Protein AF-A0A8T3YNV1-F1 (afdb_monomer_lite)

Foldseek 3Di:
DPPLVVLLVVLVVCVVVVHDLVVQLVVCVVVVHDSVRSVVSNVVSVCVVVVPPDDDDDDDDDDDDDDDDDDDDDDDDDDDDDDDDDDDDDDDDDDDDDDDDDDDDDDDDDDDDDDDDDDDDDDDDDDDDDDDDDDDDPDPDDDPDDDDDPDDDDDDDDDDDDDDDDDDDDDDDDDDDDDDDDDDDDVVVVVVCVVVVVVVVVVVVVVVVVVVVVVVVVVVVVVVVVVVVVVVVVVVVVVVVVVVVVVVVVVVVVVVVVVVVVVVVVVVVVVVVVVVVVVVVVVVVVVVVVVVVVVVVVVVVVVVVVVVVVVVVVVVVVVVVVVVVVVVVVVVVVVVVVVVVVVVVVVVVVVVVVVVVVVVVVVVVVVVVVVVVVVVVVVVVVVVVVVVVVVVVDDDPPCVVVVVVVVVVVVVVVVVVVVVVVVVVVVVVVVVVVVVVVVVVVVVVVVVVVVVVVVVVVVVVVVVVVVVVVVVVVVVVVVVVVVVVVVVVVVVVVVVVVVVVPPVVVVVVVVVVVVVVVVVVVVVVVVVVVVVVVVVVVVVVVVVVVVVVVVVVVVVVVVVVVVVVVVVVVVVVVVVVVVVPPPPPPPPPPPDDDDD

pLDDT: mean 73.5, std 20.76, range [30.95, 97.19]

Structure (mmCIF, N/CA/C/O backbone):
data_AF-A0A8T3YNV1-F1
#
_entry.id   AF-A0A8T3YNV1-F1
#
loop_
_atom_site.group_PDB
_atom_site.id
_atom_site.type_symbol
_atom_site.label_atom_id
_atom_site.label_alt_id
_atom_site.label_comp_id
_atom_site.label_asym_id
_atom_site.label_entity_id
_atom_site.label_seq_id
_atom_site.pdbx_PDB_ins_code
_atom_site.Cartn_x
_atom_site.Cartn_y
_atom_site.Cartn_z
_atom_site.occupancy
_atom_site.B_iso_or_equiv
_atom_site.auth_seq_id
_atom_site.auth_comp_id
_atom_site.auth_asym_id
_atom_site.auth_atom_id
_atom_site.pdbx_PDB_model_num
ATOM 1 N N . MET A 1 1 ? 17.780 -5.219 -59.576 1.00 59.09 1 MET A N 1
ATOM 2 C CA . MET A 1 1 ? 18.357 -5.943 -60.732 1.00 59.09 1 MET A CA 1
ATOM 3 C C . MET A 1 1 ? 18.962 -7.243 -60.234 1.00 59.09 1 MET A C 1
ATOM 5 O O . MET A 1 1 ? 19.520 -7.241 -59.141 1.00 59.09 1 MET A O 1
ATOM 9 N N . ASP A 1 2 ? 18.823 -8.338 -60.980 1.00 85.56 2 ASP A N 1
ATOM 10 C CA . ASP A 1 2 ? 19.398 -9.628 -60.586 1.00 85.56 2 ASP A CA 1
ATOM 11 C C . ASP A 1 2 ? 20.928 -9.583 -60.742 1.00 85.56 2 ASP A C 1
ATOM 13 O O . ASP A 1 2 ? 21.452 -9.528 -61.858 1.00 85.56 2 ASP A O 1
ATOM 17 N N . LYS A 1 3 ? 21.646 -9.574 -59.609 1.00 85.88 3 LYS A N 1
ATOM 18 C CA . LYS A 1 3 ? 23.116 -9.499 -59.561 1.00 85.88 3 LYS A CA 1
ATOM 19 C C . LYS A 1 3 ? 23.759 -10.650 -60.354 1.00 85.88 3 LYS A C 1
ATOM 21 O O . LYS A 1 3 ? 24.839 -10.472 -60.913 1.00 85.88 3 LYS A O 1
ATOM 26 N N . ARG A 1 4 ? 23.082 -11.801 -60.475 1.00 92.19 4 ARG A N 1
ATOM 27 C CA . ARG A 1 4 ? 23.557 -12.949 -61.260 1.00 92.19 4 ARG A CA 1
ATOM 28 C C . ARG A 1 4 ? 23.501 -12.685 -62.765 1.00 92.19 4 ARG A C 1
ATOM 30 O O . ARG A 1 4 ? 24.444 -13.043 -63.465 1.00 92.19 4 ARG A O 1
ATOM 37 N N . GLN A 1 5 ? 22.443 -12.038 -63.253 1.00 92.25 5 GLN A N 1
ATOM 38 C CA . GLN A 1 5 ? 22.292 -11.735 -64.679 1.00 92.25 5 GLN A CA 1
ATOM 39 C C . GLN A 1 5 ? 23.337 -10.716 -65.146 1.00 92.25 5 GLN A C 1
ATOM 41 O O . GLN A 1 5 ? 23.961 -10.910 -66.182 1.00 92.25 5 GLN A O 1
ATOM 46 N N . VAL A 1 6 ? 23.612 -9.692 -64.332 1.00 92.44 6 VAL A N 1
ATOM 47 C CA . VAL A 1 6 ? 24.648 -8.687 -64.631 1.00 92.44 6 VAL A CA 1
ATOM 48 C C . VAL A 1 6 ? 26.039 -9.327 -64.740 1.00 92.44 6 VAL A C 1
ATOM 50 O O . VAL A 1 6 ? 26.822 -8.974 -65.622 1.00 92.44 6 VAL A O 1
ATOM 53 N N . LEU A 1 7 ? 26.345 -10.306 -63.880 1.00 94.56 7 LEU A N 1
ATOM 54 C CA . LEU A 1 7 ? 27.598 -11.060 -63.957 1.00 94.56 7 LEU A CA 1
ATOM 55 C C . LEU A 1 7 ? 27.667 -11.942 -65.207 1.00 94.56 7 LEU A C 1
ATOM 57 O O . LEU A 1 7 ? 28.709 -11.960 -65.860 1.00 94.56 7 LEU A O 1
ATOM 61 N N . LYS A 1 8 ? 26.572 -12.621 -65.576 1.00 95.81 8 LYS A N 1
ATOM 62 C CA . LYS A 1 8 ? 26.498 -13.395 -66.826 1.00 95.81 8 LYS A CA 1
ATOM 63 C C . LYS A 1 8 ? 26.728 -12.504 -68.044 1.00 95.81 8 LYS A C 1
ATOM 65 O O . LYS A 1 8 ? 27.597 -12.810 -68.853 1.00 95.81 8 LYS A O 1
ATOM 70 N N . ASP A 1 9 ? 26.050 -11.363 -68.130 1.00 94.25 9 ASP A N 1
ATOM 71 C CA . ASP A 1 9 ? 26.196 -10.424 -69.248 1.00 94.25 9 ASP A CA 1
ATOM 72 C C . ASP A 1 9 ? 27.631 -9.871 -69.350 1.00 94.25 9 ASP A C 1
ATOM 74 O O . ASP A 1 9 ? 28.166 -9.701 -70.448 1.00 94.25 9 ASP A O 1
ATOM 78 N N . SER A 1 10 ? 28.290 -9.636 -68.210 1.00 93.94 10 SER A N 1
ATOM 79 C CA . SER A 1 10 ? 29.704 -9.243 -68.164 1.00 93.94 10 SER A CA 1
ATOM 80 C C . SER A 1 10 ? 30.623 -10.356 -68.680 1.00 93.94 10 SER A C 1
ATOM 82 O O . SER A 1 10 ? 31.471 -10.109 -69.538 1.00 93.94 10 SER A O 1
ATOM 84 N N . ILE A 1 11 ? 30.407 -11.603 -68.245 1.00 96.12 11 ILE A N 1
ATOM 85 C CA . ILE A 1 11 ? 31.156 -12.772 -68.731 1.00 96.12 11 ILE A CA 1
ATOM 86 C C . ILE A 1 11 ? 30.958 -12.960 -70.243 1.00 96.12 11 ILE A C 1
ATOM 88 O O . ILE A 1 11 ? 31.937 -13.205 -70.947 1.00 96.12 11 ILE A O 1
ATOM 92 N N . VAL A 1 12 ? 29.737 -12.776 -70.768 1.00 96.50 12 VAL A N 1
ATOM 93 C CA . VAL A 1 12 ? 29.462 -12.810 -72.219 1.00 96.50 12 VAL A CA 1
ATOM 94 C C . VAL A 1 12 ? 30.317 -11.782 -72.961 1.00 96.50 12 VAL A C 1
ATOM 96 O O . VAL A 1 12 ? 30.940 -12.122 -73.967 1.00 96.50 12 VAL A O 1
ATOM 99 N N . ARG A 1 13 ? 30.393 -10.540 -72.465 1.00 94.81 13 ARG A N 1
ATOM 100 C CA . ARG A 1 13 ? 31.208 -9.481 -73.087 1.00 94.81 13 ARG A CA 1
ATOM 101 C C . ARG A 1 13 ? 32.700 -9.809 -73.053 1.00 94.81 13 ARG A C 1
ATOM 103 O O . ARG A 1 13 ? 33.381 -9.604 -74.053 1.00 94.81 13 ARG A O 1
ATOM 110 N N . LEU A 1 14 ? 33.208 -10.353 -71.945 1.00 94.25 14 LEU A N 1
ATOM 111 C CA . LEU A 1 14 ? 34.616 -10.758 -71.844 1.00 94.25 14 LEU A CA 1
ATOM 112 C C . LEU A 1 14 ? 34.944 -11.918 -72.801 1.00 94.25 14 LEU A C 1
ATOM 114 O O . LEU A 1 14 ? 35.992 -11.899 -73.447 1.00 94.25 14 LEU A O 1
ATOM 118 N N . LEU A 1 15 ? 34.028 -12.881 -72.960 1.00 94.50 15 LEU A N 1
ATOM 119 C CA . LEU A 1 15 ? 34.164 -13.970 -73.934 1.00 94.50 15 LEU A CA 1
ATOM 120 C C . LEU A 1 15 ? 34.132 -13.459 -75.386 1.00 94.50 15 LEU A C 1
ATOM 122 O O . LEU A 1 15 ? 34.915 -13.927 -76.208 1.00 94.50 15 LEU A O 1
ATOM 126 N N . GLN A 1 16 ? 33.290 -12.469 -75.704 1.00 92.06 16 GLN A N 1
ATOM 127 C CA . GLN A 1 16 ? 33.245 -11.831 -77.033 1.00 92.06 16 GLN A CA 1
ATOM 128 C C . GLN A 1 16 ? 34.533 -11.068 -77.381 1.00 92.06 16 GLN A C 1
ATOM 130 O O . GLN A 1 16 ? 34.866 -10.927 -78.557 1.00 92.06 16 GLN A O 1
ATOM 135 N N . LEU A 1 17 ? 35.275 -10.606 -76.372 1.00 91.06 17 LEU A N 1
ATOM 136 C CA . LEU A 1 17 ? 36.575 -9.947 -76.526 1.00 91.06 17 LEU A CA 1
ATOM 137 C C . LEU A 1 17 ? 37.754 -10.935 -76.626 1.00 91.06 17 LEU A C 1
ATOM 139 O O . LEU A 1 17 ? 38.903 -10.499 -76.635 1.00 91.06 17 LEU A O 1
ATOM 143 N N . ASN A 1 18 ? 37.490 -12.246 -76.725 1.00 92.31 18 ASN A N 1
ATOM 144 C CA . ASN A 1 18 ? 38.497 -13.315 -76.760 1.00 92.31 18 ASN A CA 1
ATOM 145 C C . ASN A 1 18 ? 39.440 -13.332 -75.539 1.00 92.31 18 ASN A C 1
ATOM 147 O O . ASN A 1 18 ? 40.595 -13.745 -75.651 1.00 92.31 18 ASN A O 1
ATOM 151 N N . ILE A 1 19 ? 38.958 -12.899 -74.370 1.00 93.12 19 ILE A N 1
ATOM 152 C CA . ILE A 1 19 ? 39.710 -13.003 -73.113 1.00 93.12 19 ILE A CA 1
ATOM 153 C C . ILE A 1 19 ? 39.726 -14.468 -72.667 1.00 93.12 19 ILE A C 1
ATOM 155 O O . ILE A 1 19 ? 38.723 -15.176 -72.783 1.00 93.12 19 ILE A O 1
ATOM 159 N N . SER A 1 20 ? 40.871 -14.938 -72.168 1.00 96.38 20 SER A N 1
ATOM 160 C CA . SER A 1 20 ? 41.015 -16.337 -71.762 1.00 96.38 20 SER A CA 1
ATOM 161 C C . SER A 1 20 ? 40.180 -16.662 -70.518 1.00 96.38 20 SER A C 1
ATOM 163 O O . SER A 1 20 ? 40.033 -15.837 -69.617 1.00 96.38 20 SER A O 1
ATOM 165 N N . ASP A 1 21 ? 39.686 -17.900 -70.408 1.00 97.19 21 ASP A N 1
ATOM 166 C CA . ASP A 1 21 ? 38.919 -18.363 -69.237 1.00 97.19 21 ASP A CA 1
ATOM 167 C C . ASP A 1 21 ? 39.638 -18.095 -67.917 1.00 97.19 21 ASP A C 1
ATOM 169 O O . ASP A 1 21 ? 39.014 -17.750 -66.918 1.00 97.19 21 ASP A O 1
ATOM 173 N N . LYS A 1 22 ? 40.966 -18.239 -67.921 1.00 96.62 22 LYS A N 1
ATOM 174 C CA . LYS A 1 22 ? 41.802 -18.007 -66.748 1.00 96.62 22 LYS A CA 1
ATOM 175 C C . LYS A 1 22 ? 41.776 -16.538 -66.323 1.00 96.62 22 LYS A C 1
ATOM 177 O O . LYS A 1 22 ? 41.591 -16.269 -65.145 1.00 96.62 22 LYS A O 1
ATOM 182 N N . GLU A 1 23 ? 41.892 -15.607 -67.268 1.00 93.81 23 GLU A N 1
ATOM 183 C CA . GLU A 1 23 ? 41.807 -14.168 -66.987 1.00 93.81 23 GLU A CA 1
ATOM 184 C C . GLU A 1 23 ? 40.399 -13.756 -66.549 1.00 93.81 23 GLU A C 1
ATOM 186 O O . GLU A 1 23 ? 40.258 -12.926 -65.654 1.00 93.81 23 GLU A O 1
ATOM 191 N N . ILE A 1 24 ? 39.347 -14.361 -67.115 1.00 96.88 24 ILE A N 1
ATOM 192 C CA . ILE A 1 24 ? 37.969 -14.123 -66.660 1.00 96.88 24 ILE A CA 1
ATOM 193 C C . ILE A 1 24 ? 37.800 -14.595 -65.209 1.00 96.88 24 ILE A C 1
ATOM 195 O O . ILE A 1 24 ? 37.264 -13.854 -64.386 1.00 96.88 24 ILE A O 1
ATOM 199 N N . LEU A 1 25 ? 38.291 -15.791 -64.867 1.00 96.94 25 LEU A N 1
ATOM 200 C CA . LEU A 1 25 ? 38.238 -16.317 -63.499 1.00 96.94 25 LEU A CA 1
ATOM 201 C C . LEU A 1 25 ? 39.071 -15.483 -62.518 1.00 96.94 25 LEU A C 1
ATOM 203 O O . LEU A 1 25 ? 38.596 -15.200 -61.418 1.00 96.94 25 LEU A O 1
ATOM 207 N N . ASP A 1 26 ? 40.271 -15.051 -62.910 1.00 95.50 26 ASP A N 1
ATOM 208 C CA . ASP A 1 26 ? 41.128 -14.200 -62.079 1.00 95.50 26 ASP A CA 1
ATOM 209 C C . ASP A 1 26 ? 40.486 -12.818 -61.846 1.00 95.50 26 ASP A C 1
ATOM 211 O O . ASP A 1 26 ? 40.508 -12.317 -60.719 1.00 95.50 26 ASP A O 1
ATOM 215 N N . ASN A 1 27 ? 39.815 -12.249 -62.855 1.00 94.00 27 ASN A N 1
ATOM 216 C CA . ASN A 1 27 ? 39.060 -10.999 -62.723 1.00 94.00 27 ASN A CA 1
ATOM 217 C C . ASN A 1 27 ? 37.839 -11.150 -61.804 1.00 94.00 27 ASN A C 1
ATOM 219 O O . ASN A 1 27 ? 37.627 -10.318 -60.924 1.00 94.00 27 ASN A O 1
ATOM 223 N N . LEU A 1 28 ? 37.052 -12.222 -61.948 1.00 94.56 28 LEU A N 1
ATOM 224 C CA . LEU A 1 28 ? 35.908 -12.483 -61.063 1.00 94.56 28 LEU A CA 1
ATOM 225 C C . LEU A 1 28 ? 36.365 -12.723 -59.616 1.00 94.56 28 LEU A C 1
ATOM 227 O O . LEU A 1 28 ? 35.747 -12.215 -58.676 1.00 94.56 28 LEU A O 1
ATOM 231 N N . ARG A 1 29 ? 37.491 -13.423 -59.430 1.00 95.88 29 ARG A N 1
ATOM 232 C CA . ARG A 1 29 ? 38.111 -13.622 -58.116 1.00 95.88 29 ARG A CA 1
ATOM 233 C C . ARG A 1 29 ? 38.588 -12.302 -57.510 1.00 95.88 29 ARG A C 1
ATOM 235 O O . ARG A 1 29 ? 38.388 -12.083 -56.317 1.00 95.88 29 ARG A O 1
ATOM 242 N N . ALA A 1 30 ? 39.186 -11.414 -58.306 1.00 91.50 30 ALA A N 1
ATOM 243 C CA . ALA A 1 30 ? 39.609 -10.088 -57.851 1.00 91.50 30 ALA A CA 1
ATOM 244 C C . ALA A 1 30 ? 38.424 -9.221 -57.378 1.00 91.50 30 ALA A C 1
ATOM 246 O O . ALA A 1 30 ? 38.593 -8.373 -56.504 1.00 91.50 30 ALA A O 1
ATOM 247 N N . VAL A 1 31 ? 37.218 -9.482 -57.896 1.00 89.12 31 VAL A N 1
ATOM 248 C CA . VAL A 1 31 ? 35.954 -8.839 -57.487 1.00 89.12 31 VAL A CA 1
ATOM 249 C C . VAL A 1 31 ? 35.318 -9.519 -56.256 1.00 89.12 31 VAL A C 1
ATOM 251 O O . VAL A 1 31 ? 34.288 -9.077 -55.754 1.00 89.12 31 VAL A O 1
ATOM 254 N N . GLY A 1 32 ? 35.949 -10.559 -55.701 1.00 92.50 32 GLY A N 1
ATOM 255 C CA . GLY A 1 32 ? 35.491 -11.247 -54.489 1.00 92.50 32 GLY A CA 1
ATOM 256 C C . GLY A 1 32 ? 34.451 -12.339 -54.741 1.00 92.50 32 GLY A C 1
ATOM 257 O O . GLY A 1 32 ? 33.809 -12.798 -53.797 1.00 92.50 32 GLY A O 1
ATOM 258 N N . ILE A 1 33 ? 34.276 -12.769 -55.994 1.00 94.44 33 ILE A N 1
ATOM 259 C CA . ILE A 1 33 ? 33.431 -13.917 -56.329 1.00 94.44 33 ILE A CA 1
ATOM 260 C C . ILE A 1 33 ? 34.229 -15.189 -56.048 1.00 94.44 33 ILE A C 1
ATOM 262 O O . ILE A 1 33 ? 35.377 -15.327 -56.475 1.00 94.44 33 ILE A O 1
ATOM 266 N N . ASP A 1 34 ? 33.615 -16.120 -55.320 1.00 96.69 34 ASP A N 1
ATOM 267 C CA . ASP A 1 34 ? 34.231 -17.411 -55.035 1.00 96.69 34 ASP A CA 1
ATOM 268 C C . ASP A 1 34 ? 34.598 -18.155 -56.331 1.00 96.69 34 ASP A C 1
ATOM 270 O O . ASP A 1 34 ? 33.847 -18.142 -57.308 1.00 96.69 34 ASP A O 1
ATOM 274 N N . MET A 1 35 ? 35.751 -18.827 -56.337 1.00 95.75 35 MET A N 1
ATOM 275 C CA . MET A 1 35 ? 36.296 -19.475 -57.533 1.00 95.75 35 MET A CA 1
ATOM 276 C C . MET A 1 35 ? 35.362 -20.561 -58.091 1.00 95.75 35 MET A C 1
ATOM 278 O O . MET A 1 35 ? 35.280 -20.728 -59.310 1.00 95.75 35 MET A O 1
ATOM 282 N N . GLN A 1 36 ? 34.642 -21.296 -57.235 1.00 94.00 36 GLN A N 1
ATOM 283 C CA . GLN A 1 36 ? 33.698 -22.320 -57.692 1.00 94.00 36 GLN A CA 1
ATOM 284 C C . GLN A 1 36 ? 32.459 -21.686 -58.322 1.00 94.00 36 GLN A C 1
ATOM 286 O O . GLN A 1 36 ? 32.001 -22.143 -59.370 1.00 94.00 36 GLN A O 1
ATOM 291 N N . LEU A 1 37 ? 31.959 -20.599 -57.730 1.00 94.81 37 LEU A N 1
ATOM 292 C CA . LEU A 1 37 ? 30.828 -19.848 -58.271 1.00 94.81 37 LEU A CA 1
ATOM 293 C C . LEU A 1 37 ? 31.190 -19.164 -59.599 1.00 94.81 37 LEU A C 1
ATOM 295 O O . LEU A 1 37 ? 30.416 -19.234 -60.550 1.00 94.81 37 LEU A O 1
ATOM 299 N N . ALA A 1 38 ? 32.377 -18.557 -59.693 1.00 96.88 38 ALA A N 1
ATOM 300 C CA . ALA A 1 38 ? 32.889 -17.938 -60.915 1.00 96.88 38 ALA A CA 1
ATOM 301 C C . ALA A 1 38 ? 33.025 -18.960 -62.053 1.00 96.88 38 ALA A C 1
ATOM 303 O O . ALA A 1 38 ? 32.615 -18.689 -63.182 1.00 96.88 38 ALA A O 1
ATOM 304 N N . LYS A 1 39 ? 33.532 -20.161 -61.742 1.00 97.06 39 LYS A N 1
ATOM 305 C CA . LYS A 1 39 ? 33.625 -21.266 -62.701 1.00 97.06 39 LYS A CA 1
ATOM 306 C C . LYS A 1 39 ? 32.249 -21.763 -63.143 1.00 97.06 39 LYS A C 1
ATOM 308 O O . LYS A 1 39 ? 32.028 -21.914 -64.338 1.00 97.06 39 LYS A O 1
ATOM 313 N N . GLY A 1 40 ? 31.309 -21.920 -62.209 1.00 95.69 40 GLY A N 1
ATOM 314 C CA . GLY A 1 40 ? 29.927 -22.287 -62.528 1.00 95.69 40 GLY A CA 1
ATOM 315 C C . GLY A 1 40 ? 29.236 -21.262 -63.431 1.00 95.69 40 GLY A C 1
ATOM 316 O O . GLY A 1 40 ? 28.622 -21.636 -64.424 1.00 95.69 40 GLY A O 1
ATOM 317 N N . LEU A 1 41 ? 29.395 -19.965 -63.149 1.00 96.50 41 LEU A N 1
ATOM 318 C CA . LEU A 1 41 ? 28.845 -18.899 -63.991 1.00 96.50 41 LEU A CA 1
ATOM 319 C C . LEU A 1 41 ? 29.487 -18.871 -65.382 1.00 96.50 41 LEU A C 1
ATOM 321 O O . LEU A 1 41 ? 28.775 -18.676 -66.365 1.00 96.50 41 LEU A O 1
ATOM 325 N N . LEU A 1 42 ? 30.800 -19.092 -65.483 1.00 96.88 42 LEU A N 1
ATOM 326 C CA . LEU A 1 42 ? 31.502 -19.167 -66.764 1.00 96.88 42 LEU A CA 1
ATOM 327 C C . LEU A 1 42 ? 31.015 -20.356 -67.605 1.00 96.88 42 LEU A C 1
ATOM 329 O O . LEU A 1 42 ? 30.699 -20.175 -68.781 1.00 96.88 42 LEU A O 1
ATOM 333 N N . ASP A 1 43 ? 30.900 -21.540 -67.002 1.00 96.38 43 ASP A N 1
ATOM 334 C CA . ASP A 1 43 ? 30.447 -22.760 -67.677 1.00 96.38 43 ASP A CA 1
ATOM 335 C C . ASP A 1 43 ? 28.973 -22.659 -68.106 1.00 96.38 43 ASP A C 1
ATOM 337 O O . ASP A 1 43 ? 28.638 -23.002 -69.242 1.00 96.38 43 ASP A O 1
ATOM 341 N N . GLU A 1 44 ? 28.098 -22.119 -67.248 1.00 95.25 44 GLU A N 1
ATOM 342 C CA . GLU A 1 44 ? 26.696 -21.832 -67.588 1.00 95.25 44 GLU A CA 1
ATOM 343 C C . GLU A 1 44 ? 26.594 -20.858 -68.767 1.00 95.25 44 GLU A C 1
ATOM 345 O O . GLU A 1 44 ? 25.875 -21.118 -69.731 1.00 95.25 44 GLU A O 1
ATOM 350 N N . THR A 1 45 ? 27.353 -19.762 -68.723 1.00 95.94 45 THR A N 1
ATOM 351 C CA . THR A 1 45 ? 27.331 -18.730 -69.770 1.00 95.94 45 THR A CA 1
ATOM 352 C C . THR A 1 45 ? 27.863 -19.277 -71.098 1.00 95.94 45 THR A C 1
ATOM 354 O O . THR A 1 45 ? 27.320 -18.984 -72.164 1.00 95.94 45 THR A O 1
ATOM 357 N N . LYS A 1 46 ? 28.887 -20.140 -71.059 1.00 95.25 46 LYS A N 1
ATOM 358 C CA . LYS A 1 46 ? 29.395 -20.853 -72.241 1.00 95.25 46 LYS A CA 1
ATOM 359 C C . LYS A 1 46 ? 28.407 -21.877 -72.788 1.00 95.25 46 LYS A C 1
ATOM 361 O O . LYS A 1 46 ? 28.304 -22.026 -74.007 1.00 95.25 46 LYS A O 1
ATOM 366 N N . ALA A 1 47 ? 27.686 -22.590 -71.926 1.00 93.19 47 ALA A N 1
ATOM 367 C CA . ALA A 1 47 ? 26.645 -23.527 -72.343 1.00 93.19 47 ALA A CA 1
ATOM 368 C C . ALA A 1 47 ? 25.481 -22.795 -73.034 1.00 93.19 47 ALA A C 1
ATOM 370 O O . ALA A 1 47 ? 25.010 -23.240 -74.083 1.00 93.19 47 ALA A O 1
ATOM 371 N N . GLU A 1 48 ? 25.084 -21.635 -72.501 1.00 92.44 48 GLU A N 1
ATOM 372 C CA . GLU A 1 48 ? 24.078 -20.748 -73.095 1.00 92.44 48 GLU A CA 1
ATOM 373 C C . GLU A 1 48 ? 24.546 -20.187 -74.454 1.00 92.44 48 GLU A C 1
ATOM 375 O O . GLU A 1 48 ? 23.813 -20.289 -75.439 1.00 92.44 48 GLU A O 1
ATOM 380 N N . LEU A 1 49 ? 25.789 -19.694 -74.551 1.00 90.69 49 LEU A N 1
ATOM 381 C CA . LEU A 1 49 ? 26.384 -19.182 -75.800 1.00 90.69 49 LEU A CA 1
ATOM 382 C C . LEU A 1 49 ? 26.593 -20.263 -76.871 1.00 90.69 49 LEU A C 1
ATOM 384 O O . LEU A 1 49 ? 26.465 -19.986 -78.061 1.00 90.69 49 LEU A O 1
ATOM 388 N N . SER A 1 50 ? 26.911 -21.495 -76.467 1.00 86.94 50 SER A N 1
ATOM 389 C CA . SER A 1 50 ? 27.106 -22.627 -77.389 1.00 86.94 50 SER A CA 1
ATOM 390 C C . SER A 1 50 ? 25.797 -23.298 -77.820 1.00 86.94 50 SER A C 1
ATOM 392 O O . SER A 1 50 ? 25.830 -24.280 -78.563 1.00 86.94 50 SER A O 1
ATOM 394 N N . GLY A 1 51 ? 24.640 -22.797 -77.367 1.00 78.56 51 GLY A N 1
ATOM 395 C CA . GLY A 1 51 ? 23.322 -23.341 -77.709 1.00 78.56 51 GLY A CA 1
ATOM 396 C C . GLY A 1 51 ? 23.069 -24.751 -77.162 1.00 78.56 51 GLY A C 1
ATOM 397 O O . GLY A 1 51 ? 22.097 -25.406 -77.549 1.00 78.56 51 GLY A O 1
ATOM 398 N N . ARG A 1 52 ? 23.922 -25.246 -76.256 1.00 49.75 52 ARG A N 1
ATOM 399 C CA . ARG A 1 52 ? 23.842 -26.602 -75.713 1.00 49.75 52 ARG A CA 1
ATOM 400 C C . ARG A 1 52 ? 23.005 -26.572 -74.435 1.00 49.75 52 ARG A C 1
ATOM 402 O O . ARG A 1 52 ? 23.536 -26.443 -73.339 1.00 49.75 52 ARG A O 1
ATOM 409 N N . LYS A 1 53 ? 21.678 -26.692 -74.572 1.00 42.88 53 LYS A N 1
ATOM 410 C CA . LYS A 1 53 ? 20.758 -26.889 -73.434 1.00 42.88 53 LYS A CA 1
ATOM 411 C C . LYS A 1 53 ? 21.172 -28.140 -72.647 1.00 42.88 53 LYS A C 1
ATOM 413 O O . LYS A 1 53 ? 20.920 -29.262 -73.082 1.00 42.88 53 LYS A O 1
ATOM 418 N N . VAL A 1 54 ? 21.811 -27.945 -71.497 1.00 44.34 54 VAL A N 1
ATOM 419 C CA . VAL A 1 54 ? 22.131 -29.013 -70.544 1.00 44.34 54 VAL A CA 1
ATOM 420 C C . VAL A 1 54 ? 20.862 -29.341 -69.757 1.00 44.34 54 VAL A C 1
ATOM 422 O O . VAL A 1 54 ? 20.300 -28.487 -69.076 1.00 44.34 54 VAL A O 1
ATOM 425 N N . ALA A 1 55 ? 20.389 -30.581 -69.887 1.00 45.47 55 ALA A N 1
ATOM 426 C CA . ALA A 1 55 ? 19.314 -31.126 -69.071 1.00 45.47 55 ALA A CA 1
ATOM 427 C C . ALA A 1 55 ? 19.759 -31.169 -67.599 1.00 45.47 55 ALA A C 1
ATOM 429 O O . ALA A 1 55 ? 20.789 -31.761 -67.278 1.00 45.47 55 ALA A O 1
ATOM 430 N N . GLN A 1 56 ? 18.989 -30.525 -66.720 1.00 40.72 56 GLN A N 1
ATOM 431 C CA . GLN A 1 56 ? 19.202 -30.535 -65.273 1.00 40.72 56 GLN A CA 1
ATOM 432 C C . GLN A 1 56 ? 19.160 -31.973 -64.736 1.00 40.72 56 GLN A C 1
ATOM 434 O O . GLN A 1 56 ? 18.126 -32.636 -64.796 1.00 40.72 56 GLN A O 1
ATOM 439 N N . GLN A 1 57 ? 20.281 -32.444 -64.188 1.00 39.00 57 GLN A N 1
ATOM 440 C CA . GLN A 1 57 ? 20.320 -33.598 -63.294 1.00 39.00 57 GLN A CA 1
ATOM 441 C C . GLN A 1 57 ? 19.998 -33.131 -61.873 1.00 39.00 57 GLN A C 1
ATOM 443 O O . GLN A 1 57 ? 20.630 -32.214 -61.351 1.00 39.00 57 GLN A O 1
ATOM 448 N N . GLY A 1 58 ? 18.979 -33.757 -61.285 1.00 44.19 58 GLY A N 1
ATOM 449 C CA . GLY A 1 58 ? 18.518 -33.516 -59.925 1.00 44.19 58 GLY A CA 1
ATOM 450 C C . GLY A 1 58 ? 19.425 -34.111 -58.847 1.00 44.19 58 GLY A C 1
ATOM 451 O O . GLY A 1 58 ? 20.222 -35.013 -59.095 1.00 44.19 58 GLY A O 1
ATOM 452 N N . LEU A 1 59 ? 19.246 -33.593 -57.635 1.00 33.72 59 LEU A N 1
ATOM 453 C CA . LEU A 1 59 ? 19.788 -34.059 -56.355 1.00 33.72 59 LEU A CA 1
ATOM 454 C C . LEU A 1 59 ? 18.787 -33.630 -55.253 1.00 33.72 59 LEU A C 1
ATOM 456 O O . LEU A 1 59 ? 17.977 -32.734 -55.497 1.00 33.72 59 LEU A O 1
ATOM 460 N N . PRO A 1 60 ? 18.745 -34.305 -54.092 1.00 48.16 60 PRO A N 1
ATOM 461 C CA . PRO A 1 60 ? 17.647 -35.207 -53.762 1.00 48.16 60 PRO A CA 1
ATOM 462 C C . PRO A 1 60 ? 16.787 -34.747 -52.576 1.00 48.16 60 PRO A C 1
ATOM 464 O O . PRO A 1 60 ? 17.206 -33.963 -51.727 1.00 48.16 60 PRO A O 1
ATOM 467 N N . GLU A 1 61 ? 15.577 -35.305 -52.526 1.00 40.81 61 GLU A N 1
ATOM 468 C CA . GLU A 1 61 ? 14.645 -35.271 -51.399 1.00 40.81 61 GLU A CA 1
ATOM 469 C C . GLU A 1 61 ? 15.223 -35.908 -50.125 1.00 40.81 61 GLU A C 1
ATOM 471 O O . GLU A 1 61 ? 15.863 -36.959 -50.175 1.00 40.81 61 GLU A O 1
ATOM 476 N N . GLY A 1 62 ? 14.855 -35.334 -48.973 1.00 35.19 62 GLY A N 1
ATOM 477 C CA . GLY A 1 62 ? 14.692 -36.092 -47.733 1.00 35.19 62 GLY A CA 1
ATOM 478 C C . GLY A 1 62 ? 15.122 -35.363 -46.461 1.00 35.19 62 GLY A C 1
ATOM 479 O O . GLY A 1 62 ? 16.290 -35.431 -46.106 1.00 35.19 62 GLY A O 1
ATOM 480 N N . TRP A 1 63 ? 14.172 -34.760 -45.728 1.00 32.41 63 TRP A N 1
ATOM 481 C CA . TRP A 1 63 ? 13.805 -35.190 -44.360 1.00 32.41 63 TRP A CA 1
ATOM 482 C C . TRP A 1 63 ? 12.660 -34.365 -43.726 1.00 32.41 63 TRP A C 1
ATOM 484 O O . TRP A 1 63 ? 12.375 -33.261 -44.190 1.00 32.41 63 TRP A O 1
ATOM 494 N N . PRO A 1 64 ? 11.935 -34.939 -42.737 1.00 49.34 64 PRO A N 1
ATOM 495 C CA . PRO A 1 64 ? 10.496 -34.750 -42.564 1.00 49.34 64 PRO A CA 1
ATOM 496 C C . PRO A 1 64 ? 10.107 -33.703 -41.515 1.00 49.34 64 PRO A C 1
ATOM 498 O O . PRO A 1 64 ? 10.889 -33.299 -40.658 1.00 49.34 64 PRO A O 1
ATOM 501 N N . GLY A 1 65 ? 8.840 -33.296 -41.590 1.00 34.69 65 GLY A N 1
ATOM 502 C CA . GLY A 1 65 ? 8.234 -32.299 -40.724 1.00 34.69 65 GLY A CA 1
ATOM 503 C C . GLY A 1 65 ? 7.956 -32.735 -39.285 1.00 34.69 65 GLY A C 1
ATOM 504 O O . GLY A 1 65 ? 7.893 -33.912 -38.944 1.00 34.69 65 GLY A O 1
ATOM 505 N N . ALA A 1 66 ? 7.683 -31.720 -38.471 1.00 36.62 66 ALA A N 1
ATOM 506 C CA . ALA A 1 66 ? 6.873 -31.809 -37.266 1.00 36.62 66 ALA A CA 1
ATOM 507 C C . ALA A 1 66 ? 6.175 -30.456 -37.078 1.00 36.62 66 ALA A C 1
ATOM 509 O O . ALA A 1 66 ? 6.743 -29.502 -36.553 1.00 36.62 66 ALA A O 1
ATOM 510 N N . GLY A 1 67 ? 4.939 -30.368 -37.566 1.00 37.47 67 GLY A N 1
ATOM 511 C CA . GLY A 1 67 ? 4.008 -29.324 -37.171 1.00 37.47 67 GLY A CA 1
ATOM 512 C C . GLY A 1 67 ? 3.292 -29.742 -35.891 1.00 37.47 67 GLY A C 1
ATOM 513 O O . GLY A 1 67 ? 2.755 -30.843 -35.826 1.00 37.47 67 GLY A O 1
ATOM 514 N N . GLN A 1 68 ? 3.236 -28.853 -34.902 1.00 39.84 68 GLN A N 1
ATOM 515 C CA . GLN A 1 68 ? 2.194 -28.866 -33.878 1.00 39.84 68 GLN A CA 1
ATOM 516 C C . GLN A 1 68 ? 1.732 -27.429 -33.631 1.00 39.84 68 GLN A C 1
ATOM 518 O O . GLN A 1 68 ? 2.406 -26.622 -32.998 1.00 39.84 68 GLN A O 1
ATOM 523 N N . GLN A 1 69 ? 0.560 -27.128 -34.188 1.00 39.69 69 GLN A N 1
ATOM 524 C CA . GLN A 1 69 ? -0.272 -25.986 -33.833 1.00 39.69 69 GLN A CA 1
ATOM 525 C C . GLN A 1 69 ? -0.831 -26.202 -32.422 1.00 39.69 69 GLN A C 1
ATOM 527 O O . GLN A 1 69 ? -1.608 -27.131 -32.194 1.00 39.69 69 GLN A O 1
ATOM 532 N N . ALA A 1 70 ? -0.474 -25.327 -31.484 1.00 35.38 70 ALA A N 1
ATOM 533 C CA . ALA A 1 70 ? -1.148 -25.238 -30.197 1.00 35.38 70 ALA A CA 1
ATOM 534 C C . ALA A 1 70 ? -2.402 -24.360 -30.342 1.00 35.38 70 ALA A C 1
ATOM 536 O O . ALA A 1 70 ? -2.332 -23.177 -30.675 1.00 35.38 70 ALA A O 1
ATOM 537 N N . LYS A 1 71 ? -3.555 -24.997 -30.123 1.00 36.44 71 LYS A N 1
ATOM 538 C CA . LYS A 1 71 ? -4.899 -24.417 -30.100 1.00 36.44 71 LYS A CA 1
ATOM 539 C C . LYS A 1 71 ? -5.038 -23.357 -29.003 1.00 36.44 71 LYS A C 1
ATOM 541 O O . LYS A 1 71 ? -4.697 -23.601 -27.850 1.00 36.44 71 LYS A O 1
ATOM 546 N N . GLN A 1 72 ? -5.645 -22.230 -29.368 1.00 37.31 72 GLN A N 1
ATOM 547 C CA . GLN A 1 72 ? -6.282 -21.293 -28.443 1.00 37.31 72 GLN A CA 1
ATOM 548 C C . GLN A 1 72 ? -7.452 -21.976 -27.705 1.00 37.31 72 GLN A C 1
ATOM 550 O O . GLN A 1 72 ? -8.241 -22.667 -28.358 1.00 37.31 72 GLN A O 1
ATOM 555 N N . PRO A 1 73 ? -7.633 -21.764 -26.390 1.00 41.06 73 PRO A N 1
ATOM 556 C CA . PRO A 1 73 ? -8.873 -22.110 -25.711 1.00 41.06 73 PRO A CA 1
ATOM 557 C C . PRO A 1 73 ? -9.894 -20.965 -25.816 1.00 41.06 73 PRO A C 1
ATOM 559 O O . PRO A 1 73 ? -9.620 -19.822 -25.452 1.00 41.06 73 PRO A O 1
ATOM 562 N N . GLN A 1 74 ? -11.084 -21.296 -26.321 1.00 41.19 74 GLN A N 1
ATOM 563 C CA . GLN A 1 74 ? -12.280 -20.453 -26.265 1.00 41.19 74 GLN A CA 1
ATOM 564 C C . GLN A 1 74 ? -12.849 -20.376 -24.830 1.00 41.19 74 GLN A C 1
ATOM 566 O O . GLN A 1 74 ? -12.664 -21.313 -24.049 1.00 41.19 74 GLN A O 1
ATOM 571 N N . PRO A 1 75 ? -13.563 -19.287 -24.483 1.00 40.22 75 PRO A N 1
ATOM 572 C CA . PRO A 1 75 ? -14.137 -19.076 -23.158 1.00 40.22 75 PRO A CA 1
ATOM 573 C C . PRO A 1 75 ? -15.412 -19.906 -22.941 1.00 40.22 75 PRO A C 1
ATOM 575 O O . PRO A 1 75 ? -16.310 -19.942 -23.780 1.00 40.22 75 PRO A O 1
ATOM 578 N N . VAL A 1 76 ? -15.487 -20.553 -21.779 1.00 41.59 76 VAL A N 1
ATOM 579 C CA . VAL A 1 76 ? -16.627 -21.357 -21.322 1.00 41.59 76 VAL A CA 1
ATOM 580 C C . VAL A 1 76 ? -17.752 -20.435 -20.838 1.00 41.59 76 VAL A C 1
ATOM 582 O O . VAL A 1 76 ? -17.540 -19.577 -19.983 1.00 41.59 76 VAL A O 1
ATOM 585 N N . GLN A 1 77 ? -18.949 -20.622 -21.396 1.00 39.62 77 GLN A N 1
ATOM 586 C CA . GLN A 1 77 ? -20.200 -20.009 -20.941 1.00 39.62 77 GLN A CA 1
ATOM 587 C C . GLN A 1 77 ? -20.652 -20.592 -19.587 1.00 39.62 77 GLN A C 1
ATOM 589 O O . GLN A 1 77 ? -20.493 -21.795 -19.367 1.00 39.62 77 GLN A O 1
ATOM 594 N N . PRO A 1 78 ? -21.280 -19.797 -18.701 1.00 40.62 78 PRO A N 1
ATOM 595 C CA . PRO A 1 78 ? -21.876 -20.305 -17.471 1.00 40.62 78 PRO A CA 1
ATOM 596 C C . PRO A 1 78 ? -23.282 -20.870 -17.733 1.00 40.62 78 PRO A C 1
ATOM 598 O O . PRO A 1 78 ? -24.165 -20.172 -18.232 1.00 40.62 78 PRO A O 1
ATOM 601 N N . GLY A 1 79 ? -23.488 -22.140 -17.381 1.00 35.06 79 GLY A N 1
ATOM 602 C CA . GLY A 1 79 ? -24.811 -22.765 -17.287 1.00 35.06 79 GLY A CA 1
ATOM 603 C C . GLY A 1 79 ? -25.479 -22.513 -15.919 1.00 35.06 79 GLY A C 1
ATOM 604 O O . GLY A 1 79 ? -24.767 -22.260 -14.946 1.00 35.06 79 GLY A O 1
ATOM 605 N N . PRO A 1 80 ? -26.824 -22.564 -15.832 1.00 53.72 80 PRO A N 1
ATOM 606 C CA . PRO A 1 80 ? -27.607 -22.159 -14.660 1.00 53.72 80 PRO A CA 1
ATOM 607 C C . PRO A 1 80 ? -27.977 -23.337 -13.733 1.00 53.72 80 PRO A C 1
ATOM 609 O O . PRO A 1 80 ? -27.852 -24.495 -14.130 1.00 53.72 80 PRO A O 1
ATOM 612 N N . SER A 1 81 ? -28.582 -23.005 -12.579 1.00 34.06 81 SER A N 1
ATOM 613 C CA . SER A 1 81 ? -29.139 -23.867 -11.496 1.00 34.06 81 SER A CA 1
ATOM 614 C C . SER A 1 81 ? -28.157 -24.008 -10.320 1.00 34.06 81 SER A C 1
ATOM 616 O O . SER A 1 81 ? -27.006 -24.357 -10.520 1.00 34.06 81 SER A O 1
ATOM 618 N N . ASP A 1 82 ? -28.473 -23.606 -9.087 1.00 37.69 82 ASP A N 1
ATOM 619 C CA . ASP A 1 82 ? -29.619 -24.075 -8.311 1.00 37.69 82 ASP A CA 1
ATOM 620 C C . ASP A 1 82 ? -30.308 -22.998 -7.462 1.00 37.69 82 ASP A C 1
ATOM 622 O O . ASP A 1 82 ? -29.696 -22.221 -6.725 1.00 37.69 82 ASP A O 1
ATOM 626 N N . ALA A 1 83 ? -31.637 -23.031 -7.525 1.00 40.41 83 ALA A N 1
ATOM 627 C CA . ALA A 1 83 ? -32.540 -22.347 -6.621 1.00 40.41 83 ALA A CA 1
ATOM 628 C C . ALA A 1 83 ? -32.639 -23.122 -5.297 1.00 40.41 83 ALA A C 1
ATOM 630 O O . ALA A 1 83 ? -33.248 -24.188 -5.235 1.00 40.41 83 ALA A O 1
ATOM 631 N N . VAL A 1 84 ? -32.106 -22.555 -4.214 1.00 42.97 84 VAL A N 1
ATOM 632 C CA . VAL A 1 84 ? -32.399 -23.013 -2.850 1.00 42.97 84 VAL A CA 1
ATOM 633 C C . VAL A 1 84 ? -33.348 -22.017 -2.196 1.00 42.97 84 VAL A C 1
ATOM 635 O O . VAL A 1 84 ? -32.965 -20.939 -1.747 1.00 42.97 84 VAL A O 1
ATOM 638 N N . GLN A 1 85 ? -34.616 -22.418 -2.145 1.00 43.12 85 GLN A N 1
ATOM 639 C CA . GLN A 1 85 ? -35.653 -21.818 -1.317 1.00 43.12 85 GLN A CA 1
ATOM 640 C C . GLN A 1 85 ? -35.240 -21.894 0.161 1.00 43.12 85 GLN A C 1
ATOM 642 O O . GLN A 1 85 ? -35.065 -22.987 0.704 1.00 43.12 85 GLN A O 1
ATOM 647 N N . ARG A 1 86 ? -35.155 -20.752 0.852 1.00 39.78 86 ARG A N 1
ATOM 648 C CA . ARG A 1 86 ? -35.218 -20.715 2.319 1.00 39.78 86 ARG A CA 1
ATOM 649 C C . ARG A 1 86 ? -36.220 -19.669 2.799 1.00 39.78 86 ARG A C 1
ATOM 651 O O . ARG A 1 86 ? -36.037 -18.469 2.653 1.00 39.78 86 ARG A O 1
ATOM 658 N N . LYS A 1 87 ? -37.290 -20.243 3.347 1.00 40.25 87 LYS A N 1
ATOM 659 C CA . LYS A 1 87 ? -38.375 -19.725 4.182 1.00 40.25 87 LYS A CA 1
ATOM 660 C C . LYS A 1 87 ? -38.104 -18.411 4.924 1.00 40.25 87 LYS A C 1
ATOM 662 O O . LYS A 1 87 ? -37.204 -18.314 5.752 1.00 40.25 87 LYS A O 1
ATOM 667 N N . VAL A 1 88 ? -39.030 -17.486 4.694 1.00 42.47 88 VAL A N 1
ATOM 668 C CA . VAL A 1 88 ? -39.445 -16.392 5.579 1.00 42.47 88 VAL A CA 1
ATOM 669 C C . VAL A 1 88 ? -40.016 -16.975 6.882 1.00 42.47 88 VAL A C 1
ATOM 671 O O . VAL A 1 88 ? -40.859 -17.871 6.791 1.00 42.47 88 VAL A O 1
ATOM 674 N N . PRO A 1 89 ? -39.630 -16.488 8.074 1.00 47.34 89 PRO A N 1
ATOM 675 C CA . PRO A 1 89 ? -40.430 -16.661 9.273 1.00 47.34 89 PRO A CA 1
ATOM 676 C C . PRO A 1 89 ? -41.333 -15.449 9.523 1.00 47.34 89 PRO A C 1
ATOM 678 O O . PRO A 1 89 ? -40.950 -14.289 9.366 1.00 47.34 89 PRO A O 1
ATOM 681 N N . GLU A 1 90 ? -42.560 -15.793 9.888 1.00 37.66 90 GLU A N 1
ATOM 682 C CA . GLU A 1 90 ? -43.717 -14.948 10.123 1.00 37.66 90 GLU A CA 1
ATOM 683 C C . GLU A 1 90 ? -43.561 -13.981 11.301 1.00 37.66 90 GLU A C 1
ATOM 685 O O . GLU A 1 90 ? -42.887 -14.224 12.301 1.00 37.66 90 GLU A O 1
ATOM 690 N N . LYS A 1 91 ? -44.282 -12.875 11.153 1.00 43.09 91 LYS A N 1
ATOM 691 C CA . LYS A 1 91 ? -44.524 -11.801 12.110 1.00 43.09 91 LYS A CA 1
ATOM 692 C C . LYS A 1 91 ? -45.573 -12.253 13.144 1.00 43.09 91 LYS A C 1
ATOM 694 O O . LYS A 1 91 ? -46.635 -12.699 12.714 1.00 43.09 91 LYS A O 1
ATOM 699 N N . PRO A 1 92 ? -45.373 -12.079 14.463 1.00 47.59 92 PRO A N 1
ATOM 700 C CA . PRO A 1 92 ? -46.467 -12.195 15.424 1.00 47.59 92 PRO A CA 1
ATOM 701 C C . PRO A 1 92 ? -47.229 -10.861 15.593 1.00 47.59 92 PRO A C 1
ATOM 703 O O . PRO A 1 92 ? -46.694 -9.794 15.277 1.00 47.59 92 PRO A O 1
ATOM 706 N N . PRO A 1 93 ? -48.492 -10.912 16.054 1.00 50.72 93 PRO A N 1
ATOM 707 C CA . PRO A 1 93 ? -49.488 -9.865 15.847 1.00 50.72 93 PRO A CA 1
ATOM 708 C C . PRO A 1 93 ? -49.435 -8.720 16.867 1.00 50.72 93 PRO A C 1
ATOM 710 O O . PRO A 1 93 ? -49.050 -8.883 18.022 1.00 50.72 93 PRO A O 1
ATOM 713 N N . GLN A 1 94 ? -49.909 -7.558 16.409 1.00 41.56 94 GLN A N 1
ATOM 714 C CA . GLN A 1 94 ? -50.293 -6.412 17.231 1.00 41.56 94 GLN A CA 1
ATOM 715 C C . GLN A 1 94 ? -51.448 -6.787 18.167 1.00 41.56 94 GLN A C 1
ATOM 717 O O . GLN A 1 94 ? -52.474 -7.293 17.715 1.00 41.56 94 GLN A O 1
ATOM 722 N N . VAL A 1 95 ? -51.309 -6.450 19.449 1.00 44.12 95 VAL A N 1
ATOM 723 C CA . VAL A 1 95 ? -52.411 -6.416 20.415 1.00 44.12 95 VAL A CA 1
ATOM 724 C C . VAL A 1 95 ? -52.531 -4.984 20.928 1.00 44.12 95 VAL A C 1
ATOM 726 O O . VAL A 1 95 ? -51.605 -4.449 21.534 1.00 44.12 95 VAL A O 1
ATOM 729 N N . ALA A 1 96 ? -53.670 -4.360 20.637 1.00 43.41 96 ALA A N 1
ATOM 730 C CA . ALA A 1 96 ? -54.119 -3.120 21.261 1.00 43.41 96 ALA A CA 1
ATOM 731 C C . ALA A 1 96 ? -54.678 -3.405 22.667 1.00 43.41 96 ALA A C 1
ATOM 733 O O . ALA A 1 96 ? -55.235 -4.480 22.899 1.00 43.41 96 ALA A O 1
ATOM 734 N N . PRO A 1 97 ? -54.596 -2.436 23.590 1.00 48.53 97 PRO A N 1
ATOM 735 C CA . PRO A 1 97 ? -55.837 -1.911 24.172 1.00 48.53 97 PRO A CA 1
ATOM 736 C C . PRO A 1 97 ? -55.776 -0.376 24.312 1.00 48.53 97 PRO A C 1
ATOM 738 O O . PRO A 1 97 ? -54.744 0.206 24.618 1.00 48.53 97 PRO A O 1
ATOM 741 N N . ALA A 1 98 ? -56.792 0.339 23.839 1.00 36.47 98 ALA A N 1
ATOM 742 C CA . ALA A 1 98 ? -58.020 0.711 24.550 1.00 36.47 98 ALA A CA 1
ATOM 743 C C . ALA A 1 98 ? -57.885 2.039 25.316 1.00 36.47 98 ALA A C 1
ATOM 745 O O . ALA A 1 98 ? -57.022 2.244 26.161 1.00 36.47 98 ALA A O 1
ATOM 746 N N . GLN A 1 99 ? -58.786 2.943 24.947 1.00 41.88 99 GLN A N 1
ATOM 747 C CA . GLN A 1 99 ? -58.978 4.288 25.463 1.00 41.88 99 GLN A CA 1
ATOM 748 C C . GLN A 1 99 ? -59.419 4.272 26.934 1.00 41.88 99 GLN A C 1
ATOM 750 O O . GLN A 1 99 ? -60.307 3.508 27.301 1.00 41.88 99 GLN A O 1
ATOM 755 N N . SER A 1 100 ? -58.935 5.228 27.728 1.00 39.69 100 SER A N 1
ATOM 756 C CA . SER A 1 100 ? -59.707 5.762 28.853 1.00 39.69 100 SER A CA 1
ATOM 757 C C . SER A 1 100 ? -59.594 7.282 28.898 1.00 39.69 100 SER A C 1
ATOM 759 O O . SER A 1 100 ? -58.505 7.853 28.934 1.00 39.69 100 SER A O 1
ATOM 761 N N . GLN A 1 101 ? -60.760 7.914 28.863 1.00 40.38 101 GLN A N 1
ATOM 762 C CA . GLN A 1 101 ? -61.005 9.342 28.995 1.00 40.38 101 GLN A CA 1
ATOM 763 C C . GLN A 1 101 ? -60.616 9.856 30.391 1.00 40.38 101 GLN A C 1
ATOM 765 O O . GLN A 1 101 ? -60.761 9.141 31.377 1.00 40.38 101 GLN A O 1
ATOM 770 N N . GLY A 1 102 ? -60.231 11.131 30.490 1.00 35.16 102 GLY A N 1
ATOM 771 C CA . GLY A 1 102 ? -60.102 11.820 31.777 1.00 35.16 102 GLY A CA 1
ATOM 772 C C . GLY A 1 102 ? -59.707 13.288 31.635 1.00 35.16 102 GLY A C 1
ATOM 773 O O . GLY A 1 102 ? -58.533 13.614 31.524 1.00 35.16 102 GLY A O 1
ATOM 774 N N . LYS A 1 103 ? -60.707 14.176 31.617 1.00 43.69 103 LYS A N 1
ATOM 775 C CA . LYS A 1 103 ? -60.578 15.643 31.670 1.00 43.69 103 LYS A CA 1
ATOM 776 C C . LYS A 1 103 ? -60.108 16.126 33.052 1.00 43.69 103 LYS A C 1
ATOM 778 O O . LYS A 1 103 ? -60.707 15.727 34.041 1.00 43.69 103 LYS A O 1
ATOM 783 N N . ALA A 1 104 ? -59.190 17.095 33.076 1.00 37.16 104 ALA A N 1
ATOM 784 C CA . ALA A 1 104 ? -59.097 18.271 33.972 1.00 37.16 104 ALA A CA 1
ATOM 785 C C . ALA A 1 104 ? -57.791 19.014 33.587 1.00 37.16 104 ALA A C 1
ATOM 787 O O . ALA A 1 104 ? -56.804 18.364 33.289 1.00 37.16 104 ALA A O 1
ATOM 788 N N . GLY A 1 105 ? -57.638 20.333 33.483 1.00 36.19 105 GLY A N 1
ATOM 789 C CA . GLY A 1 105 ? -58.422 21.443 33.999 1.00 36.19 105 GLY A CA 1
ATOM 790 C C . GLY A 1 105 ? -57.537 22.438 34.775 1.00 36.19 105 GLY A C 1
ATOM 791 O O . GLY A 1 105 ? -57.784 22.589 35.958 1.00 36.19 105 GLY A O 1
ATOM 792 N N . ARG A 1 106 ? -56.599 23.146 34.096 1.00 39.88 106 ARG A N 1
ATOM 793 C CA . ARG A 1 106 ? -55.902 24.414 34.506 1.00 39.88 106 ARG A CA 1
ATOM 794 C C . ARG A 1 106 ? -55.027 24.382 35.800 1.00 39.88 106 ARG A C 1
ATOM 796 O O . ARG A 1 106 ? -55.132 23.416 36.539 1.00 39.88 106 ARG A O 1
ATOM 803 N N . PRO A 1 107 ? -54.206 25.420 36.138 1.00 52.75 107 PRO A N 1
ATOM 804 C CA . PRO A 1 107 ? -53.830 26.654 35.422 1.00 52.75 107 PRO A CA 1
ATOM 805 C C . PRO A 1 107 ? -52.304 26.937 35.295 1.00 52.75 107 PRO A C 1
ATOM 807 O O . PRO A 1 107 ? -51.463 26.402 36.004 1.00 52.75 107 PRO A O 1
ATOM 810 N N . PHE A 1 108 ? -51.999 27.858 34.376 1.00 44.66 108 PHE A N 1
ATOM 811 C CA . PHE A 1 108 ? -51.058 28.989 34.467 1.00 44.66 108 PHE A CA 1
ATOM 812 C C . PHE A 1 108 ? -50.205 29.123 35.755 1.00 44.66 108 PHE A C 1
ATOM 814 O O . PHE A 1 108 ? -50.745 29.446 36.809 1.00 44.66 108 PHE A O 1
ATOM 821 N N . PHE A 1 109 ? -48.873 29.034 35.631 1.00 41.56 109 PHE A N 1
ATOM 822 C CA . PHE A 1 109 ? -47.931 29.797 36.462 1.00 41.56 109 PHE A CA 1
ATOM 823 C C . PHE A 1 109 ? -46.705 30.212 35.642 1.00 41.56 109 PHE A C 1
ATOM 825 O O . PHE A 1 109 ? -46.005 29.399 35.045 1.00 41.56 109 PHE A O 1
ATOM 832 N N . GLN A 1 110 ? -46.503 31.523 35.618 1.00 47.22 110 GLN A N 1
ATOM 833 C CA . GLN A 1 110 ? -45.428 32.262 34.984 1.00 47.22 110 GLN A CA 1
ATOM 834 C C . GLN A 1 110 ? -44.440 32.664 36.086 1.00 47.22 110 GLN A C 1
ATOM 836 O O . GLN A 1 110 ? -44.770 33.484 36.932 1.00 47.22 110 GLN A O 1
ATOM 841 N N . PHE A 1 111 ? -43.248 32.082 36.075 1.00 38.28 111 PHE A N 1
ATOM 842 C CA . PHE A 1 111 ? -42.031 32.536 36.760 1.00 38.28 111 PHE A CA 1
ATOM 843 C C . PHE A 1 111 ? -40.895 32.018 35.874 1.00 38.28 111 PHE A C 1
ATOM 845 O O . PHE A 1 111 ? -40.942 30.882 35.426 1.00 38.28 111 PHE A O 1
ATOM 852 N N . GLY A 1 112 ? -39.876 32.759 35.485 1.00 33.03 112 GLY A N 1
ATOM 853 C CA . GLY A 1 112 ? -39.255 33.946 36.041 1.00 33.03 112 GLY A CA 1
ATOM 854 C C . GLY A 1 112 ? -37.804 33.799 35.590 1.00 33.03 112 GLY A C 1
ATOM 855 O O . GLY A 1 112 ? -37.219 32.733 35.765 1.00 33.03 112 GLY A O 1
ATOM 856 N N . GLY A 1 113 ? -37.280 34.799 34.884 1.00 41.47 113 GLY A N 1
ATOM 857 C CA . GLY A 1 113 ? -35.985 34.713 34.218 1.00 41.47 113 GLY A CA 1
ATOM 858 C C . GLY A 1 113 ? -34.841 34.324 35.153 1.00 41.47 113 GLY A C 1
ATOM 859 O O . GLY A 1 113 ? -34.785 34.756 36.304 1.00 41.47 113 GLY A O 1
ATOM 860 N N . GLN A 1 114 ? -33.890 33.563 34.613 1.00 40.12 114 GLN A N 1
ATOM 861 C CA . GLN A 1 114 ? -32.540 33.496 35.153 1.00 40.12 114 GLN A CA 1
ATOM 862 C C . GLN A 1 114 ? -31.529 34.064 34.149 1.00 40.12 114 GLN A C 1
ATOM 864 O O . GLN A 1 114 ? -31.725 33.948 32.936 1.00 40.12 114 GLN A O 1
ATOM 869 N N . PRO A 1 115 ? -30.493 34.752 34.657 1.00 49.25 115 PRO A N 1
ATOM 870 C CA . PRO A 1 115 ? -29.700 35.698 33.892 1.00 49.25 115 PRO A CA 1
ATOM 871 C C . PRO A 1 115 ? -28.580 35.038 33.086 1.00 49.25 115 PRO A C 1
ATOM 873 O O . PRO A 1 115 ? -28.028 34.002 33.450 1.00 49.25 115 PRO A O 1
ATOM 876 N N . ALA A 1 116 ? -28.210 35.732 32.011 1.00 41.22 116 ALA A N 1
ATOM 877 C CA . ALA A 1 116 ? -27.058 35.461 31.169 1.00 41.22 116 ALA A CA 1
ATOM 878 C C . ALA A 1 116 ? -25.767 35.291 31.990 1.00 41.22 116 ALA A C 1
ATOM 880 O O . ALA A 1 116 ? -25.294 36.226 32.642 1.00 41.22 116 ALA A O 1
ATOM 881 N N . GLN A 1 117 ? -25.165 34.104 31.904 1.00 40.41 117 GLN A N 1
ATOM 882 C CA . GLN A 1 117 ? -23.786 33.887 32.323 1.00 40.41 117 GLN A CA 1
ATOM 883 C C . GLN A 1 117 ? -22.843 34.484 31.274 1.00 40.41 117 GLN A C 1
ATOM 885 O O . GLN A 1 117 ? -22.824 34.079 30.112 1.00 40.41 117 GLN A O 1
ATOM 890 N N . LYS A 1 118 ? -22.061 35.476 31.707 1.00 40.56 118 LYS A N 1
ATOM 891 C CA . LYS A 1 118 ? -20.898 36.000 30.986 1.00 40.56 118 LYS A CA 1
ATOM 892 C C . LYS A 1 118 ? -19.849 34.888 30.823 1.00 40.56 118 LYS A C 1
ATOM 894 O O . LYS A 1 118 ? -19.505 34.266 31.828 1.00 40.56 118 LYS A O 1
ATOM 899 N N . PRO A 1 119 ? -19.263 34.689 29.632 1.00 40.50 119 PRO A N 1
ATOM 900 C CA . PRO A 1 119 ? -18.070 33.865 29.498 1.00 40.50 119 PRO A CA 1
ATOM 901 C C . PRO A 1 119 ? -16.853 34.595 30.094 1.00 40.50 119 PRO A C 1
ATOM 903 O O . PRO A 1 119 ? -16.581 35.751 29.764 1.00 40.50 119 PRO A O 1
ATOM 906 N N . GLN A 1 120 ? -16.129 33.923 30.992 1.00 39.97 120 GLN A N 1
ATOM 907 C CA . GLN A 1 120 ? -14.790 34.332 31.426 1.00 39.97 120 GLN A CA 1
ATOM 908 C C . GLN A 1 120 ? -13.743 33.986 30.347 1.00 39.97 120 GLN A C 1
ATOM 910 O O . GLN A 1 120 ? -13.911 33.001 29.626 1.00 39.97 120 GLN A O 1
ATOM 915 N N . PRO A 1 121 ? -12.659 34.775 30.229 1.00 43.69 121 PRO A N 1
ATOM 916 C CA . PRO A 1 121 ? -11.640 34.595 29.203 1.00 43.69 121 PRO A CA 1
ATOM 917 C C . PRO A 1 121 ? -10.706 33.425 29.538 1.00 43.69 121 PRO A C 1
ATOM 919 O O . PRO A 1 121 ? -10.060 33.403 30.587 1.00 43.69 121 PRO A O 1
ATOM 922 N N . VAL A 1 122 ? -10.601 32.469 28.613 1.00 40.38 122 VAL A N 1
ATOM 923 C CA . VAL A 1 122 ? -9.586 31.411 28.654 1.00 40.38 122 VAL A CA 1
ATOM 924 C C . VAL A 1 122 ? -8.230 32.025 28.309 1.00 40.38 122 VAL A C 1
ATOM 926 O O . VAL A 1 122 ? -8.069 32.714 27.302 1.00 40.38 122 VAL A O 1
ATOM 929 N N . GLN A 1 123 ? -7.269 31.789 29.196 1.00 40.56 123 GLN A N 1
ATOM 930 C CA . GLN A 1 123 ? -5.900 32.275 29.124 1.00 40.56 123 GLN A CA 1
ATOM 931 C C . GLN A 1 123 ? -5.173 31.751 27.881 1.00 40.56 123 GLN A C 1
ATOM 933 O O . GLN A 1 123 ? -5.241 30.572 27.537 1.00 40.56 123 GLN A O 1
ATOM 938 N N . ALA A 1 124 ? -4.434 32.657 27.242 1.00 40.06 124 ALA A N 1
ATOM 939 C CA . ALA A 1 124 ? -3.544 32.387 26.128 1.00 40.06 124 ALA A CA 1
ATOM 940 C C . ALA A 1 124 ? -2.411 31.433 26.546 1.00 40.06 124 ALA A C 1
ATOM 942 O O . ALA A 1 124 ? -1.442 31.823 27.201 1.00 40.06 124 ALA A O 1
ATOM 943 N N . GLY A 1 125 ? -2.536 30.171 26.136 1.00 37.31 125 GLY A N 1
ATOM 944 C CA . GLY A 1 125 ? -1.450 29.201 26.125 1.00 37.31 125 GLY A CA 1
ATOM 945 C C . GLY A 1 125 ? -0.462 29.528 25.006 1.00 37.31 125 GLY A C 1
ATOM 946 O O . GLY A 1 125 ? -0.829 29.626 23.838 1.00 37.31 125 GLY A O 1
ATOM 947 N N . LYS A 1 126 ? 0.797 29.720 25.397 1.00 39.28 126 LYS A N 1
ATOM 948 C CA . LYS A 1 126 ? 1.958 30.011 24.551 1.00 39.28 126 LYS A CA 1
ATOM 949 C C . LYS A 1 126 ? 2.091 28.998 23.406 1.00 39.28 126 LYS A C 1
ATOM 951 O O . LYS A 1 126 ? 2.329 27.817 23.647 1.00 39.28 126 LYS A O 1
ATOM 956 N N . ALA A 1 127 ? 2.007 29.487 22.171 1.00 37.50 127 ALA A N 1
ATOM 957 C CA . ALA A 1 127 ? 2.416 28.751 20.985 1.00 37.50 127 ALA A CA 1
ATOM 958 C C . ALA A 1 127 ? 3.945 28.603 20.982 1.00 37.50 127 ALA A C 1
ATOM 960 O O . ALA A 1 127 ? 4.679 29.593 20.994 1.00 37.50 127 ALA A O 1
ATOM 961 N N . GLN A 1 128 ? 4.416 27.357 20.986 1.00 41.91 128 GLN A N 1
ATOM 962 C CA . GLN A 1 128 ? 5.804 27.030 20.695 1.00 41.91 128 GLN A CA 1
ATOM 963 C C . GLN A 1 128 ? 6.102 27.351 19.231 1.00 41.91 128 GLN A C 1
ATOM 965 O O . GLN A 1 128 ? 5.460 26.854 18.306 1.00 41.91 128 GLN A O 1
ATOM 970 N N . VAL A 1 129 ? 7.105 28.206 19.072 1.00 43.94 129 VAL A N 1
ATOM 971 C CA . VAL A 1 129 ? 7.815 28.522 17.840 1.00 43.94 129 VAL A CA 1
ATOM 972 C C . VAL A 1 129 ? 8.320 27.219 17.223 1.00 43.94 129 VAL A C 1
ATOM 974 O O . VAL A 1 129 ? 9.173 26.551 17.802 1.00 43.94 129 VAL A O 1
ATOM 977 N N . ARG A 1 130 ? 7.787 26.852 16.055 1.00 37.59 130 ARG A N 1
ATOM 978 C CA . ARG A 1 130 ? 8.390 25.838 15.190 1.00 37.59 130 ARG A CA 1
ATOM 979 C C . ARG A 1 130 ? 9.087 26.568 14.052 1.00 37.59 130 ARG A C 1
ATOM 981 O O . ARG A 1 130 ? 8.468 27.337 13.319 1.00 37.59 130 ARG A O 1
ATOM 988 N N . GLU A 1 131 ? 10.393 26.366 14.010 1.00 37.09 131 GLU A N 1
ATOM 989 C CA . GLU A 1 131 ? 11.346 26.964 13.089 1.00 37.09 131 GLU A CA 1
ATOM 990 C C . GLU A 1 131 ? 10.933 26.754 11.628 1.00 37.09 131 GLU A C 1
ATOM 992 O O . GLU A 1 131 ? 10.590 25.649 11.199 1.00 37.09 131 GLU A O 1
ATOM 997 N N . LYS A 1 132 ? 10.986 27.848 10.866 1.00 40.44 132 LYS A N 1
ATOM 998 C CA . LYS A 1 132 ? 11.059 27.834 9.408 1.00 40.44 132 LYS A CA 1
ATOM 999 C C . LYS A 1 132 ? 12.450 27.332 9.005 1.00 40.44 132 LYS A C 1
ATOM 1001 O O . LYS A 1 132 ? 13.426 27.903 9.486 1.00 40.44 132 LYS A O 1
ATOM 1006 N N . PRO A 1 133 ? 12.578 26.384 8.071 1.00 45.56 133 PRO A N 1
ATOM 1007 C CA . PRO A 1 133 ? 13.712 26.372 7.169 1.00 45.56 133 PRO A CA 1
ATOM 1008 C C . PRO A 1 133 ? 13.371 27.221 5.941 1.00 45.56 133 PRO A C 1
ATOM 1010 O O . PRO A 1 133 ? 12.339 27.034 5.292 1.00 45.56 133 PRO A O 1
ATOM 1013 N N . ASP A 1 134 ? 14.240 28.190 5.678 1.00 39.59 134 ASP A N 1
ATOM 1014 C CA . ASP A 1 134 ? 14.161 29.135 4.578 1.00 39.59 134 ASP A CA 1
ATOM 1015 C C . ASP A 1 134 ? 13.996 28.447 3.220 1.00 39.59 134 ASP A C 1
ATOM 1017 O O . ASP A 1 134 ? 14.762 27.567 2.817 1.00 39.59 134 ASP A O 1
ATOM 1021 N N . ALA A 1 135 ? 12.983 28.911 2.493 1.00 37.00 135 ALA A N 1
ATOM 1022 C CA . ALA A 1 135 ? 12.792 28.633 1.088 1.00 37.00 135 ALA A CA 1
ATOM 1023 C C . ALA A 1 135 ? 13.947 29.260 0.294 1.00 37.00 135 ALA A C 1
ATOM 1025 O O . ALA A 1 135 ? 14.022 30.478 0.129 1.00 37.00 135 ALA A O 1
ATOM 1026 N N . LYS A 1 136 ? 14.841 28.420 -0.236 1.00 41.75 136 LYS A N 1
ATOM 1027 C CA . LYS A 1 136 ? 15.703 28.805 -1.355 1.00 41.75 136 LYS A CA 1
ATOM 1028 C C . LYS A 1 136 ? 14.819 29.017 -2.581 1.00 41.75 136 LYS A C 1
ATOM 1030 O O . LYS A 1 136 ? 14.384 28.064 -3.222 1.00 41.75 136 LYS A O 1
ATOM 1035 N N . ALA A 1 137 ? 14.567 30.283 -2.888 1.00 40.19 137 ALA A N 1
ATOM 1036 C CA . ALA A 1 137 ? 14.096 30.723 -4.187 1.00 40.19 137 ALA A CA 1
ATOM 1037 C C . ALA A 1 137 ? 15.148 30.347 -5.244 1.00 40.19 137 ALA A C 1
ATOM 1039 O O . ALA A 1 137 ? 16.201 30.978 -5.335 1.00 40.19 137 ALA A O 1
ATOM 1040 N N . HIS A 1 138 ? 14.881 29.302 -6.024 1.00 38.94 138 HIS A N 1
ATOM 1041 C CA . HIS A 1 138 ? 15.511 29.154 -7.328 1.00 38.94 138 HIS A CA 1
ATOM 1042 C C . HIS A 1 138 ? 14.733 30.039 -8.296 1.00 38.94 138 HIS A C 1
ATOM 1044 O O . HIS A 1 138 ? 13.590 29.753 -8.638 1.00 38.94 138 HIS A O 1
ATOM 1050 N N . ALA A 1 139 ? 15.356 31.156 -8.661 1.00 40.66 139 ALA A N 1
ATOM 1051 C CA . ALA A 1 139 ? 14.932 31.985 -9.768 1.00 40.66 139 ALA A CA 1
ATOM 1052 C C . ALA A 1 139 ? 14.909 31.135 -11.047 1.00 40.66 139 ALA A C 1
ATOM 1054 O O . ALA A 1 139 ? 15.924 30.544 -11.422 1.00 40.66 139 ALA A O 1
ATOM 1055 N N . GLU A 1 140 ? 13.747 31.076 -11.693 1.00 40.81 140 GLU A N 1
ATOM 1056 C CA . GLU A 1 140 ? 13.606 30.666 -13.086 1.00 40.81 140 GLU A CA 1
ATOM 1057 C C . GLU A 1 140 ? 14.409 31.641 -13.953 1.00 40.81 140 GLU A C 1
ATOM 1059 O O . GLU A 1 140 ? 13.974 32.754 -14.252 1.00 40.81 140 GLU A O 1
ATOM 1064 N N . ALA A 1 141 ? 15.616 31.229 -14.331 1.00 39.88 141 ALA A N 1
ATOM 1065 C CA . ALA A 1 141 ? 16.308 31.807 -15.465 1.00 39.88 141 ALA A CA 1
ATOM 1066 C C . ALA A 1 141 ? 15.614 31.284 -16.727 1.00 39.88 141 ALA A C 1
ATOM 1068 O O . ALA A 1 141 ? 15.655 30.090 -17.022 1.00 39.88 141 ALA A O 1
ATOM 1069 N N . LYS A 1 142 ? 14.939 32.192 -17.435 1.00 43.34 142 LYS A N 1
ATOM 1070 C CA . LYS A 1 142 ? 14.558 32.009 -18.834 1.00 43.34 142 LYS A CA 1
ATOM 1071 C C . LYS A 1 142 ? 15.835 31.731 -19.624 1.00 43.34 142 LYS A C 1
ATOM 1073 O O . LYS A 1 142 ? 16.669 32.619 -19.761 1.00 43.34 142 LYS A O 1
ATOM 1078 N N . ASP A 1 143 ? 15.980 30.496 -20.080 1.00 36.41 143 ASP A N 1
ATOM 1079 C CA . ASP A 1 143 ? 16.998 30.110 -21.046 1.00 36.41 143 ASP A CA 1
ATOM 1080 C C . ASP A 1 143 ? 16.496 30.556 -22.425 1.00 36.41 143 ASP A C 1
ATOM 1082 O O . ASP A 1 143 ? 15.550 29.993 -22.984 1.00 36.41 143 ASP A O 1
ATOM 1086 N N . GLU A 1 144 ? 17.048 31.668 -22.904 1.00 39.47 144 GLU A N 1
ATOM 1087 C CA . GLU A 1 144 ? 16.899 32.123 -24.280 1.00 39.47 144 GLU A CA 1
ATOM 1088 C C . GLU A 1 144 ? 17.648 31.132 -25.171 1.00 39.47 144 GLU A C 1
ATOM 1090 O O . GLU A 1 144 ? 18.870 31.178 -25.305 1.00 39.47 144 GLU A O 1
ATOM 1095 N N . GLY A 1 145 ? 16.903 30.197 -25.762 1.00 36.44 145 GLY A N 1
ATOM 1096 C CA . GLY A 1 145 ? 17.434 29.343 -26.812 1.00 36.44 145 GLY A CA 1
ATOM 1097 C C . GLY A 1 145 ? 17.971 30.206 -27.962 1.00 36.44 145 GLY A C 1
ATOM 1098 O O . GLY A 1 145 ? 17.291 31.151 -28.374 1.00 36.44 145 GLY A O 1
ATOM 1099 N N . PRO A 1 146 ? 19.166 29.915 -28.505 1.00 45.06 146 PRO A N 1
ATOM 1100 C CA . PRO A 1 146 ? 19.639 30.603 -29.692 1.00 45.06 146 PRO A CA 1
ATOM 1101 C C . PRO A 1 146 ? 18.704 30.278 -30.860 1.00 45.06 146 PRO A C 1
ATOM 1103 O O . PRO A 1 146 ? 18.559 29.120 -31.255 1.00 45.06 146 PRO A O 1
ATOM 1106 N N . MET A 1 147 ? 18.065 31.323 -31.395 1.00 43.41 147 MET A N 1
ATOM 1107 C CA . MET A 1 147 ? 17.481 31.323 -32.732 1.00 43.41 147 MET A CA 1
ATOM 1108 C C . MET A 1 147 ? 18.542 30.826 -33.716 1.00 43.41 147 MET A C 1
ATOM 1110 O O . MET A 1 147 ? 19.569 31.475 -33.910 1.00 43.41 147 MET A O 1
ATOM 1114 N N . ILE A 1 148 ? 18.289 29.669 -34.317 1.00 42.34 148 ILE A N 1
ATOM 1115 C CA . ILE A 1 148 ? 18.950 29.258 -35.551 1.00 42.34 148 ILE A CA 1
ATOM 1116 C C . ILE A 1 148 ? 18.276 30.079 -36.660 1.00 42.34 148 ILE A C 1
ATOM 1118 O O . ILE A 1 148 ? 17.049 30.020 -36.751 1.00 42.34 148 ILE A O 1
ATOM 1122 N N . PRO A 1 149 ? 19.014 30.877 -37.449 1.00 50.62 149 PRO A N 1
ATOM 1123 C CA . PRO A 1 149 ? 18.455 31.515 -38.630 1.00 50.62 149 PRO A CA 1
ATOM 1124 C C . PRO A 1 149 ? 18.043 30.442 -39.639 1.00 50.62 149 PRO A C 1
ATOM 1126 O O . PRO A 1 149 ? 18.827 29.544 -39.952 1.00 50.62 149 PRO A O 1
ATOM 1129 N N . ASP A 1 150 ? 16.807 30.545 -40.118 1.00 46.06 150 ASP A N 1
ATOM 1130 C CA . ASP A 1 150 ? 16.344 29.904 -41.342 1.00 46.06 150 ASP A CA 1
ATOM 1131 C C . ASP A 1 150 ? 17.129 30.503 -42.522 1.00 46.06 150 ASP A C 1
ATOM 1133 O O . ASP A 1 150 ? 16.711 31.499 -43.108 1.00 46.06 150 ASP A O 1
ATOM 1137 N N . ASP A 1 151 ? 18.283 29.921 -42.850 1.00 43.38 151 ASP A N 1
ATOM 1138 C CA . ASP A 1 151 ? 18.984 30.210 -44.102 1.00 43.38 151 ASP A CA 1
ATOM 1139 C C . ASP A 1 151 ? 18.389 29.331 -45.210 1.00 43.38 151 ASP A C 1
ATOM 1141 O O . ASP A 1 151 ? 18.727 28.159 -45.388 1.00 43.38 151 ASP A O 1
ATOM 1145 N N . GLU A 1 152 ? 17.386 29.923 -45.852 1.00 43.31 152 GLU A N 1
ATOM 1146 C CA . GLU A 1 152 ? 17.235 30.080 -47.300 1.00 43.31 152 GLU A CA 1
ATOM 1147 C C . GLU A 1 152 ? 17.858 29.010 -48.220 1.00 43.31 152 GLU A C 1
ATOM 1149 O O . GLU A 1 152 ? 19.071 28.867 -48.370 1.00 43.31 152 GLU A O 1
ATOM 1154 N N . ASP A 1 153 ? 16.957 28.316 -48.917 1.00 47.50 153 ASP A N 1
ATOM 1155 C CA . ASP A 1 153 ? 16.991 28.012 -50.351 1.00 47.50 153 ASP A CA 1
ATOM 1156 C C . ASP A 1 153 ? 18.242 28.484 -51.128 1.00 47.50 153 ASP A C 1
ATOM 1158 O O . ASP A 1 153 ? 18.297 29.587 -51.666 1.00 47.50 153 ASP A O 1
ATOM 1162 N N . ILE A 1 154 ? 19.218 27.588 -51.301 1.00 45.91 154 ILE A N 1
ATOM 1163 C CA . ILE A 1 154 ? 20.256 27.694 -52.342 1.00 45.91 154 ILE A CA 1
ATOM 1164 C C . ILE A 1 154 ? 20.236 26.404 -53.167 1.00 45.91 154 ILE A C 1
ATOM 1166 O O . ILE A 1 154 ? 21.169 25.614 -53.122 1.00 45.91 154 ILE A O 1
ATOM 1170 N N . TYR A 1 155 ? 19.141 26.146 -53.885 1.00 48.00 155 TYR A N 1
ATOM 1171 C CA . TYR A 1 155 ? 19.112 25.203 -55.013 1.00 48.00 155 TYR A CA 1
ATOM 1172 C C . TYR A 1 155 ? 17.953 25.542 -55.958 1.00 48.00 155 TYR A C 1
ATOM 1174 O O . TYR A 1 155 ? 16.938 24.853 -55.988 1.00 48.00 155 TYR A O 1
ATOM 1182 N N . SER A 1 156 ? 18.132 26.586 -56.763 1.00 43.72 156 SER A N 1
ATOM 1183 C CA . SER A 1 156 ? 17.401 26.773 -58.021 1.00 43.72 156 SER A CA 1
ATOM 1184 C C . SER A 1 156 ? 17.995 27.949 -58.788 1.00 43.72 156 SER A C 1
ATOM 1186 O O . SER A 1 156 ? 17.842 29.085 -58.357 1.00 43.72 156 SER A O 1
ATOM 1188 N N . ASP A 1 157 ? 18.736 27.634 -59.850 1.00 40.28 157 ASP A N 1
ATOM 1189 C CA . ASP A 1 157 ? 18.743 28.290 -61.172 1.00 40.28 157 ASP A CA 1
ATOM 1190 C C . ASP A 1 157 ? 20.024 27.824 -61.889 1.00 40.28 157 ASP A C 1
ATOM 1192 O O . ASP A 1 157 ? 21.134 27.996 -61.394 1.00 40.28 157 ASP A O 1
ATOM 1196 N N . ALA A 1 158 ? 19.910 26.893 -62.837 1.00 38.78 158 ALA A N 1
ATOM 1197 C CA . ALA A 1 158 ? 19.463 27.094 -64.217 1.00 38.78 158 ALA A CA 1
ATOM 1198 C C . ALA A 1 158 ? 20.607 27.637 -65.085 1.00 38.78 158 ALA A C 1
ATOM 1200 O O . ALA A 1 158 ? 21.130 28.711 -64.825 1.00 38.78 158 ALA A O 1
ATOM 1201 N N . ASP A 1 159 ? 20.957 26.807 -66.072 1.00 40.53 159 ASP A N 1
ATOM 1202 C CA . ASP A 1 159 ? 21.413 27.142 -67.420 1.00 40.53 159 ASP A CA 1
ATOM 1203 C C . ASP A 1 159 ? 22.529 28.185 -67.584 1.00 40.53 159 ASP A C 1
ATOM 1205 O O . ASP A 1 159 ? 22.340 29.354 -67.294 1.00 40.53 159 ASP A O 1
ATOM 1209 N N . GLU A 1 160 ? 23.659 27.773 -68.173 1.00 40.09 160 GLU A N 1
ATOM 1210 C CA . GLU A 1 160 ? 24.181 28.404 -69.399 1.00 40.09 160 GLU A CA 1
ATOM 1211 C C . GLU A 1 160 ? 25.450 27.689 -69.927 1.00 40.09 160 GLU A C 1
ATOM 1213 O O . GLU A 1 160 ? 26.482 27.591 -69.268 1.00 40.09 160 GLU A O 1
ATOM 1218 N N . GLU A 1 161 ? 25.297 27.196 -71.160 1.00 40.81 161 GLU A N 1
ATOM 1219 C CA . GLU A 1 161 ? 26.262 27.198 -72.271 1.00 40.81 161 GLU A CA 1
ATOM 1220 C C . GLU A 1 161 ? 27.480 26.248 -72.259 1.00 40.81 161 GLU A C 1
ATOM 1222 O O . GLU A 1 161 ? 28.590 26.544 -71.819 1.00 40.81 161 GLU A O 1
ATOM 1227 N N . GLU A 1 162 ? 27.268 25.103 -72.921 1.00 36.91 162 GLU A N 1
ATOM 1228 C CA . GLU A 1 162 ? 28.294 24.305 -73.595 1.00 36.91 162 GLU A CA 1
ATOM 1229 C C . GLU A 1 162 ? 28.829 25.045 -74.842 1.00 36.91 162 GLU A C 1
ATOM 1231 O O . GLU A 1 162 ? 28.093 25.254 -75.807 1.00 36.91 162 GLU A O 1
ATOM 1236 N N . GLU A 1 163 ? 30.128 25.358 -74.892 1.00 42.59 163 GLU A N 1
ATOM 1237 C CA . GLU A 1 163 ? 30.824 25.665 -76.152 1.00 42.59 163 GLU A CA 1
ATOM 1238 C C . GLU A 1 163 ? 31.549 24.418 -76.697 1.00 42.59 163 GLU A C 1
ATOM 1240 O O . GLU A 1 163 ? 32.439 23.880 -76.028 1.00 42.59 163 GLU A O 1
ATOM 1245 N N . PRO A 1 164 ? 31.261 23.966 -77.935 1.00 46.12 164 PRO A N 1
ATOM 1246 C CA . PRO A 1 164 ? 32.095 22.989 -78.620 1.00 46.12 164 PRO A CA 1
ATOM 1247 C C . PRO A 1 164 ? 33.119 23.628 -79.574 1.00 46.12 164 PRO A C 1
ATOM 1249 O O . PRO A 1 164 ? 32.820 24.462 -80.429 1.00 46.12 164 PRO A O 1
ATOM 1252 N N . LEU A 1 165 ? 34.344 23.112 -79.468 1.00 39.22 165 LEU A N 1
ATOM 1253 C CA . LEU A 1 165 ? 35.466 23.247 -80.398 1.00 39.22 165 LEU A CA 1
ATOM 1254 C C . LEU A 1 165 ? 35.077 22.931 -81.857 1.00 39.22 165 LEU A C 1
ATOM 1256 O O . LEU A 1 165 ? 34.592 21.838 -82.152 1.00 39.22 165 LEU A O 1
ATOM 1260 N N . VAL A 1 166 ? 35.421 23.826 -82.794 1.00 39.81 166 VAL A N 1
ATOM 1261 C CA . VAL A 1 166 ? 35.413 23.559 -84.245 1.00 39.81 166 VAL A CA 1
ATOM 1262 C C . VAL A 1 166 ? 36.817 23.751 -84.835 1.00 39.81 166 VAL A C 1
ATOM 1264 O O . VAL A 1 166 ? 37.471 24.777 -84.673 1.00 39.81 166 VAL A O 1
ATOM 1267 N N . THR A 1 167 ? 37.264 22.709 -85.530 1.00 39.94 167 THR A N 1
ATOM 1268 C CA . THR A 1 167 ? 38.534 22.514 -86.253 1.00 39.94 167 THR A CA 1
ATOM 1269 C C . THR A 1 167 ? 38.716 23.400 -87.502 1.00 39.94 167 THR A C 1
ATOM 1271 O O . THR A 1 167 ? 37.715 23.735 -88.136 1.00 39.94 167 THR A O 1
ATOM 1274 N N . PRO A 1 168 ? 39.954 23.649 -87.990 1.00 40.25 168 PRO A N 1
ATOM 1275 C CA . PRO A 1 168 ? 40.196 24.292 -89.284 1.00 40.25 168 PRO A CA 1
ATOM 1276 C C . PRO A 1 168 ? 40.546 23.274 -90.390 1.00 40.25 168 PRO A C 1
ATOM 1278 O O . PRO A 1 168 ? 41.511 22.523 -90.258 1.00 40.25 168 PRO A O 1
ATOM 1281 N N . VAL A 1 169 ? 39.826 23.272 -91.524 1.00 37.97 169 VAL A N 1
ATOM 1282 C CA . VAL A 1 169 ? 40.199 22.495 -92.729 1.00 37.97 169 VAL A CA 1
ATOM 1283 C C . VAL A 1 169 ? 39.830 23.223 -94.045 1.00 37.97 169 VAL A C 1
ATOM 1285 O O . VAL A 1 169 ? 38.664 23.485 -94.310 1.00 37.97 169 VAL A O 1
ATOM 1288 N N . LYS A 1 170 ? 40.861 23.408 -94.897 1.00 36.31 170 LYS A N 1
ATOM 1289 C CA . LYS A 1 170 ? 40.925 23.524 -96.387 1.00 36.31 170 LYS A CA 1
ATOM 1290 C C . LYS A 1 170 ? 40.343 24.741 -97.152 1.00 36.31 170 LYS A C 1
ATOM 1292 O O . LYS A 1 170 ? 39.146 24.853 -97.355 1.00 36.31 170 LYS A O 1
ATOM 1297 N N . GLY A 1 171 ? 41.249 25.430 -97.873 1.00 35.06 171 GLY A N 1
ATOM 1298 C CA . GLY A 1 171 ? 41.399 25.250 -99.337 1.00 35.06 171 GLY A CA 1
ATOM 1299 C C . GLY A 1 171 ? 41.056 26.420 -100.290 1.00 35.06 171 GLY A C 1
ATOM 1300 O O . GLY A 1 171 ? 39.901 26.821 -100.361 1.00 35.06 171 GLY A O 1
ATOM 1301 N N . LYS A 1 172 ? 42.052 26.866 -101.093 1.00 38.56 172 LYS A N 1
ATOM 1302 C CA . LYS A 1 172 ? 42.030 27.323 -102.526 1.00 38.56 172 LYS A CA 1
ATOM 1303 C C . LYS A 1 172 ? 43.373 28.028 -102.853 1.00 38.56 172 LYS A C 1
ATOM 1305 O O . LYS A 1 172 ? 43.738 28.951 -102.144 1.00 38.56 172 LYS A O 1
ATOM 1310 N N . GLN A 1 173 ? 44.296 27.491 -103.663 1.00 37.69 173 GLN A N 1
ATOM 1311 C CA . GLN A 1 173 ? 44.431 27.394 -105.139 1.00 37.69 173 GLN A CA 1
ATOM 1312 C C . GLN A 1 173 ? 44.651 28.708 -105.949 1.00 37.69 173 GLN A C 1
ATOM 1314 O O . GLN A 1 173 ? 43.714 29.459 -106.169 1.00 37.69 173 GLN A O 1
ATOM 1319 N N . ILE A 1 174 ? 45.892 28.832 -106.472 1.00 35.91 174 ILE A N 1
ATOM 1320 C CA . ILE A 1 174 ? 46.346 29.150 -107.859 1.00 35.91 174 ILE A CA 1
ATOM 1321 C C . ILE A 1 174 ? 46.100 30.562 -108.457 1.00 35.91 174 ILE A C 1
ATOM 1323 O O . ILE A 1 174 ? 44.967 30.896 -108.777 1.00 35.91 174 ILE A O 1
ATOM 1327 N N . ASN A 1 175 ? 47.183 31.299 -108.797 1.00 34.53 175 ASN A N 1
ATOM 1328 C CA . ASN A 1 175 ? 47.512 31.703 -110.189 1.00 34.53 175 ASN A CA 1
ATOM 1329 C C . ASN A 1 175 ? 48.906 32.368 -110.370 1.00 34.53 175 ASN A C 1
ATOM 1331 O O . ASN A 1 175 ? 49.413 33.049 -109.489 1.00 34.53 175 ASN A O 1
ATOM 1335 N N . ASN A 1 176 ? 49.486 32.103 -111.546 1.00 34.00 176 ASN A N 1
ATOM 1336 C CA . ASN A 1 176 ? 50.829 32.380 -112.112 1.00 34.00 176 ASN A CA 1
ATOM 1337 C C . ASN A 1 176 ? 50.865 33.763 -112.855 1.00 34.00 176 ASN A C 1
ATOM 1339 O O . ASN A 1 176 ? 49.856 34.463 -112.777 1.00 34.00 176 ASN A O 1
ATOM 1343 N N . PRO A 1 177 ? 51.785 34.079 -113.808 1.00 51.03 177 PRO A N 1
ATOM 1344 C CA . PRO A 1 177 ? 53.254 34.295 -113.827 1.00 51.03 177 PRO A CA 1
ATOM 1345 C C . PRO A 1 177 ? 53.666 35.735 -114.286 1.00 51.03 177 PRO A C 1
ATOM 1347 O O . PRO A 1 177 ? 52.826 36.530 -114.698 1.00 51.03 177 PRO A O 1
ATOM 1350 N N . GLY A 1 178 ? 54.973 36.058 -114.334 1.00 35.09 178 GLY A N 1
ATOM 1351 C CA . GLY A 1 178 ? 55.492 37.272 -114.999 1.00 35.09 178 GLY A CA 1
ATOM 1352 C C . GLY A 1 178 ? 56.988 37.217 -115.362 1.00 35.09 178 GLY A C 1
ATOM 1353 O O . GLY A 1 178 ? 57.836 37.132 -114.486 1.00 35.09 178 GLY A O 1
ATOM 1354 N N . TYR A 1 179 ? 57.269 37.251 -116.667 1.00 34.78 179 TYR A N 1
ATOM 1355 C CA . TYR A 1 179 ? 58.547 37.193 -117.406 1.00 34.78 179 TYR A CA 1
ATOM 1356 C C . TYR A 1 179 ? 59.577 38.315 -117.122 1.00 34.78 179 TYR A C 1
ATOM 1358 O O . TYR A 1 179 ? 59.172 39.459 -116.951 1.00 34.78 179 TYR A O 1
ATOM 1366 N N . SER A 1 180 ? 60.880 38.033 -117.340 1.00 36.91 180 SER A N 1
ATOM 1367 C CA . SER A 1 180 ? 61.748 38.809 -118.269 1.00 36.91 180 SER A CA 1
ATOM 1368 C C . SER A 1 180 ? 63.087 38.103 -118.602 1.00 36.91 180 SER A C 1
ATOM 1370 O O . SER A 1 180 ? 63.814 37.699 -117.699 1.00 36.91 180 SER A O 1
ATOM 1372 N N . ALA A 1 181 ? 63.396 37.992 -119.904 1.00 34.66 181 ALA A N 1
ATOM 1373 C CA . ALA A 1 181 ? 64.665 37.574 -120.543 1.00 34.66 181 ALA A CA 1
ATOM 1374 C C . ALA A 1 181 ? 65.822 38.575 -120.278 1.00 34.66 181 ALA A C 1
ATOM 1376 O O . ALA A 1 181 ? 65.527 39.698 -119.884 1.00 34.66 181 ALA A O 1
ATOM 1377 N N . GLY A 1 182 ? 67.129 38.338 -120.477 1.00 30.95 182 GLY A N 1
ATOM 1378 C CA . GLY A 1 182 ? 68.021 37.349 -121.134 1.00 30.95 182 GLY A CA 1
ATOM 1379 C C . GLY A 1 182 ? 69.473 37.905 -120.979 1.00 30.95 182 GLY A C 1
ATOM 1380 O O . GLY A 1 182 ? 69.663 38.695 -120.051 1.00 30.95 182 GLY A O 1
ATOM 1381 N N . PRO A 1 183 ? 70.409 37.771 -121.947 1.00 46.12 183 PRO A N 1
ATOM 1382 C CA . PRO A 1 183 ? 71.145 36.615 -122.509 1.00 46.12 183 PRO A CA 1
ATOM 1383 C C . PRO A 1 183 ? 72.520 36.411 -121.780 1.00 46.12 183 PRO A C 1
ATOM 1385 O O . PRO A 1 183 ? 72.871 37.209 -120.922 1.00 46.12 183 PRO A O 1
ATOM 1388 N N . ASP A 1 184 ? 73.304 35.337 -121.903 1.00 41.25 184 ASP A N 1
ATOM 1389 C CA . ASP A 1 184 ? 74.110 34.888 -123.049 1.00 41.25 184 ASP A CA 1
ATOM 1390 C C . ASP A 1 184 ? 74.653 33.477 -122.743 1.00 41.25 184 ASP A C 1
ATOM 1392 O O . ASP A 1 184 ? 75.007 33.157 -121.609 1.00 41.25 184 ASP A O 1
ATOM 1396 N N . GLU A 1 185 ? 74.709 32.630 -123.765 1.00 37.00 185 GLU A N 1
ATOM 1397 C CA . GLU A 1 185 ? 75.038 31.208 -123.677 1.00 37.00 185 GLU A CA 1
ATOM 1398 C C . GLU A 1 185 ? 76.554 30.952 -123.623 1.00 37.00 185 GLU A C 1
ATOM 1400 O O . GLU A 1 185 ? 77.291 31.250 -124.563 1.00 37.00 185 GLU A O 1
ATOM 1405 N N . SER A 1 186 ? 77.014 30.288 -122.559 1.00 46.22 186 SER A N 1
ATOM 1406 C CA . SER A 1 186 ? 78.287 29.559 -122.530 1.00 46.22 186 SER A CA 1
ATOM 1407 C C . SER A 1 186 ? 77.990 28.061 -122.488 1.00 46.22 186 SER A C 1
ATOM 1409 O O . SER A 1 186 ? 77.287 27.575 -121.608 1.00 46.22 186 SER A O 1
ATOM 1411 N N . VAL A 1 187 ? 78.536 27.292 -123.431 1.00 50.72 187 VAL A N 1
ATOM 1412 C CA . VAL A 1 187 ? 78.300 25.840 -123.591 1.00 50.72 187 VAL A CA 1
ATOM 1413 C C . VAL A 1 187 ? 78.729 25.017 -122.353 1.00 50.72 187 VAL A C 1
ATOM 1415 O O . VAL A 1 187 ? 78.291 23.880 -122.185 1.00 50.72 187 VAL A O 1
ATOM 1418 N N . SER A 1 188 ? 79.498 25.606 -121.428 1.00 53.38 188 SER A N 1
ATOM 1419 C CA . SER A 1 188 ? 79.814 25.016 -120.116 1.00 53.38 188 SER A CA 1
ATOM 1420 C C . SER A 1 188 ? 78.628 25.055 -119.135 1.00 53.38 188 SER A C 1
ATOM 1422 O O . SER A 1 188 ? 78.469 24.143 -118.325 1.00 53.38 188 SER A O 1
ATOM 1424 N N . GLU A 1 189 ? 77.740 26.047 -119.252 1.00 55.03 189 GLU A N 1
ATOM 1425 C CA . GLU A 1 189 ? 76.543 26.171 -118.411 1.00 55.03 189 GLU A CA 1
ATOM 1426 C C . GLU A 1 189 ? 75.439 25.187 -118.802 1.00 55.03 189 GLU A C 1
ATOM 1428 O O . GLU A 1 189 ? 74.587 24.879 -117.978 1.00 55.03 189 GLU A O 1
ATOM 1433 N N . LEU A 1 190 ? 75.424 24.665 -120.034 1.00 54.94 190 LEU A N 1
ATOM 1434 C CA . LEU A 1 190 ? 74.426 23.675 -120.470 1.00 54.94 190 LEU A CA 1
ATOM 1435 C C . LEU A 1 190 ? 74.674 22.290 -119.857 1.00 54.94 190 LEU A C 1
ATOM 1437 O O . LEU A 1 190 ? 73.719 21.578 -119.549 1.00 54.94 190 LEU A O 1
ATOM 1441 N N . TRP A 1 191 ? 75.937 21.927 -119.623 1.00 59.41 191 TRP A N 1
ATOM 1442 C CA . TRP A 1 191 ? 76.293 20.707 -118.893 1.00 59.41 191 TRP A CA 1
ATOM 1443 C C . TRP A 1 191 ? 76.045 20.853 -117.391 1.00 59.41 191 TRP A C 1
ATOM 1445 O O . TRP A 1 191 ? 75.444 19.962 -116.789 1.00 59.41 191 TRP A O 1
ATOM 1455 N N . GLU A 1 192 ? 76.409 21.995 -116.800 1.00 59.75 192 GLU A N 1
ATOM 1456 C CA . GLU A 1 192 ? 76.052 22.291 -115.410 1.00 59.75 192 GLU A CA 1
ATOM 1457 C C . GLU A 1 192 ? 74.534 22.384 -115.227 1.00 59.75 192 GLU A C 1
ATOM 1459 O O . GLU A 1 192 ? 74.024 21.775 -114.299 1.00 59.75 192 GLU A O 1
ATOM 1464 N N . LYS A 1 193 ? 73.770 23.009 -116.134 1.00 62.69 193 LYS A N 1
ATOM 1465 C CA . LYS A 1 193 ? 72.294 23.010 -116.090 1.00 62.69 193 LYS A CA 1
ATOM 1466 C C . LYS A 1 193 ? 71.692 21.631 -116.303 1.00 62.69 193 LYS A C 1
ATOM 1468 O O . LYS A 1 193 ? 70.692 21.329 -115.665 1.00 62.69 193 LYS A O 1
ATOM 1473 N N . GLY A 1 194 ? 72.252 20.801 -117.181 1.00 67.62 194 GLY A N 1
ATOM 1474 C CA . GLY A 1 194 ? 71.765 19.439 -117.403 1.00 67.62 194 GLY A CA 1
ATOM 1475 C C . GLY A 1 194 ? 71.929 18.567 -116.156 1.00 67.62 194 GLY A C 1
ATOM 1476 O O . GLY A 1 194 ? 70.976 17.904 -115.736 1.00 67.62 194 GLY A O 1
ATOM 1477 N N . ILE A 1 195 ? 73.108 18.629 -115.524 1.00 69.62 195 ILE A N 1
ATOM 1478 C CA . ILE A 1 195 ? 73.416 17.909 -114.280 1.00 69.62 195 ILE A CA 1
ATOM 1479 C C . ILE A 1 195 ? 72.653 18.516 -113.096 1.00 69.62 195 ILE A C 1
ATOM 1481 O O . ILE A 1 195 ? 72.027 17.776 -112.344 1.00 69.62 195 ILE A O 1
ATOM 1485 N N . LEU A 1 196 ? 72.621 19.843 -112.949 1.00 69.88 196 LEU A N 1
ATOM 1486 C CA . LEU A 1 196 ? 71.857 20.523 -111.899 1.00 69.88 196 LEU A CA 1
ATOM 1487 C C . LEU A 1 196 ? 70.358 20.276 -112.053 1.00 69.88 196 LEU A C 1
ATOM 1489 O O . LEU A 1 196 ? 69.706 20.013 -111.060 1.00 69.88 196 LEU A O 1
ATOM 1493 N N . SER A 1 197 ? 69.811 20.231 -113.269 1.00 73.50 197 SER A N 1
ATOM 1494 C CA . SER A 1 197 ? 68.399 19.903 -113.500 1.00 73.50 197 SER A CA 1
ATOM 1495 C C . SER A 1 197 ? 68.066 18.463 -113.112 1.00 73.50 197 SER A C 1
ATOM 1497 O O . SER A 1 197 ? 67.012 18.225 -112.523 1.00 73.50 197 SER A O 1
ATOM 1499 N N . THR A 1 198 ? 68.944 17.498 -113.401 1.00 73.56 198 THR A N 1
ATOM 1500 C CA . THR A 1 198 ? 68.725 16.103 -112.980 1.00 73.56 198 THR A CA 1
ATOM 1501 C C . THR A 1 198 ? 68.934 15.919 -111.481 1.00 73.56 198 THR A C 1
ATOM 1503 O O . THR A 1 198 ? 68.170 15.184 -110.854 1.00 73.56 198 THR A O 1
ATOM 1506 N N . VAL A 1 199 ? 69.910 16.604 -110.884 1.00 75.12 199 VAL A N 1
ATOM 1507 C CA . VAL A 1 199 ? 70.127 16.624 -109.431 1.00 75.12 199 VAL A CA 1
ATOM 1508 C C . VAL A 1 199 ? 68.971 17.325 -108.718 1.00 75.12 199 VAL A C 1
ATOM 1510 O O . VAL A 1 199 ? 68.492 16.795 -107.723 1.00 75.12 199 VAL A O 1
ATOM 1513 N N . ASP A 1 200 ? 68.446 18.429 -109.244 1.00 77.75 200 ASP A N 1
ATOM 1514 C CA . ASP A 1 200 ? 67.274 19.138 -108.718 1.00 77.75 200 ASP A CA 1
ATOM 1515 C C . ASP A 1 200 ? 65.998 18.310 -108.874 1.00 77.75 200 ASP A C 1
ATOM 1517 O O . ASP A 1 200 ? 65.185 18.263 -107.951 1.00 77.75 200 ASP A O 1
ATOM 1521 N N . ALA A 1 201 ? 65.832 17.591 -109.989 1.00 79.56 201 ALA A N 1
ATOM 1522 C CA . ALA A 1 201 ? 64.732 16.647 -110.170 1.00 79.56 201 ALA A CA 1
ATOM 1523 C C . ALA A 1 201 ? 64.824 15.488 -109.166 1.00 79.56 201 ALA A C 1
ATOM 1525 O O . ALA A 1 201 ? 63.828 15.154 -108.525 1.00 79.56 201 ALA A O 1
ATOM 1526 N N . LYS A 1 202 ? 66.020 14.922 -108.951 1.00 79.75 202 LYS A N 1
ATOM 1527 C CA . LYS A 1 202 ? 66.249 13.858 -107.960 1.00 79.75 202 LYS A CA 1
ATOM 1528 C C . LYS A 1 202 ? 66.133 14.353 -106.520 1.00 79.75 202 LYS A C 1
ATOM 1530 O O . LYS A 1 202 ? 65.589 13.638 -105.686 1.00 79.75 202 LYS A O 1
ATOM 1535 N N . LEU A 1 203 ? 66.568 15.573 -106.217 1.00 79.38 203 LEU A N 1
ATOM 1536 C CA . LEU A 1 203 ? 66.333 16.236 -104.932 1.00 79.38 203 LEU A CA 1
ATOM 1537 C C . LEU A 1 203 ? 64.847 16.537 -104.735 1.00 79.38 203 LEU A C 1
ATOM 1539 O O . LEU A 1 203 ? 64.352 16.420 -103.618 1.00 79.38 203 LEU A O 1
ATOM 1543 N N . GLY A 1 204 ? 64.128 16.889 -105.800 1.00 85.44 204 GLY A N 1
ATOM 1544 C CA . GLY A 1 204 ? 62.678 17.052 -105.812 1.00 85.44 204 GLY A CA 1
ATOM 1545 C C . GLY A 1 204 ? 61.955 15.741 -105.507 1.00 85.44 204 GLY A C 1
ATOM 1546 O O . GLY A 1 204 ? 61.110 15.708 -104.615 1.00 85.44 204 GLY A O 1
ATOM 1547 N N . GLU A 1 205 ? 62.339 14.647 -106.170 1.00 83.69 205 GLU A N 1
ATOM 1548 C CA . GLU A 1 205 ? 61.853 13.293 -105.878 1.00 83.69 205 GLU A CA 1
ATOM 1549 C C . GLU A 1 205 ? 62.191 12.875 -104.444 1.00 83.69 205 GLU A C 1
ATOM 1551 O O . GLU A 1 205 ? 61.319 12.393 -103.731 1.00 83.69 205 GLU A O 1
ATOM 1556 N N . MET A 1 206 ? 63.417 13.119 -103.972 1.00 76.31 206 MET A N 1
ATOM 1557 C CA . MET A 1 206 ? 63.837 12.760 -102.615 1.00 76.31 206 MET A CA 1
ATOM 1558 C C . MET A 1 206 ? 63.096 13.587 -101.551 1.00 76.31 206 MET A C 1
ATOM 1560 O O . MET A 1 206 ? 62.687 13.040 -100.529 1.00 76.31 206 MET A O 1
ATOM 1564 N N . LYS A 1 207 ? 62.839 14.880 -101.800 1.00 87.62 207 LYS A N 1
ATOM 1565 C CA . LYS A 1 207 ? 61.977 15.723 -100.952 1.00 87.62 207 LYS A CA 1
ATOM 1566 C C . LYS A 1 207 ? 60.532 15.232 -100.956 1.00 87.62 207 LYS A C 1
ATOM 1568 O O . LYS A 1 207 ? 59.899 15.242 -99.905 1.00 87.62 207 LYS A O 1
ATOM 1573 N N . ARG A 1 208 ? 60.021 14.790 -102.107 1.00 87.06 208 ARG A N 1
ATOM 1574 C CA . ARG A 1 208 ? 58.664 14.253 -102.235 1.00 87.06 208 ARG A CA 1
ATOM 1575 C C . ARG A 1 208 ? 58.514 12.919 -101.509 1.00 87.06 208 ARG A C 1
ATOM 1577 O O . ARG A 1 208 ? 57.590 12.782 -100.723 1.00 87.06 208 ARG A O 1
ATOM 1584 N N . ILE A 1 209 ? 59.453 11.993 -101.694 1.00 86.44 209 ILE A N 1
ATOM 1585 C CA . ILE A 1 209 ? 59.499 10.716 -100.970 1.00 86.44 209 ILE A CA 1
ATOM 1586 C C . ILE A 1 209 ? 59.619 10.968 -99.468 1.00 86.44 209 ILE A C 1
ATOM 1588 O O . ILE A 1 209 ? 58.931 10.317 -98.692 1.00 86.44 209 ILE A O 1
ATOM 1592 N N . LYS A 1 210 ? 60.445 11.935 -99.044 1.00 88.75 210 LYS A N 1
ATOM 1593 C CA . LYS A 1 210 ? 60.535 12.323 -97.634 1.00 88.75 210 LYS A CA 1
ATOM 1594 C C . LYS A 1 210 ? 59.196 12.850 -97.111 1.00 88.75 210 LYS A C 1
ATOM 1596 O O . LYS A 1 210 ? 58.750 12.390 -96.073 1.00 88.75 210 LYS A O 1
ATOM 1601 N N . ALA A 1 211 ? 58.535 13.744 -97.844 1.00 90.19 211 ALA A N 1
ATOM 1602 C CA . ALA A 1 211 ? 57.230 14.275 -97.451 1.00 90.19 211 ALA A CA 1
ATOM 1603 C C . ALA A 1 211 ? 56.135 13.191 -97.412 1.00 90.19 211 ALA A C 1
ATOM 1605 O O . ALA A 1 211 ? 55.315 13.182 -96.500 1.00 90.19 211 ALA A O 1
ATOM 1606 N N . GLU A 1 212 ? 56.129 12.262 -98.371 1.00 89.44 212 GLU A N 1
ATOM 1607 C CA . GLU A 1 212 ? 55.206 11.122 -98.398 1.00 89.44 212 GLU A CA 1
ATOM 1608 C C . GLU A 1 212 ? 55.493 10.142 -97.245 1.00 89.44 212 GLU A C 1
ATOM 1610 O O . GLU A 1 212 ? 54.560 9.662 -96.602 1.00 89.44 212 GLU A O 1
ATOM 1615 N N . LEU A 1 213 ? 56.767 9.887 -96.922 1.00 87.25 213 LEU A N 1
ATOM 1616 C CA . LEU A 1 213 ? 57.166 9.053 -95.786 1.00 87.25 213 LEU A CA 1
ATOM 1617 C C . LEU A 1 213 ? 56.799 9.702 -94.447 1.00 87.25 213 LEU A C 1
ATOM 1619 O O . LEU A 1 213 ? 56.246 9.020 -93.586 1.00 87.25 213 LEU A O 1
ATOM 1623 N N . ASP A 1 214 ? 57.069 10.998 -94.288 1.00 90.75 214 ASP A N 1
ATOM 1624 C CA . ASP A 1 214 ? 56.714 11.770 -93.095 1.00 90.75 214 ASP A CA 1
ATOM 1625 C C . ASP A 1 214 ? 55.187 11.769 -92.903 1.00 90.75 214 ASP A C 1
ATOM 1627 O O . ASP A 1 214 ? 54.718 11.496 -91.802 1.00 90.75 214 ASP A O 1
ATOM 1631 N N . ALA A 1 215 ? 54.401 11.924 -93.977 1.00 90.88 215 ALA A N 1
ATOM 1632 C CA . ALA A 1 215 ? 52.939 11.844 -93.918 1.00 90.88 215 ALA A CA 1
ATOM 1633 C C . ALA A 1 215 ? 52.423 10.448 -93.519 1.00 90.88 215 ALA A C 1
ATOM 1635 O O . ALA A 1 215 ? 51.505 10.338 -92.706 1.00 90.88 215 ALA A O 1
ATOM 1636 N N . VAL A 1 216 ? 53.011 9.365 -94.047 1.00 89.94 216 VAL A N 1
ATOM 1637 C CA . VAL A 1 216 ? 52.637 7.988 -93.665 1.00 89.94 216 VAL A CA 1
ATOM 1638 C C . VAL A 1 216 ? 53.047 7.679 -92.223 1.00 89.94 216 VAL A C 1
ATOM 1640 O O . VAL A 1 216 ? 52.310 6.995 -91.507 1.00 89.94 216 VAL A O 1
ATOM 1643 N N . LEU A 1 217 ? 54.212 8.162 -91.782 1.00 87.31 217 LEU A N 1
ATOM 1644 C CA . LEU A 1 217 ? 54.659 8.024 -90.398 1.00 87.31 217 LEU A CA 1
ATOM 1645 C C . LEU A 1 217 ? 53.743 8.796 -89.453 1.00 87.31 217 LEU A C 1
ATOM 1647 O O . LEU A 1 217 ? 53.302 8.224 -88.461 1.00 87.31 217 LEU A O 1
ATOM 1651 N N . GLU A 1 218 ? 53.396 10.038 -89.776 1.00 91.56 218 GLU A N 1
ATOM 1652 C CA . GLU A 1 218 ? 52.487 10.862 -88.981 1.00 91.56 218 GLU A CA 1
ATOM 1653 C C . GLU A 1 218 ? 51.081 10.251 -88.928 1.00 91.56 218 GLU A C 1
ATOM 1655 O O . GLU A 1 218 ? 50.500 10.140 -87.847 1.00 91.56 218 GLU A O 1
ATOM 1660 N N . GLN A 1 219 ? 50.580 9.714 -90.047 1.00 91.75 219 GLN A N 1
ATOM 1661 C CA . GLN A 1 219 ? 49.327 8.962 -90.069 1.00 91.75 219 GLN A CA 1
ATOM 1662 C C . GLN A 1 219 ? 49.397 7.736 -89.144 1.00 91.75 219 GLN A C 1
ATOM 1664 O O . GLN A 1 219 ? 48.548 7.586 -88.268 1.00 91.75 219 GLN A O 1
ATOM 1669 N N . LYS A 1 220 ? 50.428 6.888 -89.257 1.00 89.88 220 LYS A N 1
ATOM 1670 C CA . LYS A 1 220 ? 50.567 5.696 -88.398 1.00 89.88 220 LYS A CA 1
ATOM 1671 C C . LYS A 1 220 ? 50.776 6.040 -86.925 1.00 89.88 220 LYS A C 1
ATOM 1673 O O . LYS A 1 220 ? 50.272 5.320 -86.062 1.00 89.88 220 LYS A O 1
ATOM 1678 N N . ILE A 1 221 ? 51.515 7.108 -86.628 1.00 89.81 221 ILE A N 1
ATOM 1679 C CA . ILE A 1 221 ? 51.695 7.611 -85.264 1.00 89.81 221 ILE A CA 1
ATOM 1680 C C . ILE A 1 221 ? 50.345 8.084 -84.728 1.00 89.81 221 ILE A C 1
ATOM 1682 O O . ILE A 1 221 ? 49.964 7.657 -83.643 1.00 89.81 221 ILE A O 1
ATOM 1686 N N . SER A 1 222 ? 49.582 8.869 -85.491 1.00 91.19 222 SER A N 1
ATOM 1687 C CA . SER A 1 222 ? 48.260 9.342 -85.064 1.00 91.19 222 SER A CA 1
ATOM 1688 C C . SER A 1 222 ? 47.261 8.195 -84.852 1.00 91.19 222 SER A C 1
ATOM 1690 O O . SER A 1 222 ? 46.572 8.176 -83.835 1.00 91.19 222 SER A O 1
ATOM 1692 N N . GLU A 1 223 ? 47.243 7.179 -85.724 1.00 91.50 223 GLU A N 1
ATOM 1693 C CA . GLU A 1 223 ? 46.408 5.980 -85.568 1.00 91.50 223 GLU A CA 1
ATOM 1694 C C . GLU A 1 223 ? 46.792 5.183 -84.313 1.00 91.50 223 GLU A C 1
ATOM 1696 O O . GLU A 1 223 ? 45.924 4.753 -83.549 1.00 91.50 223 GLU A O 1
ATOM 1701 N N . LYS A 1 224 ? 48.095 5.005 -84.050 1.00 88.56 224 LYS A N 1
ATOM 1702 C CA . LYS A 1 224 ? 48.572 4.327 -82.836 1.00 88.56 224 LYS A CA 1
ATOM 1703 C C . LYS A 1 224 ? 48.268 5.127 -81.572 1.00 88.56 224 LYS A C 1
ATOM 1705 O O . LYS A 1 224 ? 47.815 4.532 -80.599 1.00 88.56 224 LYS A O 1
ATOM 1710 N N . VAL A 1 225 ? 48.458 6.444 -81.590 1.00 90.12 225 VAL A N 1
ATOM 1711 C CA . VAL A 1 225 ? 48.119 7.334 -80.470 1.00 90.12 225 VAL A CA 1
ATOM 1712 C C . VAL A 1 225 ? 46.613 7.326 -80.204 1.00 90.12 225 VAL A C 1
ATOM 1714 O O . VAL A 1 225 ? 46.215 7.269 -79.043 1.00 90.12 225 VAL A O 1
ATOM 1717 N N . ALA A 1 226 ? 45.768 7.296 -81.239 1.00 91.50 226 ALA A N 1
ATOM 1718 C CA . ALA A 1 226 ? 44.317 7.184 -81.087 1.00 91.50 226 ALA A CA 1
ATOM 1719 C C . ALA A 1 226 ? 43.898 5.834 -80.479 1.00 91.50 226 ALA A C 1
ATOM 1721 O O . ALA A 1 226 ? 43.048 5.793 -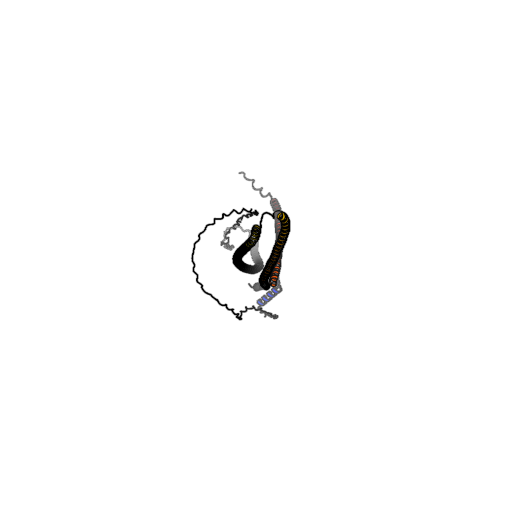79.589 1.00 91.50 226 ALA A O 1
ATOM 1722 N N . LEU A 1 227 ? 44.520 4.727 -80.904 1.00 90.81 227 LEU A N 1
ATOM 1723 C CA . LEU A 1 227 ? 44.267 3.403 -80.324 1.00 90.81 227 LEU A CA 1
ATOM 1724 C C . LEU A 1 227 ? 44.708 3.315 -78.858 1.00 90.81 227 LEU A C 1
ATOM 1726 O O . LEU A 1 227 ? 43.964 2.776 -78.040 1.00 90.81 227 LEU A O 1
ATOM 1730 N N . GLU A 1 228 ? 45.887 3.837 -78.513 1.00 86.31 228 GLU A N 1
ATOM 1731 C CA . GLU A 1 228 ? 46.352 3.865 -77.120 1.00 86.31 228 GLU A CA 1
ATOM 1732 C C . GLU A 1 228 ? 45.511 4.822 -76.261 1.00 86.31 228 GLU A C 1
ATOM 1734 O O . GLU A 1 228 ? 45.139 4.458 -75.149 1.00 86.31 228 GLU A O 1
ATOM 1739 N N . SER A 1 229 ? 45.097 5.978 -76.792 1.00 88.50 229 SER A N 1
ATOM 1740 C CA . SER A 1 229 ? 44.180 6.897 -76.094 1.00 88.50 229 SER A CA 1
ATOM 1741 C C . SER A 1 229 ? 42.839 6.225 -75.794 1.00 88.50 229 SER A C 1
ATOM 1743 O O . SER A 1 229 ? 42.367 6.294 -74.664 1.00 88.50 229 SER A O 1
ATOM 1745 N N . LYS A 1 230 ? 42.276 5.477 -76.754 1.00 91.88 230 LYS A N 1
ATOM 1746 C CA . LYS A 1 230 ? 41.031 4.719 -76.559 1.00 91.88 230 LYS A CA 1
ATOM 1747 C C . LYS A 1 230 ? 41.176 3.598 -75.525 1.00 91.88 230 LYS A C 1
ATOM 1749 O O . LYS A 1 230 ? 40.245 3.329 -74.773 1.00 91.88 230 LYS A O 1
ATOM 1754 N N . LYS A 1 231 ? 42.336 2.933 -75.452 1.00 89.62 231 LYS A N 1
ATOM 1755 C CA . LYS A 1 231 ? 42.607 1.947 -74.390 1.00 89.62 231 LYS A CA 1
ATOM 1756 C C . LYS A 1 231 ? 42.683 2.608 -73.017 1.00 89.62 231 LYS A C 1
ATOM 1758 O O . LYS A 1 231 ? 42.121 2.070 -72.068 1.00 89.62 231 LYS A O 1
ATOM 1763 N N . VAL A 1 232 ? 43.365 3.751 -72.913 1.00 87.75 232 VAL A N 1
ATOM 1764 C CA . VAL A 1 232 ? 43.452 4.521 -71.663 1.00 87.75 232 VAL A CA 1
ATOM 1765 C C . VAL A 1 232 ? 42.066 4.996 -71.232 1.00 87.75 232 VAL A C 1
ATOM 1767 O O . VAL A 1 232 ? 41.724 4.843 -70.066 1.00 87.75 232 VAL A O 1
ATOM 1770 N N . GLU A 1 233 ? 41.246 5.481 -72.161 1.00 89.19 233 GLU A N 1
ATOM 1771 C CA . GLU A 1 233 ? 39.857 5.876 -71.909 1.00 89.19 233 GLU A CA 1
ATOM 1772 C C . GLU A 1 233 ? 39.021 4.705 -71.371 1.00 89.19 233 GLU A C 1
ATOM 1774 O O . GLU A 1 233 ? 38.452 4.810 -70.289 1.00 89.19 233 GLU A O 1
ATOM 1779 N N . ILE A 1 234 ? 39.052 3.540 -72.031 1.00 89.19 234 ILE A N 1
ATOM 1780 C CA . ILE A 1 234 ? 38.339 2.335 -71.567 1.00 89.19 234 ILE A CA 1
ATOM 1781 C C . ILE A 1 234 ? 38.829 1.883 -70.181 1.00 89.19 234 ILE A C 1
ATOM 1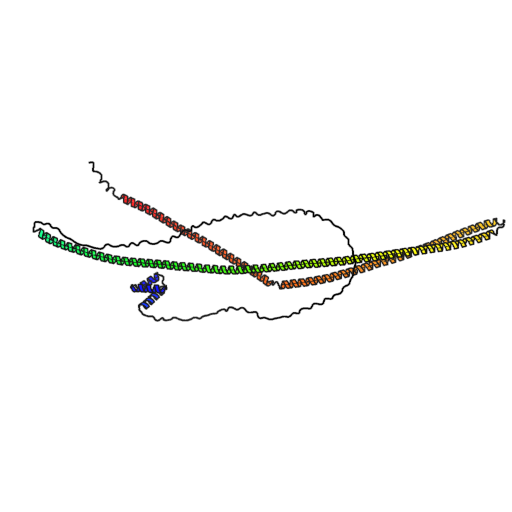783 O O . ILE A 1 234 ? 38.026 1.462 -69.346 1.00 89.19 234 ILE A O 1
ATOM 1787 N N . LEU A 1 235 ? 40.137 1.961 -69.910 1.00 85.12 235 LEU A N 1
ATOM 1788 C CA . LEU A 1 235 ? 40.687 1.638 -68.592 1.00 85.12 235 LEU A CA 1
ATOM 1789 C C . LEU A 1 235 ? 40.216 2.631 -67.524 1.00 85.12 235 LEU A C 1
ATOM 1791 O O . LEU A 1 235 ? 39.845 2.201 -66.431 1.00 85.12 235 LEU A O 1
ATOM 1795 N N . LEU A 1 236 ? 40.203 3.930 -67.827 1.00 87.81 236 LEU A N 1
ATOM 1796 C CA . LEU A 1 236 ? 39.716 4.964 -66.914 1.00 87.81 236 LEU A CA 1
ATOM 1797 C C . LEU A 1 236 ? 38.216 4.814 -66.651 1.00 87.81 236 LEU A C 1
ATOM 1799 O O . LEU A 1 236 ? 37.805 4.902 -65.496 1.00 87.81 236 LEU A O 1
ATOM 1803 N N . ASP A 1 237 ? 37.416 4.508 -67.668 1.00 86.69 237 ASP A N 1
ATOM 1804 C CA . ASP A 1 237 ? 35.981 4.260 -67.520 1.00 86.69 237 ASP A CA 1
ATOM 1805 C C . ASP A 1 237 ? 35.704 2.981 -66.731 1.00 86.69 237 ASP A C 1
ATOM 1807 O O . ASP A 1 237 ? 34.852 2.972 -65.841 1.00 86.69 237 ASP A O 1
ATOM 1811 N N . SER A 1 238 ? 36.471 1.913 -66.968 1.00 87.62 238 SER A N 1
ATOM 1812 C CA . SER A 1 238 ? 36.384 0.690 -66.167 1.00 87.62 238 SER A CA 1
ATOM 1813 C C . SER A 1 238 ? 36.777 0.940 -64.711 1.00 87.62 238 SER A C 1
ATOM 1815 O O . SER A 1 238 ? 36.135 0.398 -63.811 1.00 87.62 238 SER A O 1
ATOM 1817 N N . GLN A 1 239 ? 37.817 1.738 -64.454 1.00 85.88 239 GLN A N 1
ATOM 1818 C CA . GLN A 1 239 ? 38.215 2.097 -63.092 1.00 85.88 239 GLN A CA 1
ATOM 1819 C C . GLN A 1 239 ? 37.156 2.966 -62.418 1.00 85.88 239 GLN A C 1
ATOM 1821 O O . GLN A 1 239 ? 36.779 2.674 -61.285 1.00 85.88 239 GLN A O 1
ATOM 1826 N N . ARG A 1 240 ? 36.630 3.983 -63.113 1.00 88.19 240 ARG A N 1
ATOM 1827 C CA . ARG A 1 240 ? 35.521 4.814 -62.628 1.00 88.19 240 ARG A CA 1
ATOM 1828 C C . ARG A 1 240 ? 34.318 3.948 -62.277 1.00 88.19 240 ARG A C 1
ATOM 1830 O O . ARG A 1 240 ? 33.868 4.004 -61.141 1.00 88.19 240 ARG A O 1
ATOM 1837 N N . ALA A 1 241 ? 33.875 3.076 -63.182 1.00 86.88 241 ALA A N 1
ATOM 1838 C CA . ALA A 1 241 ? 32.752 2.173 -62.941 1.00 86.88 241 ALA A CA 1
ATOM 1839 C C . ALA A 1 241 ? 32.987 1.241 -61.739 1.00 86.88 241 ALA A C 1
ATOM 1841 O O . ALA A 1 241 ? 32.086 1.043 -60.927 1.00 86.88 241 ALA A O 1
ATOM 1842 N N . LEU A 1 242 ? 34.197 0.694 -61.577 1.00 84.62 242 LEU A N 1
ATOM 1843 C CA . LEU A 1 242 ? 34.543 -0.131 -60.415 1.00 84.62 242 LEU A CA 1
ATOM 1844 C C . LEU A 1 242 ? 34.539 0.668 -59.108 1.00 84.62 242 LEU A C 1
ATOM 1846 O O . LEU A 1 242 ? 34.051 0.160 -58.097 1.00 84.62 242 LEU A O 1
ATOM 1850 N N . PHE A 1 243 ? 35.052 1.901 -59.107 1.00 86.44 243 PHE A N 1
ATOM 1851 C CA . PHE A 1 243 ? 35.013 2.764 -57.927 1.00 86.44 243 PHE A CA 1
ATOM 1852 C C . PHE A 1 243 ? 33.584 3.155 -57.563 1.00 86.44 243 PHE A C 1
ATOM 1854 O O . PHE A 1 243 ? 33.230 3.027 -56.392 1.00 86.44 243 PHE A O 1
ATOM 1861 N N . THR A 1 244 ? 32.756 3.542 -58.535 1.00 88.25 244 THR A N 1
ATOM 1862 C CA . THR A 1 244 ? 31.341 3.856 -58.299 1.00 88.25 244 THR A CA 1
ATOM 1863 C C . THR A 1 244 ? 30.610 2.640 -57.738 1.00 88.25 244 THR A C 1
ATOM 1865 O O . THR A 1 244 ? 30.035 2.725 -56.660 1.00 88.25 244 THR A O 1
ATOM 1868 N N . ASN A 1 245 ? 30.769 1.461 -58.350 1.00 87.75 245 ASN A N 1
ATOM 1869 C CA . ASN A 1 245 ? 30.162 0.224 -57.849 1.00 87.75 245 ASN A CA 1
ATOM 1870 C C . ASN A 1 245 ? 30.650 -0.156 -56.441 1.00 87.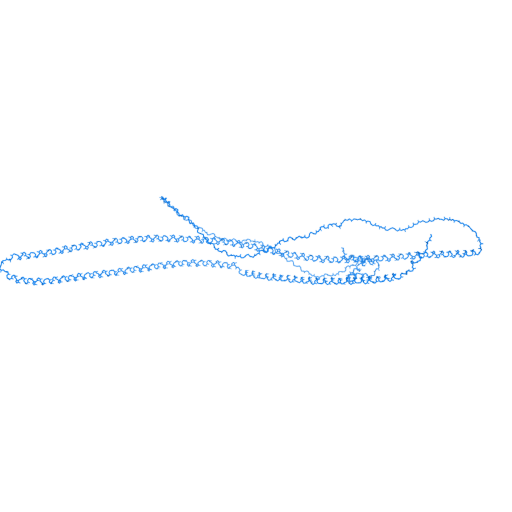75 245 ASN A C 1
ATOM 1872 O O . ASN A 1 245 ? 29.882 -0.678 -55.635 1.00 87.75 245 ASN A O 1
ATOM 1876 N N . LYS A 1 246 ? 31.928 0.089 -56.118 1.00 88.50 246 LYS A N 1
ATOM 1877 C CA . LYS A 1 246 ? 32.475 -0.163 -54.778 1.00 88.50 246 LYS A CA 1
ATOM 1878 C C . LYS A 1 246 ? 31.914 0.813 -53.746 1.00 88.50 246 LYS A C 1
ATOM 1880 O O . LYS A 1 246 ? 31.640 0.396 -52.620 1.00 88.50 246 LYS A O 1
ATOM 1885 N N . ILE A 1 247 ? 31.764 2.085 -54.112 1.00 88.56 247 ILE A N 1
ATOM 1886 C CA . ILE A 1 247 ? 31.133 3.106 -53.270 1.00 88.56 247 ILE A CA 1
ATOM 1887 C C . ILE A 1 247 ? 29.672 2.725 -53.032 1.00 88.56 247 ILE A C 1
ATOM 1889 O O . ILE A 1 247 ? 29.270 2.634 -51.876 1.00 88.56 247 ILE A O 1
ATOM 1893 N N . ASP A 1 248 ? 28.929 2.381 -54.081 1.00 90.69 248 ASP A N 1
ATOM 1894 C CA . ASP A 1 248 ? 27.526 1.975 -53.989 1.00 90.69 248 ASP A CA 1
ATOM 1895 C C . ASP A 1 248 ? 27.352 0.718 -53.133 1.00 90.69 248 ASP A C 1
ATOM 1897 O O . ASP A 1 248 ? 26.496 0.687 -52.254 1.00 90.69 248 ASP A O 1
ATOM 1901 N N . ALA A 1 249 ? 28.213 -0.292 -53.292 1.00 90.00 249 ALA A N 1
ATOM 1902 C CA . ALA A 1 249 ? 28.183 -1.491 -52.456 1.00 90.00 249 ALA A CA 1
ATOM 1903 C C . ALA A 1 249 ? 28.494 -1.187 -50.977 1.00 90.00 249 ALA A C 1
ATOM 1905 O O . ALA A 1 249 ? 27.869 -1.758 -50.081 1.00 90.00 249 ALA A O 1
ATOM 1906 N N . HIS A 1 250 ? 29.439 -0.281 -50.697 1.00 86.69 250 HIS A N 1
ATOM 1907 C CA . HIS A 1 250 ? 29.734 0.153 -49.329 1.00 86.69 250 HIS A CA 1
ATOM 1908 C C . HIS A 1 250 ? 28.598 0.979 -48.721 1.00 86.69 250 HIS A C 1
ATOM 1910 O O . HIS A 1 250 ? 28.301 0.810 -47.536 1.00 86.69 250 HIS A O 1
ATOM 1916 N N . LEU A 1 251 ? 27.968 1.849 -49.512 1.00 89.31 251 LEU A N 1
ATOM 1917 C CA . LEU A 1 251 ? 26.805 2.632 -49.104 1.00 89.31 251 LEU A CA 1
ATOM 1918 C C . LEU A 1 251 ? 25.599 1.724 -48.853 1.00 89.31 251 LEU A C 1
ATOM 1920 O O . LEU A 1 251 ? 24.952 1.871 -47.822 1.00 89.31 251 LEU A O 1
ATOM 1924 N N . GLU A 1 252 ? 25.348 0.735 -49.713 1.00 91.88 252 GLU A N 1
ATOM 1925 C CA . GLU A 1 252 ? 24.295 -0.272 -49.535 1.00 91.88 252 GLU A CA 1
ATOM 1926 C C . GLU A 1 252 ? 24.549 -1.105 -48.265 1.00 91.88 252 GLU A C 1
ATOM 1928 O O . GLU A 1 252 ? 23.643 -1.308 -47.456 1.00 91.88 252 GLU A O 1
ATOM 1933 N N . ALA A 1 253 ? 25.792 -1.535 -48.020 1.00 91.56 253 ALA A N 1
ATOM 1934 C CA . ALA A 1 253 ? 26.154 -2.270 -46.806 1.00 91.56 253 ALA A CA 1
ATOM 1935 C C . ALA A 1 253 ? 25.964 -1.431 -45.528 1.00 91.56 253 ALA A C 1
ATOM 1937 O O . ALA A 1 253 ? 25.350 -1.906 -44.571 1.00 91.56 253 ALA A O 1
ATOM 1938 N N . ARG A 1 254 ? 26.438 -0.176 -45.522 1.00 91.31 254 ARG A N 1
ATOM 1939 C CA . ARG A 1 254 ? 26.261 0.772 -44.406 1.00 91.31 254 ARG A CA 1
ATOM 1940 C C . ARG A 1 254 ? 24.792 1.115 -44.181 1.00 91.31 254 ARG A C 1
ATOM 1942 O O . ARG A 1 254 ? 24.353 1.161 -43.039 1.00 91.31 254 ARG A O 1
ATOM 1949 N N . SER A 1 255 ? 24.036 1.326 -45.254 1.00 91.62 255 SER A N 1
ATOM 1950 C CA . SER A 1 255 ? 22.600 1.599 -45.197 1.00 91.62 255 SER A CA 1
ATOM 1951 C C . SER A 1 255 ? 21.848 0.431 -44.557 1.00 91.62 255 SER A C 1
ATOM 1953 O O . SER A 1 255 ? 21.090 0.631 -43.612 1.00 91.62 255 SER A O 1
ATOM 1955 N N . ASN A 1 256 ? 22.153 -0.804 -44.965 1.00 93.38 256 ASN A N 1
ATOM 1956 C CA . ASN A 1 256 ? 21.570 -2.007 -44.370 1.00 93.38 256 ASN A CA 1
ATOM 1957 C C . ASN A 1 256 ? 21.961 -2.199 -42.895 1.00 93.38 256 ASN A C 1
ATOM 1959 O O . ASN A 1 256 ? 21.151 -2.672 -42.099 1.00 93.38 256 ASN A O 1
ATOM 1963 N N . GLU A 1 257 ? 23.189 -1.852 -42.504 1.00 91.25 257 GLU A N 1
ATOM 1964 C CA . GLU A 1 257 ? 23.617 -1.883 -41.100 1.00 91.25 257 GLU A CA 1
ATOM 1965 C C . GLU A 1 257 ? 22.850 -0.855 -40.259 1.00 91.25 257 GLU A C 1
ATOM 1967 O O . GLU A 1 257 ? 22.298 -1.204 -39.214 1.00 91.25 257 GLU A O 1
ATOM 1972 N N . VAL A 1 258 ? 22.737 0.385 -40.746 1.00 89.94 258 VAL A N 1
ATOM 1973 C CA . VAL A 1 258 ? 21.947 1.439 -40.093 1.00 89.94 258 VAL A CA 1
ATOM 1974 C C . VAL A 1 258 ? 20.482 1.022 -39.987 1.00 89.94 258 VAL A C 1
ATOM 1976 O O . VAL A 1 258 ? 19.901 1.144 -38.913 1.00 89.94 258 VAL A O 1
ATOM 1979 N N . MET A 1 259 ? 19.902 0.458 -41.048 1.00 93.31 259 MET A N 1
ATOM 1980 C CA . MET A 1 259 ? 18.524 -0.034 -41.044 1.00 93.31 259 MET A CA 1
ATOM 1981 C C . MET A 1 259 ? 18.320 -1.127 -39.989 1.00 93.31 259 MET A C 1
ATOM 1983 O O . MET A 1 259 ? 17.377 -1.041 -39.209 1.00 93.31 259 MET A O 1
ATOM 1987 N N . LYS A 1 260 ? 19.247 -2.088 -39.862 1.00 93.75 260 LYS A N 1
ATOM 1988 C CA . LYS A 1 260 ? 19.194 -3.113 -38.803 1.00 93.75 260 LYS A CA 1
ATOM 1989 C C . LYS A 1 260 ? 19.276 -2.520 -37.397 1.00 93.75 260 LYS A C 1
ATOM 1991 O O . LYS A 1 260 ? 18.564 -2.981 -36.507 1.00 93.75 260 LYS A O 1
ATOM 1996 N N . VAL A 1 261 ? 20.125 -1.513 -37.180 1.00 92.62 261 VAL A N 1
ATOM 1997 C CA . VAL A 1 261 ? 20.233 -0.827 -35.879 1.00 92.62 261 VAL A CA 1
ATOM 1998 C C . VAL A 1 261 ? 18.952 -0.053 -35.564 1.00 92.62 261 VAL A C 1
ATOM 2000 O O . VAL A 1 261 ? 18.470 -0.106 -34.432 1.00 92.62 261 VAL A O 1
ATOM 2003 N N . VAL A 1 262 ? 18.372 0.628 -36.555 1.00 91.06 262 VAL A N 1
ATOM 2004 C CA . VAL A 1 262 ? 17.102 1.352 -36.410 1.00 91.06 262 VAL A CA 1
ATOM 2005 C C . VAL A 1 262 ? 15.957 0.384 -36.118 1.00 91.06 262 VAL A C 1
ATOM 2007 O O . VAL A 1 262 ? 15.200 0.621 -35.182 1.00 91.06 262 VAL A O 1
ATOM 2010 N N . GLU A 1 263 ? 15.857 -0.734 -36.837 1.00 93.44 263 GLU A N 1
ATOM 2011 C CA . GLU A 1 263 ? 14.846 -1.768 -36.590 1.00 93.44 263 GLU A CA 1
ATOM 2012 C C . GLU A 1 263 ? 14.999 -2.416 -35.210 1.00 93.44 263 GLU A C 1
ATOM 2014 O O . GLU A 1 263 ? 14.006 -2.604 -34.505 1.00 93.44 263 GLU A O 1
ATOM 2019 N N . ALA A 1 264 ? 16.230 -2.731 -34.794 1.00 93.25 264 ALA A N 1
ATOM 2020 C CA . ALA A 1 264 ? 16.498 -3.265 -33.461 1.00 93.25 264 ALA A CA 1
ATOM 2021 C C . ALA A 1 264 ? 16.056 -2.275 -32.374 1.00 93.25 264 ALA A C 1
ATOM 2023 O O . ALA A 1 264 ? 15.342 -2.652 -31.446 1.00 93.25 264 ALA A O 1
ATOM 2024 N N . ARG A 1 265 ? 16.393 -0.991 -32.535 1.00 89.12 265 ARG A N 1
ATOM 2025 C CA . ARG A 1 265 ? 16.026 0.058 -31.578 1.00 89.12 265 ARG A CA 1
ATOM 2026 C C . ARG A 1 265 ? 14.530 0.373 -31.585 1.00 89.12 265 ARG A C 1
ATOM 2028 O O . ARG A 1 265 ? 13.969 0.668 -30.533 1.00 89.12 265 ARG A O 1
ATOM 2035 N N . ALA A 1 266 ? 13.867 0.270 -32.735 1.00 90.69 266 ALA A N 1
ATOM 2036 C CA . ALA A 1 266 ? 12.415 0.385 -32.841 1.00 90.69 266 ALA A CA 1
ATOM 2037 C C . ALA A 1 266 ? 11.709 -0.759 -32.094 1.00 90.69 266 ALA A C 1
ATOM 2039 O O . ALA A 1 266 ? 10.756 -0.506 -31.358 1.00 90.69 266 ALA A O 1
ATOM 2040 N N . ARG A 1 267 ? 12.215 -1.997 -32.206 1.00 93.31 267 ARG A N 1
ATOM 2041 C CA . ARG A 1 267 ? 11.708 -3.145 -31.434 1.00 93.31 267 ARG A CA 1
ATOM 2042 C C . ARG A 1 267 ? 11.928 -2.972 -29.935 1.00 93.31 267 ARG A C 1
ATOM 2044 O O . ARG A 1 267 ? 10.991 -3.163 -29.171 1.00 93.31 267 ARG A O 1
ATOM 2051 N N . GLU A 1 268 ? 13.115 -2.540 -29.510 1.00 91.44 268 GLU A N 1
ATOM 2052 C CA . GLU A 1 268 ? 13.381 -2.236 -28.096 1.00 91.44 268 GLU A CA 1
ATOM 2053 C C . GLU A 1 268 ? 12.434 -1.157 -27.554 1.00 91.44 268 GLU A C 1
ATOM 2055 O O . GLU A 1 268 ? 11.901 -1.288 -26.453 1.00 91.44 268 GLU A O 1
ATOM 2060 N N . MET A 1 269 ? 12.176 -0.102 -28.333 1.00 89.31 269 MET A N 1
ATOM 2061 C CA . MET A 1 269 ? 11.245 0.958 -27.946 1.00 89.31 269 MET A CA 1
ATOM 2062 C C . MET A 1 269 ? 9.803 0.442 -27.844 1.00 89.31 269 MET A C 1
ATOM 2064 O O . MET A 1 269 ? 9.082 0.829 -26.924 1.00 89.31 269 MET A O 1
ATOM 2068 N N . GLN A 1 270 ? 9.391 -0.463 -28.734 1.00 92.31 270 GLN A N 1
ATOM 2069 C CA . GLN A 1 270 ? 8.085 -1.121 -28.677 1.00 92.31 270 GLN A CA 1
ATOM 2070 C C . GLN A 1 270 ? 7.957 -2.035 -27.443 1.00 92.31 270 GLN A C 1
ATOM 2072 O O . GLN A 1 270 ? 6.935 -2.007 -26.754 1.00 92.31 270 GLN A O 1
ATOM 2077 N N . ASP A 1 271 ? 9.007 -2.779 -27.098 1.00 93.75 271 ASP A N 1
ATOM 2078 C CA . ASP A 1 271 ? 9.061 -3.601 -25.883 1.00 93.75 271 ASP A CA 1
ATOM 2079 C C . ASP A 1 271 ? 9.019 -2.745 -24.609 1.00 93.75 271 ASP A C 1
ATOM 2081 O O . ASP A 1 271 ? 8.343 -3.088 -23.638 1.00 93.75 271 ASP A O 1
ATOM 2085 N N . ILE A 1 272 ? 9.702 -1.598 -24.597 1.00 91.88 272 ILE A N 1
ATOM 2086 C CA . ILE A 1 272 ? 9.615 -0.639 -23.488 1.00 91.88 272 ILE A CA 1
ATOM 2087 C C . ILE A 1 272 ? 8.199 -0.066 -23.399 1.00 91.88 272 ILE A C 1
ATOM 2089 O O . ILE A 1 272 ? 7.641 -0.004 -22.306 1.00 91.88 272 ILE A O 1
ATOM 2093 N N . HIS A 1 273 ? 7.587 0.306 -24.526 1.00 90.75 273 HIS A N 1
ATOM 2094 C CA . HIS A 1 273 ? 6.227 0.841 -24.546 1.00 90.75 273 HIS A CA 1
ATOM 2095 C C . HIS A 1 273 ? 5.211 -0.159 -23.980 1.00 90.75 273 HIS A C 1
ATOM 2097 O O . HIS A 1 273 ? 4.401 0.209 -23.130 1.00 90.75 273 HIS A O 1
ATOM 2103 N N . THR A 1 274 ? 5.292 -1.433 -24.375 1.00 94.94 274 THR A N 1
ATOM 2104 C CA . THR A 1 274 ? 4.405 -2.483 -23.845 1.00 94.94 274 THR A CA 1
ATOM 2105 C C . THR A 1 274 ? 4.623 -2.728 -22.349 1.00 94.94 274 THR A C 1
ATOM 2107 O O . THR A 1 274 ? 3.645 -2.856 -21.610 1.00 94.94 274 THR A O 1
ATOM 2110 N N . LYS A 1 275 ? 5.876 -2.714 -21.867 1.00 93.56 275 LYS A N 1
ATOM 2111 C CA . LYS A 1 275 ? 6.191 -2.799 -20.427 1.00 93.56 275 LYS A CA 1
ATOM 2112 C C . LYS A 1 275 ? 5.627 -1.615 -19.643 1.00 93.56 275 LYS A C 1
ATOM 2114 O O . LYS A 1 275 ? 4.951 -1.826 -18.640 1.00 93.56 275 LYS A O 1
ATOM 2119 N N . VAL A 1 276 ? 5.835 -0.389 -20.124 1.00 91.50 276 VAL A N 1
ATOM 2120 C CA . VAL A 1 276 ? 5.305 0.833 -19.495 1.00 91.50 276 VAL A CA 1
ATOM 2121 C C . VAL A 1 276 ? 3.776 0.819 -19.483 1.00 91.50 276 VAL A C 1
ATOM 2123 O O . VAL A 1 276 ? 3.167 1.179 -18.479 1.00 91.50 276 VAL A O 1
ATOM 2126 N N . GLN A 1 277 ? 3.133 0.359 -20.557 1.00 92.81 277 GLN A N 1
ATOM 2127 C CA . GLN A 1 277 ? 1.677 0.247 -20.621 1.00 92.81 277 GLN A CA 1
ATOM 2128 C C . GLN A 1 277 ? 1.134 -0.798 -19.631 1.00 92.81 277 GLN A C 1
ATOM 2130 O O . GLN A 1 277 ? 0.110 -0.556 -18.988 1.00 92.81 277 GLN A O 1
ATOM 2135 N N . ALA A 1 278 ? 1.828 -1.927 -19.459 1.00 93.25 278 ALA A N 1
ATOM 2136 C CA . ALA A 1 278 ? 1.478 -2.941 -18.467 1.00 93.25 278 ALA A CA 1
ATOM 2137 C C . ALA A 1 278 ? 1.649 -2.427 -17.025 1.00 93.25 278 ALA A C 1
ATOM 2139 O O . ALA A 1 278 ? 0.763 -2.626 -16.190 1.00 93.25 278 ALA A O 1
ATOM 2140 N N . GLU A 1 279 ? 2.741 -1.717 -16.730 1.00 92.56 279 GLU A N 1
ATOM 2141 C CA . GLU A 1 279 ? 2.951 -1.078 -15.424 1.00 92.56 279 GLU A CA 1
ATOM 2142 C C . GLU A 1 279 ? 1.915 0.017 -15.152 1.00 92.56 279 GLU A C 1
ATOM 2144 O O . GLU A 1 279 ? 1.366 0.083 -14.052 1.00 92.56 279 GLU A O 1
ATOM 2149 N N . LEU A 1 280 ? 1.566 0.823 -16.157 1.00 91.81 280 LEU A N 1
ATOM 2150 C CA . LEU A 1 280 ? 0.517 1.833 -16.039 1.00 91.81 280 LEU A CA 1
ATOM 2151 C C . LEU A 1 280 ? -0.841 1.193 -15.720 1.00 91.81 280 LEU A C 1
ATOM 2153 O O . LEU A 1 280 ? -1.557 1.683 -14.846 1.00 91.81 280 LEU A O 1
ATOM 2157 N N . ALA A 1 281 ? -1.182 0.081 -16.377 1.00 93.06 281 ALA A N 1
ATOM 2158 C CA . ALA A 1 281 ? -2.398 -0.674 -16.080 1.00 93.06 281 ALA A CA 1
ATOM 2159 C C . ALA A 1 281 ? -2.389 -1.230 -14.644 1.00 93.06 281 ALA A C 1
ATOM 2161 O O . ALA A 1 281 ? -3.407 -1.153 -13.951 1.00 93.06 281 ALA A O 1
ATOM 2162 N N . LYS A 1 282 ? -1.237 -1.721 -14.165 1.00 94.06 282 LYS A N 1
ATOM 2163 C CA . LYS A 1 282 ? -1.065 -2.184 -12.780 1.00 94.06 282 LYS A CA 1
ATOM 2164 C C . LYS A 1 282 ? -1.270 -1.048 -11.773 1.00 94.06 282 LYS A C 1
ATOM 2166 O O . LYS A 1 282 ? -2.078 -1.194 -10.860 1.00 94.06 282 LYS A O 1
ATOM 2171 N N . VAL A 1 283 ? -0.625 0.102 -11.979 1.00 91.44 283 VAL A N 1
ATOM 2172 C CA . VAL A 1 283 ? -0.768 1.291 -11.116 1.00 91.44 283 VAL A CA 1
ATOM 2173 C C . VAL A 1 283 ? -2.211 1.807 -11.114 1.00 91.44 283 VAL A C 1
ATOM 2175 O O . VAL A 1 283 ? -2.743 2.186 -10.071 1.00 91.44 283 VAL A O 1
ATOM 2178 N N . GLN A 1 284 ? -2.891 1.794 -12.263 1.00 92.00 284 GLN A N 1
ATOM 2179 C CA . GLN A 1 284 ? -4.313 2.140 -12.334 1.00 92.00 284 GLN A CA 1
ATOM 2180 C C . GLN A 1 284 ? -5.193 1.141 -11.570 1.00 92.00 284 GLN A C 1
ATOM 2182 O O . GLN A 1 284 ? -6.151 1.560 -10.917 1.00 92.00 284 GLN A O 1
ATOM 2187 N N . GLY A 1 285 ? -4.867 -0.153 -11.618 1.00 93.62 285 GLY A N 1
ATOM 2188 C CA . GLY A 1 285 ? -5.513 -1.192 -10.814 1.00 93.62 285 GLY A CA 1
ATOM 2189 C C . GLY A 1 285 ? -5.335 -0.962 -9.312 1.00 93.62 285 GLY A C 1
ATOM 2190 O O . GLY A 1 285 ? -6.323 -0.927 -8.581 1.00 93.62 285 GLY A O 1
ATOM 2191 N N . GLU A 1 286 ? -4.106 -0.701 -8.862 1.00 91.31 286 GLU A N 1
ATOM 2192 C CA . GLU A 1 286 ? -3.797 -0.375 -7.462 1.00 91.31 286 GLU A CA 1
ATOM 2193 C C . GLU A 1 286 ? -4.513 0.901 -6.998 1.00 91.31 286 GLU A C 1
ATOM 2195 O O . GLU A 1 286 ? -5.045 0.951 -5.890 1.00 91.31 286 GLU A O 1
ATOM 2200 N N . LYS A 1 287 ? -4.612 1.924 -7.856 1.00 92.00 287 LYS A N 1
ATOM 2201 C CA . LYS A 1 287 ? -5.368 3.146 -7.547 1.00 92.00 287 LYS A CA 1
ATOM 2202 C C . LYS A 1 287 ? -6.861 2.864 -7.357 1.00 92.00 287 LYS A C 1
ATOM 2204 O O . LYS A 1 287 ? -7.460 3.404 -6.424 1.00 92.00 287 LYS A O 1
ATOM 2209 N N . LYS A 1 288 ? -7.466 2.032 -8.214 1.00 93.31 288 LYS A N 1
ATOM 2210 C CA . LYS A 1 288 ? -8.873 1.614 -8.066 1.00 93.31 288 LYS A CA 1
ATOM 2211 C C . LYS A 1 288 ? -9.074 0.838 -6.768 1.00 93.31 288 LYS A C 1
ATOM 2213 O O . LYS A 1 288 ? -9.937 1.215 -5.982 1.00 93.31 288 LYS A O 1
ATOM 2218 N N . PHE A 1 289 ? -8.208 -0.137 -6.499 1.00 92.81 289 PHE A N 1
ATOM 2219 C CA . PHE A 1 289 ? -8.229 -0.915 -5.263 1.00 92.81 289 PHE A CA 1
ATOM 2220 C C . PHE A 1 289 ? -8.102 -0.030 -4.012 1.00 92.81 289 PHE A C 1
ATOM 2222 O O . PHE A 1 289 ? -8.907 -0.138 -3.093 1.00 92.81 289 PHE A O 1
ATOM 2229 N N . ASN A 1 290 ? -7.158 0.916 -3.993 1.00 91.31 290 ASN A N 1
ATOM 2230 C CA . ASN A 1 290 ? -7.006 1.859 -2.881 1.00 91.31 290 ASN A CA 1
ATOM 2231 C C . ASN A 1 290 ? -8.236 2.761 -2.707 1.00 91.31 290 ASN A C 1
ATOM 2233 O O . ASN A 1 290 ? -8.600 3.090 -1.580 1.00 91.31 290 ASN A O 1
ATOM 2237 N N . THR A 1 291 ? -8.893 3.150 -3.802 1.00 93.81 291 THR A N 1
ATOM 2238 C CA . THR A 1 291 ? -10.128 3.949 -3.743 1.00 93.81 291 THR A CA 1
ATOM 2239 C C . THR A 1 291 ? -11.281 3.132 -3.153 1.00 93.81 291 THR A C 1
ATOM 2241 O O . THR A 1 291 ? -12.004 3.628 -2.293 1.00 93.81 291 THR A O 1
ATOM 2244 N N . GLU A 1 292 ? -11.428 1.867 -3.554 1.00 93.19 292 GLU A N 1
ATOM 2245 C CA . GLU A 1 292 ? -12.410 0.938 -2.977 1.00 93.19 292 GLU A CA 1
ATOM 2246 C C . GLU A 1 292 ? -12.142 0.676 -1.489 1.00 93.19 292 GLU A C 1
ATOM 2248 O O . GLU A 1 292 ? -13.071 0.687 -0.680 1.00 93.19 292 GLU A O 1
ATOM 2253 N N . LEU A 1 293 ? -10.872 0.522 -1.103 1.00 91.44 293 LEU A N 1
ATOM 2254 C CA . LEU A 1 293 ? -10.466 0.327 0.288 1.00 91.44 293 LEU A CA 1
ATOM 2255 C C . LEU A 1 293 ? -10.766 1.566 1.145 1.00 91.44 293 LEU A C 1
ATOM 2257 O O . LEU A 1 293 ? -11.305 1.428 2.242 1.00 91.44 293 LEU A O 1
ATOM 2261 N N . LEU A 1 294 ? -10.493 2.775 0.640 1.00 92.06 294 LEU A N 1
ATOM 2262 C CA . LEU A 1 294 ? -10.857 4.028 1.314 1.00 92.06 294 LEU A CA 1
ATOM 2263 C C . LEU A 1 294 ? -12.375 4.190 1.452 1.00 92.06 294 LEU A C 1
ATOM 2265 O O . LEU A 1 294 ? -12.846 4.589 2.516 1.00 92.06 294 LEU A O 1
ATOM 2269 N N . ASN A 1 295 ? -13.144 3.842 0.419 1.00 93.69 295 ASN A N 1
ATOM 2270 C CA . ASN A 1 295 ? -14.605 3.870 0.487 1.00 93.69 295 ASN A CA 1
ATOM 2271 C C . ASN A 1 295 ? -15.132 2.874 1.530 1.00 93.69 295 ASN A C 1
ATOM 2273 O O . ASN A 1 295 ? -15.952 3.250 2.364 1.00 93.69 295 ASN A O 1
ATOM 2277 N N . SER A 1 296 ? -14.598 1.648 1.566 1.00 93.81 296 SER A N 1
ATOM 2278 C CA . SER A 1 296 ? -14.963 0.655 2.584 1.00 93.81 296 SER A CA 1
ATOM 2279 C C . SER A 1 296 ? -14.583 1.099 4.002 1.00 93.81 296 SER A C 1
ATOM 2281 O O . SER A 1 296 ? -15.350 0.881 4.942 1.00 93.81 296 SER A O 1
ATOM 2283 N N . LEU A 1 297 ? -13.424 1.741 4.179 1.00 89.75 297 LEU A N 1
ATOM 2284 C CA . LEU A 1 297 ? -13.030 2.308 5.470 1.00 89.75 297 LEU A CA 1
ATOM 2285 C C . LEU A 1 297 ? -13.976 3.428 5.905 1.00 89.75 297 LEU A C 1
ATOM 2287 O O . LEU A 1 297 ? -14.384 3.442 7.064 1.00 89.75 297 LEU A O 1
ATOM 2291 N N . ASN A 1 298 ? -14.371 4.317 4.992 1.00 91.75 298 ASN A N 1
ATOM 2292 C CA . ASN A 1 298 ? -15.333 5.380 5.283 1.00 91.75 298 ASN A CA 1
ATOM 2293 C C . ASN A 1 298 ? -16.717 4.823 5.644 1.00 91.75 298 ASN A C 1
ATOM 2295 O O . ASN A 1 298 ? -17.324 5.293 6.604 1.00 91.75 298 ASN A O 1
ATOM 2299 N N . GLU A 1 299 ? -17.198 3.791 4.946 1.00 93.50 299 GLU A N 1
ATOM 2300 C CA . GLU A 1 299 ? -18.448 3.102 5.297 1.00 93.50 299 GLU A CA 1
ATOM 2301 C C . GLU A 1 299 ? -18.377 2.458 6.687 1.00 93.50 299 GLU A C 1
ATOM 2303 O O . GLU A 1 299 ? -19.307 2.589 7.485 1.00 93.50 299 GLU A O 1
ATOM 2308 N N . ARG A 1 300 ? -17.256 1.804 7.022 1.00 91.56 300 ARG A N 1
ATOM 2309 C CA . ARG A 1 300 ? -17.044 1.231 8.361 1.00 91.56 300 ARG A CA 1
ATOM 2310 C C . ARG A 1 300 ? -16.953 2.302 9.442 1.00 91.56 300 ARG A C 1
ATOM 2312 O O . ARG A 1 300 ? -17.458 2.079 10.539 1.00 91.56 300 ARG A O 1
ATOM 2319 N N . LEU A 1 301 ? -16.332 3.441 9.148 1.00 90.00 301 LEU A N 1
ATOM 2320 C CA . LEU A 1 301 ? -16.227 4.566 10.075 1.00 90.00 301 LEU A CA 1
ATOM 2321 C C . LEU A 1 301 ? -17.608 5.181 10.342 1.00 90.00 301 LEU A C 1
ATOM 2323 O O . LEU A 1 301 ? -17.978 5.356 11.500 1.00 90.00 301 LEU A O 1
ATOM 2327 N N . ALA A 1 302 ? -18.415 5.373 9.295 1.00 91.62 302 ALA A N 1
ATOM 2328 C CA . ALA A 1 302 ? -19.807 5.803 9.426 1.00 91.62 302 ALA A CA 1
ATOM 2329 C C . ALA A 1 302 ? -20.656 4.786 10.215 1.00 91.62 302 ALA A C 1
ATOM 2331 O O . ALA A 1 302 ? -21.457 5.167 11.069 1.00 91.62 302 ALA A O 1
ATOM 2332 N N . GLY A 1 303 ? -20.449 3.484 9.983 1.00 91.81 303 GLY A N 1
ATOM 2333 C CA . GLY A 1 303 ? -21.082 2.419 10.763 1.00 91.81 303 GLY A CA 1
ATOM 2334 C C . GLY A 1 303 ? -20.676 2.439 12.241 1.00 91.81 303 GLY A C 1
ATOM 2335 O O . GLY A 1 303 ? -21.520 2.257 13.116 1.00 91.81 303 GLY A O 1
ATOM 2336 N N . LEU A 1 304 ? -19.405 2.715 12.540 1.00 91.44 304 LEU A N 1
ATOM 2337 C CA . LEU A 1 304 ? -18.904 2.826 13.910 1.00 91.44 304 LEU A CA 1
ATOM 2338 C C . LEU A 1 304 ? -19.489 4.045 14.636 1.00 91.44 304 LEU A C 1
ATOM 2340 O O . LEU A 1 304 ? -19.859 3.930 15.804 1.00 91.44 304 LEU A O 1
ATOM 2344 N N . ASP A 1 305 ? -19.645 5.176 13.950 1.00 91.12 305 ASP A N 1
ATOM 2345 C CA . ASP A 1 305 ? -20.322 6.356 14.498 1.00 91.12 305 ASP A CA 1
ATOM 2346 C C . ASP A 1 305 ? -21.814 6.099 14.762 1.00 91.12 305 ASP A C 1
ATOM 2348 O O . ASP A 1 305 ? -22.345 6.544 15.787 1.00 91.12 305 ASP A O 1
ATOM 2352 N N . ALA A 1 306 ? -22.485 5.323 13.904 1.00 92.25 306 ALA A N 1
ATOM 2353 C CA . ALA A 1 306 ? -23.862 4.891 14.138 1.00 92.25 306 ALA A CA 1
ATOM 2354 C C . ALA A 1 306 ? -23.967 3.988 15.380 1.00 92.25 306 ALA A C 1
ATOM 2356 O O . ALA A 1 306 ? -24.803 4.242 16.247 1.00 92.25 306 ALA A O 1
ATOM 2357 N N . VAL A 1 307 ? -23.072 3.001 15.526 1.00 89.38 307 VAL A N 1
ATOM 2358 C CA . VAL A 1 307 ? -23.017 2.124 16.713 1.00 89.38 307 VAL A CA 1
ATOM 2359 C C . VAL A 1 307 ? -22.695 2.922 17.976 1.00 89.38 307 VAL A C 1
ATOM 2361 O O . VAL A 1 307 ? -23.330 2.721 19.008 1.00 89.38 307 VAL A O 1
ATOM 2364 N N . LYS A 1 308 ? -21.751 3.866 17.912 1.00 90.56 308 LYS A N 1
ATOM 2365 C CA . LYS A 1 308 ? -21.432 4.766 19.029 1.00 90.56 308 LYS A CA 1
ATOM 2366 C C . LYS A 1 308 ? -22.648 5.600 19.428 1.00 90.56 308 LYS A C 1
ATOM 2368 O O . LYS A 1 308 ? -22.943 5.710 20.615 1.00 90.56 308 LYS A O 1
ATOM 2373 N N . SER A 1 309 ? -23.361 6.163 18.456 1.00 91.06 309 SER A N 1
ATOM 2374 C CA . SER A 1 309 ? -24.568 6.960 18.702 1.00 91.06 309 SER A CA 1
ATOM 2375 C C . SER A 1 309 ? -25.684 6.114 19.312 1.00 91.06 309 SER A C 1
ATOM 2377 O O . SER A 1 309 ? -26.322 6.544 20.272 1.00 91.06 309 SER A O 1
ATOM 2379 N N . GLN A 1 310 ? -25.866 4.885 18.821 1.00 92.31 310 GLN A N 1
ATOM 2380 C CA . GLN A 1 310 ? -26.794 3.916 19.396 1.00 92.31 310 GLN A CA 1
ATOM 2381 C C . GLN A 1 310 ? -26.412 3.572 20.840 1.00 92.31 310 GLN A C 1
ATOM 2383 O O . GLN A 1 310 ? -27.262 3.653 21.720 1.00 92.31 310 GLN A O 1
ATOM 2388 N N . MET A 1 311 ? -25.138 3.280 21.113 1.00 87.06 311 MET A N 1
ATOM 2389 C CA . MET A 1 311 ? -24.665 2.951 22.459 1.00 87.06 311 MET A CA 1
ATOM 2390 C C . MET A 1 311 ? -24.848 4.126 23.430 1.00 87.06 311 MET A C 1
ATOM 2392 O O . MET A 1 311 ? -25.260 3.917 24.568 1.00 87.06 311 MET A O 1
ATOM 2396 N N . ILE A 1 312 ? -24.595 5.365 22.988 1.00 89.06 312 ILE A N 1
ATOM 2397 C CA . ILE A 1 312 ? -24.865 6.575 23.782 1.00 89.06 312 ILE A CA 1
ATOM 2398 C C . ILE A 1 312 ? -26.368 6.709 24.057 1.00 89.06 312 ILE A C 1
ATOM 2400 O O . ILE A 1 312 ? -26.753 6.983 25.190 1.00 89.06 312 ILE A O 1
ATOM 2404 N N . SER A 1 313 ? -27.222 6.481 23.056 1.00 92.19 313 SER A N 1
ATOM 2405 C CA . SER A 1 313 ? -28.679 6.541 23.215 1.00 92.19 313 SER A CA 1
ATOM 2406 C C . SER A 1 313 ? -29.207 5.466 24.170 1.00 92.19 313 SER A C 1
ATOM 2408 O O . SER A 1 313 ? -30.027 5.771 25.033 1.00 92.19 313 SER A O 1
ATOM 2410 N N . GLU A 1 314 ? -28.740 4.224 24.046 1.00 88.25 314 GLU A N 1
ATOM 2411 C CA . GLU A 1 314 ? -29.114 3.108 24.924 1.00 88.25 314 GLU A CA 1
ATOM 2412 C C . GLU A 1 314 ? -28.612 3.333 26.354 1.00 88.25 314 GLU A C 1
ATOM 2414 O O . GLU A 1 314 ? -29.361 3.133 27.308 1.00 88.25 314 GLU A O 1
ATOM 2419 N N . THR A 1 315 ? -27.378 3.822 26.511 1.00 87.69 315 THR A N 1
ATOM 2420 C CA . THR A 1 315 ? -26.808 4.152 27.825 1.00 87.69 315 THR A CA 1
ATOM 2421 C C . THR A 1 315 ? -27.583 5.293 28.478 1.00 87.69 315 THR A C 1
ATOM 2423 O O . THR A 1 315 ? -27.988 5.164 29.629 1.00 87.69 315 THR A O 1
ATOM 2426 N N . ASN A 1 316 ? -27.870 6.376 27.749 1.00 89.25 316 ASN A N 1
ATOM 2427 C CA . ASN A 1 316 ? -28.676 7.486 28.264 1.00 89.25 316 ASN A CA 1
ATOM 2428 C C . ASN A 1 316 ? -30.106 7.043 28.603 1.00 89.25 316 ASN A C 1
ATOM 2430 O O . ASN A 1 316 ? -30.641 7.453 29.629 1.00 89.25 316 ASN A O 1
ATOM 2434 N N . GLY A 1 317 ? -30.711 6.176 27.785 1.00 91.94 317 GLY A N 1
ATOM 2435 C CA . GLY A 1 317 ? -32.025 5.594 28.064 1.00 91.94 317 GLY A CA 1
ATOM 2436 C C . GLY A 1 317 ? -32.027 4.718 29.319 1.00 91.94 317 GLY A C 1
ATOM 2437 O O . GLY A 1 317 ? -32.940 4.818 30.136 1.00 91.94 317 GLY A O 1
ATOM 2438 N N . SER A 1 318 ? -30.985 3.907 29.513 1.00 87.69 318 SER A N 1
ATOM 2439 C CA . SER A 1 318 ? -30.803 3.091 30.718 1.00 87.69 318 SER A CA 1
ATOM 2440 C C . SER A 1 318 ? -30.584 3.954 31.963 1.00 87.69 318 SER A C 1
ATOM 2442 O O . SER A 1 318 ? -31.231 3.722 32.984 1.00 87.69 318 SER A O 1
ATOM 2444 N N . ILE A 1 319 ? -29.758 5.005 31.865 1.00 84.56 319 ILE A N 1
ATOM 2445 C CA . ILE A 1 319 ? -29.533 5.973 32.948 1.00 84.56 319 ILE A CA 1
ATOM 2446 C C . ILE A 1 319 ? -30.842 6.678 33.313 1.00 84.56 319 ILE A C 1
ATOM 2448 O O . ILE A 1 319 ? -31.214 6.668 34.481 1.00 84.56 319 ILE A O 1
ATOM 2452 N N . MET A 1 320 ? -31.594 7.201 32.339 1.00 85.00 320 MET A N 1
ATOM 2453 C CA . MET A 1 320 ? -32.905 7.814 32.594 1.00 85.00 320 MET A CA 1
ATOM 2454 C C . MET A 1 320 ? -33.901 6.820 33.207 1.00 85.00 320 MET A C 1
ATOM 2456 O O . MET A 1 320 ? -34.660 7.170 34.111 1.00 85.00 320 MET A O 1
ATOM 2460 N N . GLY A 1 321 ? -33.893 5.565 32.752 1.00 89.25 321 GLY A N 1
ATOM 2461 C CA . GLY A 1 321 ? -34.709 4.499 33.329 1.00 89.25 321 GLY A CA 1
ATOM 2462 C C . GLY A 1 321 ? -34.333 4.190 34.782 1.00 89.25 321 GLY A C 1
ATOM 2463 O O . GLY A 1 321 ? -35.218 4.028 35.624 1.00 89.25 321 GLY A O 1
ATOM 2464 N N . MET A 1 322 ? -33.035 4.148 35.095 1.00 86.62 322 MET A N 1
ATOM 2465 C CA . MET A 1 322 ? -32.528 3.990 36.460 1.00 86.62 322 MET A CA 1
ATOM 2466 C C . MET A 1 322 ? -32.872 5.192 37.338 1.00 86.62 322 MET A C 1
ATOM 2468 O O . MET A 1 322 ? -33.343 4.987 38.452 1.00 86.62 322 MET A O 1
ATOM 2472 N N . GLU A 1 323 ? -32.702 6.422 36.852 1.00 85.31 323 GLU A N 1
ATOM 2473 C CA . GLU A 1 323 ? -33.071 7.644 37.576 1.00 85.31 323 GLU A CA 1
ATOM 2474 C C . GLU A 1 323 ? -34.571 7.685 37.877 1.00 85.31 323 GLU A C 1
ATOM 2476 O O . GLU A 1 323 ? -34.964 8.013 38.996 1.00 85.31 323 GLU A O 1
ATOM 2481 N N . SER A 1 324 ? -35.418 7.282 36.923 1.00 89.38 324 SER A N 1
ATOM 2482 C CA . SER A 1 324 ? -36.865 7.183 37.136 1.00 89.38 324 SER A CA 1
ATOM 2483 C C . SER A 1 324 ? -37.209 6.148 38.208 1.00 89.38 324 SER A C 1
ATOM 2485 O O . SER A 1 324 ? -37.956 6.455 39.137 1.00 89.38 324 SER A O 1
ATOM 2487 N N . LYS A 1 325 ? -36.638 4.936 38.124 1.00 88.94 325 LYS A N 1
ATOM 2488 C CA . LYS A 1 325 ? -36.848 3.874 39.127 1.00 88.94 325 LYS A CA 1
ATOM 2489 C C . LYS A 1 325 ? -36.326 4.279 40.506 1.00 88.94 325 LYS A C 1
ATOM 2491 O O . LYS A 1 325 ? -36.979 4.021 41.512 1.00 88.94 325 LYS A O 1
ATOM 2496 N N . PHE A 1 326 ? -35.172 4.939 40.560 1.00 85.75 326 PHE A N 1
ATOM 2497 C CA . PHE A 1 326 ? -34.603 5.461 41.798 1.00 85.75 326 PHE A CA 1
ATOM 2498 C C . PHE A 1 326 ? -35.480 6.571 42.387 1.00 85.75 326 PHE A C 1
ATOM 2500 O O . PHE A 1 326 ? -35.746 6.576 43.585 1.00 85.75 326 PHE A O 1
ATOM 2507 N N . GLY A 1 327 ? -36.008 7.468 41.552 1.00 87.69 327 GLY A N 1
ATOM 2508 C CA . GLY A 1 327 ? -36.966 8.490 41.969 1.00 87.69 327 GLY A CA 1
ATOM 2509 C C . GLY A 1 327 ? -38.265 7.899 42.527 1.00 87.69 327 GLY A C 1
ATOM 2510 O O . GLY A 1 327 ? -38.761 8.368 43.551 1.00 87.69 327 GLY A O 1
ATOM 2511 N N . GLU A 1 328 ? -38.805 6.848 41.905 1.00 88.31 328 GLU A N 1
ATOM 2512 C CA . GLU A 1 328 ? -39.962 6.108 42.432 1.00 88.31 328 GLU A CA 1
ATOM 2513 C C . GLU A 1 328 ? -39.655 5.429 43.766 1.00 88.31 328 GLU A C 1
ATOM 2515 O O . GLU A 1 328 ? -40.449 5.530 44.704 1.00 88.31 328 GLU A O 1
ATOM 2520 N N . PHE A 1 329 ? -38.489 4.792 43.878 1.00 90.44 329 PHE A N 1
ATOM 2521 C CA . PHE A 1 329 ? -38.024 4.197 45.125 1.00 90.44 329 PHE A CA 1
ATOM 2522 C C . PHE A 1 329 ? -37.926 5.240 46.244 1.00 90.44 329 PHE A C 1
ATOM 2524 O O . PHE A 1 329 ? -38.478 5.023 47.320 1.00 90.44 329 PHE A O 1
ATOM 2531 N N . MET A 1 330 ? -37.310 6.397 45.980 1.00 89.38 330 MET A N 1
ATOM 2532 C CA . MET A 1 330 ? -37.182 7.478 46.964 1.00 89.38 330 MET A CA 1
ATOM 2533 C C . MET A 1 330 ? -38.547 8.025 47.396 1.00 89.38 330 MET A C 1
ATOM 2535 O O . MET A 1 330 ? -38.782 8.178 48.591 1.00 89.38 330 MET A O 1
ATOM 2539 N N . ARG A 1 331 ? -39.491 8.230 46.465 1.00 90.00 331 ARG A N 1
ATOM 2540 C CA . ARG A 1 331 ? -40.865 8.649 46.811 1.00 90.00 331 ARG A CA 1
ATOM 2541 C C . ARG A 1 331 ? -41.607 7.604 47.643 1.00 90.00 331 ARG A C 1
ATOM 2543 O O . ARG A 1 331 ? -42.367 7.959 48.541 1.00 90.00 331 ARG A O 1
ATOM 2550 N N . ASN A 1 332 ? -41.420 6.319 47.345 1.00 87.44 332 ASN A N 1
ATOM 2551 C CA . ASN A 1 332 ? -42.025 5.242 48.128 1.00 87.44 332 ASN A CA 1
ATOM 2552 C C . ASN A 1 332 ? -41.399 5.139 49.522 1.00 87.44 332 ASN A C 1
ATOM 2554 O O . ASN A 1 332 ? -42.128 4.945 50.492 1.00 87.44 332 ASN A O 1
ATOM 2558 N N . ALA A 1 333 ? -40.084 5.328 49.638 1.00 85.75 333 ALA A N 1
ATOM 2559 C CA . ALA A 1 333 ? -39.391 5.386 50.919 1.00 85.75 333 ALA A CA 1
ATOM 2560 C C . ALA A 1 333 ? -39.858 6.585 51.760 1.00 85.75 333 ALA A C 1
ATOM 2562 O O . ALA A 1 333 ? -40.143 6.423 52.944 1.00 85.75 333 ALA A O 1
ATOM 2563 N N . GLU A 1 334 ? -40.014 7.766 51.153 1.00 86.75 334 GLU A N 1
ATOM 2564 C CA . GLU A 1 334 ? -40.587 8.949 51.811 1.00 86.75 334 GLU A CA 1
ATOM 2565 C C . GLU A 1 334 ? -42.023 8.699 52.282 1.00 86.75 334 GLU A C 1
ATOM 2567 O O . GLU A 1 334 ? -42.360 9.035 53.417 1.00 86.75 334 GLU A O 1
ATOM 2572 N N . ARG A 1 335 ? -42.858 8.057 51.453 1.00 89.38 335 ARG A N 1
ATOM 2573 C CA . ARG A 1 335 ? -44.230 7.694 51.834 1.00 89.38 335 ARG A CA 1
ATOM 2574 C C . ARG A 1 335 ? -44.249 6.705 53.003 1.00 89.38 335 ARG A C 1
ATOM 2576 O O . ARG A 1 335 ? -44.953 6.955 53.974 1.00 89.38 335 ARG A O 1
ATOM 2583 N N . SER A 1 336 ? -43.454 5.635 52.940 1.00 89.12 336 SER A N 1
ATOM 2584 C CA . SER A 1 336 ? -43.347 4.648 54.027 1.00 89.12 336 SER A CA 1
ATOM 2585 C C . SER A 1 336 ? -42.878 5.300 55.323 1.00 89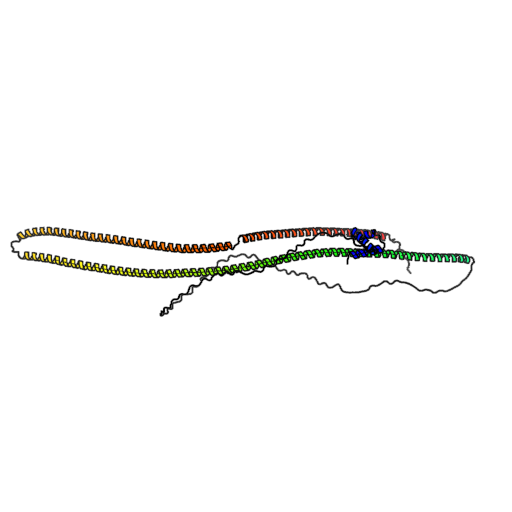.12 336 SER A C 1
ATOM 2587 O O . SER A 1 336 ? -43.420 5.024 56.388 1.00 89.12 336 SER A O 1
ATOM 2589 N N . ARG A 1 337 ? -41.901 6.205 55.235 1.00 84.44 337 ARG A N 1
ATOM 2590 C CA . ARG A 1 337 ? -41.416 6.946 56.394 1.00 84.44 337 ARG A CA 1
ATOM 2591 C C . ARG A 1 337 ? -42.506 7.842 56.983 1.00 84.44 337 ARG A C 1
ATOM 2593 O O . ARG A 1 337 ? -42.655 7.859 58.198 1.00 84.44 337 ARG A O 1
ATOM 2600 N N . GLY A 1 338 ? -43.284 8.535 56.151 1.00 89.12 338 GLY A N 1
ATOM 2601 C CA . GLY A 1 338 ? -44.438 9.314 56.609 1.00 89.12 338 GLY A CA 1
ATOM 2602 C C . GLY A 1 338 ? -45.493 8.447 57.304 1.00 89.12 338 GLY A C 1
ATOM 2603 O O . GLY A 1 338 ? -45.982 8.806 58.370 1.00 89.12 338 GLY A O 1
ATOM 2604 N N . GLU A 1 339 ? -45.792 7.264 56.761 1.00 89.25 339 GLU A N 1
ATOM 2605 C CA . GLU A 1 339 ? -46.710 6.307 57.394 1.00 89.25 339 GLU A CA 1
ATOM 2606 C C . GLU A 1 339 ? -46.190 5.796 58.746 1.00 89.25 339 GLU A C 1
ATOM 2608 O O . GLU A 1 339 ? -46.972 5.602 59.678 1.00 89.25 339 GLU A O 1
ATOM 2613 N N . ASP A 1 340 ? -44.883 5.574 58.872 1.00 84.31 340 ASP A N 1
ATOM 2614 C CA . ASP A 1 340 ? -44.268 5.137 60.125 1.00 84.31 340 ASP A CA 1
ATOM 2615 C C . ASP A 1 340 ? -44.180 6.273 61.154 1.00 84.31 340 ASP A C 1
ATOM 2617 O O . ASP A 1 340 ? -44.429 6.034 62.337 1.00 84.31 340 ASP A O 1
ATOM 2621 N N . GLU A 1 341 ? -43.925 7.513 60.723 1.00 87.50 341 GLU A N 1
ATOM 2622 C CA . GLU A 1 341 ? -44.039 8.715 61.562 1.00 87.50 341 GLU A CA 1
ATOM 2623 C C . GLU A 1 341 ? -45.483 8.889 62.074 1.00 87.50 341 GLU A C 1
ATOM 2625 O O . GLU A 1 341 ? -45.696 9.129 63.266 1.00 87.50 341 GLU A O 1
ATOM 2630 N N . ASP A 1 342 ? -46.492 8.665 61.228 1.00 90.50 342 ASP A N 1
ATOM 2631 C CA . ASP A 1 342 ? -47.904 8.687 61.627 1.00 90.50 342 ASP A CA 1
ATOM 2632 C C . ASP A 1 342 ? -48.251 7.574 62.626 1.00 90.50 342 ASP A C 1
ATOM 2634 O O . ASP A 1 342 ? -48.962 7.815 63.610 1.00 90.50 342 ASP A O 1
ATOM 2638 N N . LYS A 1 343 ? -47.762 6.345 62.407 1.00 88.12 343 LYS A N 1
ATOM 2639 C CA . LYS A 1 343 ? -47.938 5.232 63.358 1.00 88.12 343 LYS A CA 1
ATOM 2640 C C . LYS A 1 343 ? -47.275 5.546 64.695 1.00 88.12 343 LYS A C 1
ATOM 2642 O O . LYS A 1 343 ? -47.890 5.303 65.733 1.00 88.12 343 LYS A O 1
ATOM 2647 N N . LEU A 1 344 ? -46.064 6.103 64.676 1.00 84.81 344 LEU A N 1
ATOM 2648 C CA . LEU A 1 344 ? -45.338 6.510 65.876 1.00 84.81 344 LEU A CA 1
ATOM 2649 C C . LEU A 1 344 ? -46.115 7.584 66.641 1.00 84.81 344 LEU A C 1
ATOM 2651 O O . LEU A 1 344 ? -46.319 7.441 67.843 1.00 84.81 344 LEU A O 1
ATOM 2655 N N . ASN A 1 345 ? -46.623 8.606 65.951 1.00 88.00 345 ASN A N 1
ATOM 2656 C CA . ASN A 1 345 ? -47.436 9.654 66.566 1.00 88.00 345 ASN A CA 1
ATOM 2657 C C . ASN A 1 345 ? -48.723 9.095 67.189 1.00 88.00 345 ASN A C 1
ATOM 2659 O O . ASN A 1 345 ? -49.069 9.459 68.313 1.00 88.00 345 ASN A O 1
ATOM 2663 N N . ARG A 1 346 ? -49.410 8.158 66.521 1.00 87.44 346 ARG A N 1
ATOM 2664 C CA . ARG A 1 346 ? -50.584 7.476 67.102 1.00 87.44 346 ARG A CA 1
ATOM 2665 C C . ARG A 1 346 ? -50.216 6.630 68.318 1.00 87.44 346 ARG A C 1
ATOM 2667 O O . ARG A 1 346 ? -50.965 6.626 69.291 1.00 87.44 346 ARG A O 1
ATOM 2674 N N . ALA A 1 347 ? -49.089 5.922 68.275 1.00 84.19 347 ALA A N 1
ATOM 2675 C CA . ALA A 1 347 ? -48.609 5.120 69.396 1.00 84.19 347 ALA A CA 1
ATOM 2676 C C . ALA A 1 347 ? -48.238 6.001 70.599 1.00 84.19 347 ALA A C 1
ATOM 2678 O O . ALA A 1 347 ? -48.607 5.672 71.724 1.00 84.19 347 ALA A O 1
ATOM 2679 N N . LEU A 1 348 ? -47.588 7.145 70.364 1.00 83.19 348 LEU A N 1
ATOM 2680 C CA . LEU A 1 348 ? -47.279 8.134 71.399 1.00 83.19 348 LEU A CA 1
ATOM 2681 C C . LEU A 1 348 ? -48.552 8.732 72.012 1.00 83.19 348 LEU A C 1
ATOM 2683 O O . LEU A 1 348 ? -48.661 8.775 73.232 1.00 83.19 348 LEU A O 1
ATOM 2687 N N . GLN A 1 349 ? -49.550 9.097 71.201 1.00 84.62 349 GLN A N 1
ATOM 2688 C CA . GLN A 1 349 ? -50.851 9.569 71.702 1.00 84.62 349 GLN A CA 1
ATOM 2689 C C . GLN A 1 349 ? -51.605 8.497 72.498 1.00 84.62 349 GLN A C 1
ATOM 2691 O O . GLN A 1 349 ? -52.265 8.796 73.492 1.00 84.62 349 GLN A O 1
ATOM 2696 N N . LEU A 1 350 ? -51.545 7.236 72.060 1.00 86.50 350 LEU A N 1
ATOM 2697 C CA . LEU A 1 350 ? -52.141 6.126 72.800 1.00 86.50 350 LEU A CA 1
ATOM 2698 C C . LEU A 1 350 ? -51.429 5.937 74.143 1.00 86.50 350 LEU A C 1
ATOM 2700 O O . LEU A 1 350 ? -52.093 5.764 75.161 1.00 86.50 350 LEU A O 1
ATOM 2704 N N . HIS A 1 351 ? -50.097 6.004 74.149 1.00 76.75 351 HIS A N 1
ATOM 2705 C CA . HIS A 1 351 ? -49.299 5.927 75.365 1.00 76.75 351 HIS A CA 1
ATOM 2706 C C . HIS A 1 351 ? -49.646 7.066 76.327 1.00 76.75 351 HIS A C 1
ATOM 2708 O O . HIS A 1 351 ? -49.887 6.799 77.498 1.00 76.75 351 HIS A O 1
ATOM 2714 N N . GLU A 1 352 ? -49.753 8.303 75.836 1.00 85.75 352 GLU A N 1
ATOM 2715 C CA . GLU A 1 352 ? -50.185 9.467 76.618 1.00 85.75 352 GLU A CA 1
ATOM 2716 C C . GLU A 1 352 ? -51.552 9.215 77.274 1.00 85.75 352 GLU A C 1
ATOM 2718 O O . GLU A 1 352 ? -51.664 9.286 78.498 1.00 85.75 352 GLU A O 1
ATOM 2723 N N . LYS A 1 353 ? -52.550 8.760 76.503 1.00 85.88 353 LYS A N 1
ATOM 2724 C CA . LYS A 1 353 ? -53.882 8.403 77.029 1.00 85.88 353 LYS A CA 1
ATOM 2725 C C . LYS A 1 353 ? -53.850 7.284 78.070 1.00 85.88 353 LYS A C 1
ATOM 2727 O O . LYS A 1 353 ? -54.580 7.352 79.056 1.00 85.88 353 LYS A O 1
ATOM 2732 N N . ILE A 1 354 ? -53.034 6.248 77.869 1.00 82.69 354 ILE A N 1
ATOM 2733 C CA . ILE A 1 354 ? -52.880 5.156 78.844 1.00 82.69 354 ILE A CA 1
ATOM 2734 C C . ILE A 1 354 ? -52.226 5.690 80.125 1.00 82.69 354 ILE A C 1
ATOM 2736 O O . ILE A 1 354 ? -52.680 5.377 81.228 1.00 82.69 354 ILE A O 1
ATOM 2740 N N . THR A 1 355 ? -51.190 6.524 80.007 1.00 82.25 355 THR A N 1
ATOM 2741 C CA . THR A 1 355 ? -50.530 7.127 81.173 1.00 82.25 355 THR A CA 1
ATOM 2742 C C . THR A 1 355 ? -51.445 8.088 81.927 1.00 82.25 355 THR A C 1
ATOM 2744 O O . THR A 1 355 ? -51.464 8.062 83.154 1.00 82.25 355 THR A O 1
ATOM 2747 N N . GLU A 1 356 ? -52.264 8.875 81.231 1.00 82.94 356 GLU A N 1
ATOM 2748 C CA . GLU A 1 356 ? -53.279 9.725 81.859 1.00 82.94 356 GLU A CA 1
ATOM 2749 C C . GLU A 1 356 ? -54.359 8.893 82.558 1.00 82.94 356 GLU A C 1
ATOM 2751 O O . GLU A 1 356 ? -54.679 9.164 83.714 1.00 82.94 356 GLU A O 1
ATOM 2756 N N . GLY A 1 357 ? -54.871 7.841 81.907 1.00 83.81 357 GLY A N 1
ATOM 2757 C CA . GLY A 1 357 ? -55.869 6.941 82.492 1.00 83.81 357 GLY A CA 1
ATOM 2758 C C . GLY A 1 357 ? -55.364 6.237 83.753 1.00 83.81 357 GLY A C 1
ATOM 2759 O O . GLY A 1 357 ? -56.042 6.228 84.776 1.00 83.81 357 GLY A O 1
ATOM 2760 N N . THR A 1 358 ? -54.135 5.717 83.720 1.00 82.50 358 THR A N 1
ATOM 2761 C CA . THR A 1 358 ? -53.512 5.077 84.893 1.00 82.50 358 THR A CA 1
ATOM 2762 C C . THR A 1 358 ? -53.222 6.067 86.024 1.00 82.50 358 THR A C 1
ATOM 2764 O O . THR A 1 358 ? -53.386 5.717 87.195 1.00 82.50 358 THR A O 1
ATOM 2767 N N . LEU A 1 359 ? -52.832 7.309 85.714 1.00 80.50 359 LEU A N 1
ATOM 2768 C CA . LEU A 1 359 ? -52.676 8.371 86.714 1.00 80.50 359 LEU A CA 1
ATOM 2769 C C . LEU A 1 359 ? -54.009 8.754 87.362 1.00 80.50 359 LEU A C 1
ATOM 2771 O O . LEU A 1 359 ? -54.052 8.971 88.576 1.00 80.50 359 LEU A O 1
ATOM 2775 N N . GLU A 1 360 ? -55.084 8.832 86.582 1.00 85.31 360 GLU A N 1
ATOM 2776 C CA . GLU A 1 360 ? -56.414 9.153 87.097 1.00 85.31 360 GLU A CA 1
ATOM 2777 C C . GLU A 1 360 ? -56.969 8.017 87.970 1.00 85.31 360 GLU A C 1
ATOM 2779 O O . GLU A 1 360 ? -57.431 8.273 89.084 1.00 85.31 360 GLU A O 1
ATOM 2784 N N . ASP A 1 361 ? -56.804 6.759 87.553 1.00 80.12 361 ASP A N 1
ATOM 2785 C CA . ASP A 1 361 ? -57.150 5.583 88.364 1.00 80.12 361 ASP A CA 1
ATOM 2786 C C . ASP A 1 361 ? -56.373 5.560 89.691 1.00 80.12 361 ASP A C 1
ATOM 2788 O O . ASP A 1 361 ? -56.940 5.308 90.762 1.00 80.12 361 ASP A O 1
ATOM 2792 N N . LEU A 1 362 ? -55.071 5.876 89.660 1.00 81.25 362 LEU A N 1
ATOM 2793 C CA . LEU A 1 362 ? -54.254 6.004 90.869 1.00 81.25 362 LEU A CA 1
ATOM 2794 C C . LEU A 1 362 ? -54.757 7.130 91.778 1.00 81.25 362 LEU A C 1
ATOM 2796 O O . LEU A 1 362 ? -54.844 6.937 92.993 1.00 81.25 362 LEU A O 1
ATOM 2800 N N . ARG A 1 363 ? -55.125 8.290 91.223 1.00 82.56 363 ARG A N 1
ATOM 2801 C CA . ARG A 1 363 ? -55.698 9.407 91.994 1.00 82.56 363 ARG A CA 1
ATOM 2802 C C . ARG A 1 363 ? -57.026 9.037 92.638 1.00 82.56 363 ARG A C 1
ATOM 2804 O O . ARG A 1 363 ? -57.224 9.343 93.819 1.00 82.56 363 ARG A O 1
ATOM 2811 N N . GLN A 1 364 ? -57.910 8.360 91.909 1.00 84.94 364 GLN A N 1
ATOM 2812 C CA . GLN A 1 364 ? -59.174 7.874 92.456 1.00 84.94 364 GLN A CA 1
ATOM 2813 C C . GLN A 1 364 ? -58.935 6.884 93.592 1.00 84.94 364 GLN A C 1
ATOM 2815 O O . GLN A 1 364 ? -59.521 7.034 94.664 1.00 84.94 364 GLN A O 1
ATOM 2820 N N . LYS A 1 365 ? -58.013 5.933 93.413 1.00 85.94 365 LYS A N 1
ATOM 2821 C CA . LYS A 1 365 ? -57.693 4.932 94.437 1.00 85.94 365 LYS A CA 1
ATOM 2822 C C . LYS A 1 365 ? -57.029 5.532 95.677 1.00 85.94 365 LYS A C 1
ATOM 2824 O O . LYS A 1 365 ? -57.333 5.133 96.799 1.00 85.94 365 LYS A O 1
ATOM 2829 N N . ILE A 1 366 ? -56.153 6.523 95.511 1.00 79.88 366 ILE A N 1
ATOM 2830 C CA . ILE A 1 366 ? -55.590 7.285 96.637 1.00 79.88 366 ILE A CA 1
ATOM 2831 C C . ILE A 1 366 ? -56.705 8.031 97.379 1.00 79.88 366 ILE A C 1
ATOM 2833 O O . ILE A 1 366 ? -56.741 8.016 98.609 1.00 79.88 366 ILE A O 1
ATOM 2837 N N . SER A 1 367 ? -57.633 8.648 96.648 1.00 81.75 367 SER A N 1
ATOM 2838 C CA . SER A 1 367 ? -58.755 9.384 97.239 1.00 81.75 367 SER A CA 1
ATOM 2839 C C . SER A 1 367 ? -59.718 8.458 97.985 1.00 81.75 367 SER A C 1
ATOM 2841 O O . SER A 1 367 ? -60.137 8.789 99.094 1.00 81.75 367 SER A O 1
ATOM 2843 N N . SER A 1 368 ? -60.013 7.272 97.440 1.00 80.38 368 SER A N 1
ATOM 2844 C CA . SER A 1 368 ? -60.854 6.275 98.107 1.00 80.38 368 SER A CA 1
ATOM 2845 C C . SER A 1 368 ? -60.191 5.736 99.375 1.00 80.38 368 SER A C 1
ATOM 2847 O O . SER A 1 368 ? -60.833 5.700 100.422 1.00 80.38 368 SER A O 1
ATOM 2849 N N . MET A 1 369 ? -58.893 5.407 99.325 1.00 77.69 369 MET A N 1
ATOM 2850 C CA . MET A 1 369 ? -58.138 4.982 100.512 1.00 77.69 369 MET A CA 1
ATOM 2851 C C . MET A 1 369 ? -58.077 6.078 101.579 1.00 77.69 369 MET A C 1
ATOM 2853 O O . MET A 1 369 ? -58.156 5.788 102.772 1.00 77.69 369 MET A O 1
ATOM 2857 N N . ARG A 1 370 ? -57.934 7.344 101.168 1.00 78.75 370 ARG A N 1
ATOM 2858 C CA . ARG A 1 370 ? -57.939 8.481 102.091 1.00 78.75 370 ARG A CA 1
ATOM 2859 C C . ARG A 1 370 ? -59.289 8.617 102.795 1.00 78.75 370 ARG A C 1
ATOM 2861 O O . ARG A 1 370 ? -59.302 8.752 104.015 1.00 78.75 370 ARG A O 1
ATOM 2868 N N . LEU A 1 371 ? -60.394 8.546 102.054 1.00 82.69 371 LEU A N 1
ATOM 2869 C CA . LEU A 1 371 ? -61.746 8.633 102.611 1.00 82.69 371 LEU A CA 1
ATOM 2870 C C . LEU A 1 371 ? -62.030 7.481 103.585 1.00 82.69 371 LEU A C 1
ATOM 2872 O O . LEU A 1 371 ? -62.522 7.712 104.687 1.00 82.69 371 LEU A O 1
ATOM 2876 N N . GLU A 1 372 ? -61.673 6.254 103.206 1.00 79.38 372 GLU A N 1
ATOM 2877 C CA . GLU A 1 372 ? -61.827 5.067 104.054 1.00 79.38 372 GLU A CA 1
ATOM 2878 C C . GLU A 1 372 ? -61.028 5.209 105.361 1.00 79.38 372 GLU A C 1
ATOM 2880 O O . GLU A 1 372 ? -61.534 4.921 106.448 1.00 79.38 372 GLU A O 1
ATOM 2885 N N . LYS A 1 373 ? -59.802 5.748 105.289 1.00 79.12 373 LYS A N 1
ATOM 2886 C CA . LYS A 1 373 ? -58.977 6.019 106.476 1.00 79.12 373 LYS A CA 1
ATOM 2887 C C . LYS A 1 373 ? -59.499 7.162 107.337 1.00 79.12 373 LYS A C 1
ATOM 2889 O O . LYS A 1 373 ? -59.423 7.059 108.561 1.00 79.12 373 LYS A O 1
ATOM 2894 N N . GLU A 1 374 ? -60.029 8.227 106.741 1.00 75.25 374 GLU A N 1
ATOM 2895 C CA . GLU A 1 374 ? -60.687 9.312 107.480 1.00 75.25 374 GLU A CA 1
ATOM 2896 C C . GLU A 1 374 ? -61.931 8.795 108.223 1.00 75.25 374 GLU A C 1
ATOM 2898 O O . GLU A 1 374 ? -62.118 9.129 109.394 1.00 75.25 374 GLU A O 1
ATOM 2903 N N . GLN A 1 375 ? -62.725 7.910 107.609 1.00 78.81 375 GLN A N 1
ATOM 2904 C CA . GLN A 1 375 ? -63.865 7.254 108.263 1.00 78.81 375 GLN A CA 1
ATOM 2905 C C . GLN A 1 375 ? -63.430 6.321 109.402 1.00 78.81 375 GLN A C 1
ATOM 2907 O O . GLN A 1 375 ? -64.001 6.380 110.493 1.00 78.81 375 GLN A O 1
ATOM 2912 N N . GLU A 1 376 ? -62.394 5.501 109.192 1.00 76.25 376 GLU A N 1
ATOM 2913 C CA . GLU A 1 376 ? -61.849 4.619 110.233 1.00 76.25 376 GLU A CA 1
ATOM 2914 C C . GLU A 1 376 ? -61.320 5.426 111.435 1.00 76.25 376 GLU A C 1
ATOM 2916 O O . GLU A 1 376 ? -61.587 5.090 112.593 1.00 76.25 376 GLU A O 1
ATOM 2921 N N . LEU A 1 377 ? -60.596 6.521 111.177 1.00 73.19 377 LEU A N 1
ATOM 2922 C CA . LEU A 1 377 ? -60.109 7.428 112.219 1.00 73.19 377 LEU A CA 1
ATOM 2923 C C . LEU A 1 377 ? -61.262 8.144 112.929 1.00 73.19 377 LEU A C 1
ATOM 2925 O O . LEU A 1 377 ? -61.253 8.215 114.158 1.00 73.19 377 LEU A O 1
ATOM 2929 N N . GLY A 1 378 ? -62.273 8.608 112.193 1.00 77.31 378 GLY A N 1
ATOM 2930 C CA . GLY A 1 378 ? -63.480 9.217 112.755 1.00 77.31 378 GLY A CA 1
ATOM 2931 C C . GLY A 1 378 ? -64.223 8.272 113.703 1.00 77.31 378 GLY A C 1
ATOM 2932 O O . GLY A 1 378 ? -64.539 8.656 114.830 1.00 77.31 378 GLY A O 1
ATOM 2933 N N . ALA A 1 379 ? -64.403 7.009 113.305 1.00 77.19 379 ALA A N 1
ATOM 2934 C CA . ALA A 1 379 ? -65.022 5.980 114.140 1.00 77.19 379 ALA A CA 1
ATOM 2935 C C . ALA A 1 379 ? -64.208 5.700 115.416 1.00 77.19 379 ALA A C 1
ATOM 2937 O O . ALA A 1 379 ? -64.768 5.582 116.510 1.00 77.19 379 ALA A O 1
ATOM 2938 N N . ARG A 1 380 ? -62.871 5.657 115.313 1.00 73.38 380 ARG A N 1
ATOM 2939 C CA . ARG A 1 380 ? -61.989 5.509 116.485 1.00 73.38 380 ARG A CA 1
ATOM 2940 C C . ARG A 1 380 ? -62.066 6.710 117.428 1.00 73.38 380 ARG A C 1
ATOM 2942 O O . ARG A 1 380 ? -62.076 6.516 118.643 1.00 73.38 380 ARG A O 1
ATOM 2949 N N . VAL A 1 381 ? -62.127 7.933 116.900 1.00 74.19 381 VAL A N 1
ATOM 2950 C CA . VAL A 1 381 ? -62.248 9.161 117.706 1.00 74.19 381 VAL A CA 1
ATOM 2951 C C . VAL A 1 381 ? -63.603 9.219 118.410 1.00 74.19 381 VAL A C 1
ATOM 2953 O O . VAL A 1 381 ? -63.638 9.472 119.612 1.00 74.19 381 VAL A O 1
ATOM 2956 N N . GLN A 1 382 ? -64.702 8.903 117.721 1.00 74.19 382 GLN A N 1
ATOM 2957 C CA . GLN A 1 382 ? -66.033 8.819 118.336 1.00 74.19 382 GLN A CA 1
ATOM 2958 C C . GLN A 1 382 ? -66.107 7.743 119.423 1.00 74.19 382 GLN A C 1
ATOM 2960 O O . GLN A 1 382 ? -66.640 7.996 120.500 1.00 74.19 382 GLN A O 1
ATOM 2965 N N . SER A 1 383 ? -65.518 6.568 119.184 1.00 75.50 383 SER A N 1
ATOM 2966 C CA . SER A 1 383 ? -65.434 5.510 120.196 1.00 75.50 383 SER A CA 1
ATOM 2967 C C . SER A 1 383 ? -64.680 5.974 121.450 1.00 75.50 383 SER A C 1
ATOM 2969 O O . SER A 1 383 ? -65.105 5.688 122.569 1.00 75.50 383 SER A O 1
ATOM 2971 N N . LYS A 1 384 ? -63.599 6.749 121.286 1.00 73.50 384 LYS A N 1
ATOM 2972 C CA . LYS A 1 384 ? -62.854 7.331 122.412 1.00 73.50 384 LYS A CA 1
ATOM 2973 C C . LYS A 1 384 ? -63.589 8.475 123.115 1.00 73.50 384 LYS A C 1
ATOM 2975 O O . LYS A 1 384 ? -63.469 8.588 124.331 1.00 73.50 384 LYS A O 1
ATOM 2980 N N . LEU A 1 385 ? -64.351 9.291 122.389 1.00 69.56 385 LEU A N 1
ATOM 2981 C CA . LEU A 1 385 ? -65.215 10.324 122.971 1.00 69.56 385 LEU A CA 1
ATOM 2982 C C . LEU A 1 385 ? -66.325 9.703 123.829 1.00 69.56 385 LEU A C 1
ATOM 2984 O O . LEU A 1 385 ? -66.511 10.122 124.964 1.00 69.56 385 LEU A O 1
ATOM 2988 N N . ALA A 1 386 ? -66.959 8.626 123.356 1.00 67.56 386 ALA A N 1
ATOM 2989 C CA . ALA A 1 386 ? -67.963 7.894 124.132 1.00 67.56 386 ALA A CA 1
ATOM 2990 C C . ALA A 1 386 ? -67.388 7.293 125.432 1.00 67.56 386 ALA A C 1
ATOM 2992 O O . ALA A 1 386 ? -68.050 7.291 126.469 1.00 67.56 386 ALA A O 1
ATOM 2993 N N . GLN A 1 387 ? -66.134 6.826 125.404 1.00 67.62 387 GLN A N 1
ATOM 2994 C CA . GLN A 1 387 ? -65.430 6.370 126.611 1.00 67.62 387 GLN A CA 1
ATOM 2995 C C . GLN A 1 387 ? -65.136 7.522 127.588 1.00 67.62 387 GLN A C 1
ATOM 2997 O O . GLN A 1 387 ? -65.195 7.326 128.801 1.00 67.62 387 GLN A O 1
ATOM 3002 N N . LEU A 1 388 ? -64.847 8.724 127.079 1.00 58.97 388 LEU A N 1
ATOM 3003 C CA . LEU A 1 388 ? -64.630 9.934 127.879 1.00 58.97 388 LEU A CA 1
ATOM 3004 C C . LEU A 1 388 ? -65.924 10.438 128.538 1.00 58.97 388 LEU A C 1
ATOM 3006 O O . LEU A 1 388 ? -65.910 10.770 129.724 1.00 58.97 388 LEU A O 1
ATOM 3010 N N . ASP A 1 389 ? -67.051 10.420 127.828 1.00 60.34 389 ASP A N 1
ATOM 3011 C CA . ASP A 1 389 ? -68.357 10.801 128.387 1.00 60.34 389 ASP A CA 1
ATOM 3012 C C . ASP A 1 389 ? -68.793 9.845 129.510 1.00 60.34 389 ASP A C 1
ATOM 3014 O O . ASP A 1 389 ? -69.292 10.275 130.554 1.00 60.34 389 ASP A O 1
ATOM 3018 N N . GLN A 1 390 ? -68.501 8.550 129.362 1.00 58.94 390 GLN A N 1
ATOM 3019 C CA . GLN A 1 390 ? -68.763 7.544 130.393 1.00 58.94 390 GLN A CA 1
ATOM 3020 C C . GLN A 1 390 ? -67.894 7.742 131.651 1.00 58.94 390 GLN A C 1
ATOM 3022 O O . GLN A 1 390 ? -68.358 7.518 132.770 1.00 58.94 390 GLN A O 1
ATOM 3027 N N . LEU A 1 391 ? -66.656 8.219 131.482 1.00 54.69 391 LEU A N 1
ATOM 3028 C CA . LEU A 1 391 ? -65.750 8.603 132.573 1.00 54.69 391 LEU A CA 1
ATOM 3029 C C . LEU A 1 391 ? -66.184 9.898 133.279 1.00 54.69 391 LEU A C 1
ATOM 3031 O O . LEU A 1 391 ? -65.938 10.062 134.476 1.00 54.69 391 LEU A O 1
ATOM 3035 N N . THR A 1 392 ? -66.863 10.796 132.566 1.00 52.00 392 THR A N 1
ATOM 3036 C CA . THR A 1 392 ? -67.324 12.088 133.099 1.00 52.00 392 THR A CA 1
ATOM 3037 C C . THR A 1 392 ? -68.557 11.929 134.004 1.00 52.00 392 THR A C 1
ATOM 3039 O O . THR A 1 392 ? -68.738 12.699 134.944 1.00 52.00 392 THR A O 1
ATOM 3042 N N . ALA A 1 393 ? -69.355 10.872 133.806 1.00 54.66 393 ALA A N 1
ATOM 3043 C CA . ALA A 1 393 ? -70.555 10.573 134.597 1.00 54.66 393 ALA A CA 1
ATOM 3044 C C . ALA A 1 393 ? -70.296 9.936 135.986 1.00 54.66 393 ALA A C 1
ATOM 3046 O O . ALA A 1 393 ? -71.235 9.770 136.761 1.00 54.66 393 ALA A O 1
ATOM 3047 N N . GLN A 1 394 ? -69.051 9.577 136.331 1.00 47.47 394 GLN A N 1
ATOM 3048 C CA . GLN A 1 394 ? -68.715 8.868 137.581 1.00 47.47 394 GLN A CA 1
ATOM 3049 C C . GLN A 1 394 ? -67.741 9.636 138.495 1.00 47.47 394 GLN A C 1
ATOM 3051 O O . GLN A 1 394 ? -66.786 9.053 139.013 1.00 47.47 394 GLN A O 1
ATOM 3056 N N . VAL A 1 395 ? -67.921 10.943 138.723 1.00 41.31 395 VAL A N 1
ATOM 3057 C CA . VAL A 1 395 ? -66.991 11.716 139.577 1.00 41.31 395 VAL A CA 1
ATOM 3058 C C . VAL A 1 395 ? -67.684 12.476 140.715 1.00 41.31 395 VAL A C 1
ATOM 3060 O O . VAL A 1 395 ? -68.102 13.616 140.556 1.00 41.31 395 VAL A O 1
ATOM 3063 N N . ASP A 1 396 ? -67.721 11.819 141.880 1.00 37.91 396 ASP A N 1
ATOM 3064 C CA . ASP A 1 396 ? -68.018 12.343 143.225 1.00 37.91 396 ASP A CA 1
ATOM 3065 C C . ASP A 1 396 ? -66.684 12.739 143.940 1.00 37.91 396 ASP A C 1
ATOM 3067 O O . ASP A 1 396 ? -65.677 12.036 143.762 1.00 37.91 396 ASP A O 1
ATOM 3071 N N . PRO A 1 397 ? -66.588 13.844 144.720 1.00 48.97 397 PRO A N 1
ATOM 3072 C CA . PRO A 1 397 ? -65.324 14.539 145.040 1.00 48.97 397 PRO A CA 1
ATOM 3073 C C . PRO A 1 397 ? -64.342 13.883 146.032 1.00 48.97 397 PRO A C 1
ATOM 3075 O O . PRO A 1 397 ? -63.382 14.539 146.437 1.00 48.97 397 PRO A O 1
ATOM 3078 N N . LYS A 1 398 ? -64.520 12.623 146.452 1.00 43.66 398 LYS A N 1
ATOM 3079 C CA . LYS A 1 398 ? -63.662 11.981 147.481 1.00 43.66 398 LYS A CA 1
ATOM 3080 C C . LYS A 1 398 ? -62.716 10.877 146.987 1.00 43.66 398 LYS A C 1
ATOM 3082 O O . LYS A 1 398 ? -61.991 10.309 147.794 1.00 43.66 398 LYS A O 1
ATOM 3087 N N . GLY A 1 399 ? -62.644 10.627 145.678 1.00 49.06 399 GLY A N 1
ATOM 3088 C CA . GLY A 1 399 ? -61.744 9.625 145.072 1.00 49.06 399 GLY A CA 1
ATOM 3089 C C . GLY A 1 399 ? -60.463 10.175 144.424 1.00 49.06 399 GLY A C 1
ATOM 3090 O O . GLY A 1 399 ? -59.837 9.480 143.627 1.00 49.06 399 GLY A O 1
ATOM 3091 N N . ILE A 1 400 ? -60.087 11.434 144.678 1.00 49.97 400 ILE A N 1
ATOM 3092 C CA . ILE A 1 400 ? -58.993 12.115 143.950 1.00 49.97 400 ILE A CA 1
ATOM 3093 C C . ILE A 1 400 ? -57.606 11.529 144.291 1.00 49.97 400 ILE A C 1
ATOM 3095 O O . ILE A 1 400 ? -56.727 11.503 143.432 1.00 49.97 400 ILE A O 1
ATOM 3099 N N . THR A 1 401 ? -57.413 10.981 145.492 1.00 53.31 401 THR A N 1
ATOM 3100 C CA . THR A 1 401 ? -56.135 10.386 145.926 1.00 53.31 401 THR A CA 1
ATOM 3101 C C . THR A 1 401 ? -55.858 9.011 145.314 1.00 53.31 401 THR A C 1
ATOM 3103 O O . THR A 1 401 ? -54.738 8.779 144.862 1.00 53.31 401 THR A O 1
ATOM 3106 N N . ASP A 1 402 ? -56.867 8.147 145.174 1.00 56.34 402 ASP A N 1
ATOM 3107 C CA . ASP A 1 402 ? -56.707 6.853 144.484 1.00 56.34 402 ASP A CA 1
ATOM 3108 C C . ASP A 1 402 ? -56.603 7.034 142.962 1.00 56.34 402 ASP A C 1
ATOM 3110 O O . ASP A 1 402 ? -55.874 6.316 142.269 1.00 56.34 402 ASP A O 1
ATOM 3114 N N . ARG A 1 403 ? -57.252 8.077 142.427 1.00 54.72 403 ARG A N 1
ATOM 3115 C CA . ARG A 1 403 ? -57.160 8.426 141.005 1.00 54.72 403 ARG A CA 1
ATOM 3116 C C . ARG A 1 403 ? -55.767 8.864 140.582 1.00 54.72 403 ARG A C 1
ATOM 3118 O O . ARG A 1 403 ? -55.375 8.563 139.458 1.00 54.72 403 ARG A O 1
ATOM 3125 N N . LEU A 1 404 ? -55.001 9.499 141.466 1.00 56.00 404 LEU A N 1
ATOM 3126 C CA . LEU A 1 404 ? -53.631 9.929 141.176 1.00 56.00 404 LEU A CA 1
ATOM 3127 C C . LEU A 1 404 ? -52.662 8.737 141.045 1.00 56.00 404 LEU A C 1
ATOM 3129 O O . LEU A 1 404 ? -51.732 8.787 140.240 1.00 56.00 404 LEU A O 1
ATOM 3133 N N . ALA A 1 405 ? -52.925 7.636 141.759 1.00 61.56 405 ALA A N 1
ATOM 3134 C CA . ALA A 1 405 ? -52.222 6.366 141.569 1.00 61.56 405 ALA A CA 1
ATOM 3135 C C . ALA A 1 405 ? -52.658 5.668 140.266 1.00 61.56 405 ALA A C 1
ATOM 3137 O O . ALA A 1 405 ? -51.806 5.263 139.475 1.00 61.56 405 ALA A O 1
ATOM 3138 N N . SER A 1 406 ? -53.967 5.630 139.980 1.00 60.31 406 SER A N 1
ATOM 3139 C CA . SER A 1 406 ? -54.484 5.049 138.730 1.00 60.31 406 SER A CA 1
ATOM 3140 C C . SER A 1 406 ? -54.040 5.816 137.475 1.00 60.31 406 SER A C 1
ATOM 3142 O O . SER A 1 406 ? -53.822 5.205 136.434 1.00 60.31 406 SER A O 1
ATOM 3144 N N . LEU A 1 407 ? -53.831 7.137 137.573 1.00 61.06 407 LEU A N 1
ATOM 3145 C CA . LEU A 1 407 ? -53.325 7.983 136.488 1.00 61.06 407 LEU A CA 1
ATOM 3146 C C . LEU A 1 407 ? -51.861 7.680 136.155 1.00 61.06 407 LEU A C 1
ATOM 3148 O O . LEU A 1 407 ? -51.519 7.634 134.978 1.00 61.06 407 LEU A O 1
ATOM 3152 N N . LYS A 1 408 ? -51.019 7.396 137.157 1.00 66.69 408 LYS A N 1
ATOM 3153 C CA . LYS A 1 408 ? -49.638 6.932 136.933 1.00 66.69 408 LYS A CA 1
ATOM 3154 C C . LYS A 1 408 ? -49.590 5.564 136.248 1.00 66.69 408 LYS A C 1
ATOM 3156 O O . LYS A 1 408 ? -48.718 5.313 135.417 1.00 66.69 408 LYS A O 1
ATOM 3161 N N . GLU A 1 409 ? -50.527 4.681 136.575 1.00 69.06 409 GLU A N 1
ATOM 3162 C CA . GLU A 1 409 ? -50.623 3.361 135.948 1.00 69.06 409 GLU A CA 1
ATOM 3163 C C . GLU A 1 409 ? -51.184 3.441 134.516 1.00 69.06 409 GLU A C 1
ATOM 3165 O O . GLU A 1 409 ? -50.669 2.786 133.607 1.00 69.06 409 GLU A O 1
ATOM 3170 N N . LEU A 1 410 ? -52.149 4.334 134.273 1.00 72.25 410 LEU A N 1
ATOM 3171 C CA . LEU A 1 410 ? -52.641 4.682 132.935 1.00 72.25 410 LEU A CA 1
ATOM 3172 C C . LEU A 1 410 ? -51.556 5.327 132.064 1.00 72.25 410 LEU A C 1
ATOM 3174 O O . LEU A 1 410 ? -51.463 5.017 130.878 1.00 72.25 410 LEU A O 1
ATOM 3178 N N . GLU A 1 411 ? -50.702 6.170 132.641 1.00 70.25 411 GLU A N 1
ATOM 3179 C CA . GLU A 1 411 ? -49.549 6.760 131.956 1.00 70.25 411 GLU A CA 1
ATOM 3180 C C . GLU A 1 411 ? -48.524 5.683 131.558 1.00 70.25 411 GLU A C 1
ATOM 3182 O O . GLU A 1 411 ? -48.053 5.662 130.417 1.00 70.25 411 GLU A O 1
ATOM 3187 N N . GLN A 1 412 ? -48.252 4.703 132.430 1.00 74.06 412 GLN A N 1
ATOM 3188 C CA . GLN A 1 412 ? -47.425 3.544 132.067 1.00 74.06 412 GLN A CA 1
ATOM 3189 C C . GLN A 1 412 ? -48.065 2.673 130.977 1.00 74.06 412 GLN A C 1
ATOM 3191 O O . GLN A 1 412 ? -47.359 2.200 130.081 1.00 74.06 412 GLN A O 1
ATOM 3196 N N . GLN A 1 413 ? -49.384 2.465 131.007 1.00 73.94 413 GLN A N 1
ATOM 3197 C CA . GLN A 1 413 ? -50.092 1.733 129.952 1.00 73.94 413 GLN A CA 1
ATOM 3198 C C . GLN A 1 413 ? -50.086 2.488 128.618 1.00 73.94 413 GLN A C 1
ATOM 3200 O O . GLN A 1 413 ? -49.894 1.870 127.569 1.00 73.94 413 GLN A O 1
ATOM 3205 N N . LEU A 1 414 ? -50.230 3.815 128.640 1.00 75.31 414 LEU A N 1
ATOM 3206 C CA . LEU A 1 414 ? -50.127 4.658 127.449 1.00 75.31 414 LEU A CA 1
ATOM 3207 C C . LEU A 1 414 ? -48.711 4.651 126.875 1.00 75.31 414 LEU A C 1
ATOM 3209 O O . LEU A 1 414 ? -48.568 4.544 125.662 1.00 75.31 414 LEU A O 1
ATOM 3213 N N . MET A 1 415 ? -47.672 4.654 127.713 1.00 71.88 415 MET A N 1
ATOM 3214 C CA . MET A 1 415 ? -46.285 4.504 127.257 1.00 71.88 415 MET A CA 1
ATOM 3215 C C . MET A 1 415 ? -46.016 3.125 126.637 1.00 71.88 415 MET A C 1
ATOM 3217 O O . MET A 1 415 ? -45.280 3.029 125.654 1.00 71.88 415 MET A O 1
ATOM 3221 N N . ARG A 1 416 ? -46.624 2.050 127.160 1.00 74.25 416 ARG A N 1
ATOM 3222 C CA . ARG A 1 416 ? -46.543 0.710 126.544 1.00 74.25 416 ARG A CA 1
ATOM 3223 C C . ARG A 1 416 ? -47.273 0.659 125.202 1.00 74.25 416 ARG A C 1
ATOM 3225 O O . ARG A 1 416 ? -46.689 0.199 124.227 1.00 74.25 416 ARG A O 1
ATOM 3232 N N . ARG A 1 417 ? -48.493 1.201 125.127 1.00 72.44 417 ARG A N 1
ATOM 3233 C CA . ARG A 1 417 ? -49.255 1.284 123.870 1.00 72.44 417 ARG A CA 1
ATOM 3234 C C . ARG A 1 417 ? -48.609 2.204 122.838 1.00 72.44 417 ARG A C 1
ATOM 3236 O O . ARG A 1 417 ? -48.670 1.896 121.658 1.00 72.44 417 ARG A O 1
ATOM 3243 N N . GLY A 1 418 ? -47.978 3.299 123.259 1.00 74.06 418 GLY A N 1
ATOM 3244 C CA . GLY A 1 418 ? -47.211 4.178 122.374 1.00 74.06 418 GLY A CA 1
ATOM 3245 C C . GLY A 1 418 ? -46.069 3.421 121.700 1.00 74.06 418 GLY A C 1
ATOM 3246 O O . GLY A 1 418 ? -45.982 3.411 120.478 1.00 74.06 418 GLY A O 1
ATOM 3247 N N . LYS A 1 419 ? -45.283 2.666 122.481 1.00 77.75 419 LYS A N 1
ATOM 3248 C CA . LYS A 1 419 ? -44.220 1.798 121.944 1.00 77.75 419 LYS A CA 1
ATOM 3249 C C . LYS A 1 419 ? -44.752 0.702 121.018 1.00 77.75 419 LYS A C 1
ATOM 3251 O O . LYS A 1 419 ? -44.107 0.375 120.029 1.00 77.75 419 LYS A O 1
ATOM 3256 N N . GLU A 1 420 ? -45.915 0.135 121.329 1.00 75.75 420 GLU A N 1
ATOM 3257 C CA . GLU A 1 420 ? -46.562 -0.883 120.496 1.00 75.75 420 GLU A CA 1
ATOM 3258 C C . GLU A 1 420 ? -47.064 -0.308 119.161 1.00 75.75 420 GLU A C 1
ATOM 3260 O O . GLU A 1 420 ? -46.881 -0.925 118.114 1.00 75.75 420 GLU A O 1
ATOM 3265 N N . ILE A 1 421 ? -47.622 0.906 119.170 1.00 75.19 421 ILE A N 1
ATOM 3266 C CA . ILE A 1 421 ? -48.024 1.622 117.952 1.00 75.19 421 ILE A CA 1
ATOM 3267 C C . ILE A 1 421 ? -46.797 1.990 117.111 1.00 75.19 421 ILE A C 1
ATOM 3269 O O . ILE A 1 421 ? -46.821 1.792 115.898 1.00 75.19 421 ILE A O 1
ATOM 3273 N N . ASP A 1 422 ? -45.715 2.468 117.729 1.00 76.56 422 ASP A N 1
ATOM 3274 C CA . ASP A 1 422 ? -44.471 2.781 117.015 1.00 76.56 422 ASP A CA 1
ATOM 3275 C C . ASP A 1 422 ? -43.871 1.534 116.346 1.00 76.56 422 ASP A C 1
ATOM 3277 O O . ASP A 1 422 ? -43.417 1.605 115.201 1.00 76.56 422 ASP A O 1
ATOM 3281 N N . LEU A 1 423 ? -43.936 0.375 117.012 1.00 79.75 423 LEU A N 1
ATOM 3282 C CA . LEU A 1 423 ? -43.555 -0.918 116.435 1.00 79.75 423 LEU A CA 1
ATOM 3283 C C . LEU A 1 423 ? -44.450 -1.301 115.250 1.00 79.75 423 LEU A C 1
ATOM 3285 O O . LEU A 1 423 ? -43.931 -1.633 114.188 1.00 79.75 423 LEU A O 1
ATOM 3289 N N . GLN A 1 424 ? -45.774 -1.171 115.376 1.00 79.06 424 GLN A N 1
ATOM 3290 C CA . GLN A 1 424 ? -46.699 -1.448 114.269 1.00 79.06 424 GLN A CA 1
ATOM 3291 C C . GLN A 1 424 ? -46.479 -0.514 113.072 1.00 79.06 424 GLN A C 1
ATOM 3293 O O . GLN A 1 424 ? -46.576 -0.942 111.922 1.00 79.06 424 GLN A O 1
ATOM 3298 N N . VAL A 1 425 ? -46.169 0.763 113.310 1.00 77.44 425 VAL A N 1
ATOM 3299 C CA . VAL A 1 425 ? -45.849 1.723 112.242 1.00 77.44 425 VAL A CA 1
ATOM 3300 C C . VAL A 1 425 ? -44.527 1.365 111.565 1.00 77.44 425 VAL A C 1
ATOM 3302 O O . VAL A 1 425 ? -44.423 1.491 110.343 1.00 77.44 425 VAL A O 1
ATOM 3305 N N . LEU A 1 426 ? -43.522 0.915 112.320 1.00 80.19 426 LEU A N 1
ATOM 3306 C CA . LEU A 1 426 ? -42.246 0.458 111.768 1.00 80.19 426 LEU A CA 1
ATOM 3307 C C . LEU A 1 426 ? -42.402 -0.813 110.930 1.00 80.19 426 LEU A C 1
ATOM 3309 O O . LEU A 1 426 ? -41.870 -0.852 109.820 1.00 80.19 426 LEU A O 1
ATOM 3313 N N . ASP A 1 427 ? -43.167 -1.794 111.406 1.00 80.62 427 ASP A N 1
ATOM 3314 C CA . ASP A 1 427 ? -43.450 -3.020 110.655 1.00 80.62 427 ASP A CA 1
ATOM 3315 C C . ASP A 1 427 ? -44.207 -2.706 109.367 1.00 80.62 427 ASP A C 1
ATOM 3317 O O . ASP A 1 427 ? -43.793 -3.117 108.286 1.00 80.62 427 ASP A O 1
ATOM 3321 N N . LYS A 1 428 ? -45.229 -1.848 109.430 1.00 81.00 428 LYS A N 1
ATOM 3322 C CA . LYS A 1 428 ? -45.995 -1.466 108.238 1.00 81.00 428 LYS A CA 1
ATOM 3323 C C . LYS A 1 428 ? -45.183 -0.631 107.245 1.00 81.00 428 LYS A C 1
ATOM 3325 O O . LYS A 1 428 ? -45.363 -0.748 106.035 1.00 81.00 428 LYS A O 1
ATOM 3330 N N . LYS A 1 429 ? -44.248 0.196 107.733 1.00 79.06 429 LYS A N 1
ATOM 3331 C CA . LYS A 1 429 ? -43.261 0.887 106.883 1.00 79.06 429 LYS A CA 1
ATOM 3332 C C . LYS A 1 429 ? -42.281 -0.087 106.234 1.00 79.06 429 LYS A C 1
ATOM 3334 O O . LYS A 1 429 ? -41.851 0.181 105.113 1.00 79.06 429 LYS A O 1
ATOM 3339 N N . ARG A 1 430 ? -41.910 -1.173 106.918 1.00 84.12 430 ARG A N 1
ATOM 3340 C CA . ARG A 1 430 ? -41.062 -2.232 106.360 1.00 84.12 430 ARG A CA 1
ATOM 3341 C C . ARG A 1 430 ? -41.817 -3.001 105.276 1.00 84.12 430 ARG A C 1
ATOM 3343 O O . ARG A 1 430 ? -41.328 -3.041 104.159 1.00 84.12 430 ARG A O 1
ATOM 3350 N N . GLU A 1 431 ? -43.043 -3.447 105.547 1.00 83.06 431 GLU A N 1
ATOM 3351 C CA . GLU A 1 431 ? -43.911 -4.108 104.556 1.00 83.06 431 GLU A CA 1
ATOM 3352 C C . GLU A 1 431 ? -44.121 -3.248 103.302 1.00 83.06 431 GLU A C 1
ATOM 3354 O O . GLU A 1 431 ? -44.014 -3.731 102.176 1.00 83.06 431 GLU A O 1
ATOM 3359 N N . MET A 1 432 ? -44.381 -1.947 103.478 1.00 81.19 432 MET A N 1
ATOM 3360 C CA . MET A 1 432 ? -44.559 -1.030 102.351 1.00 81.19 432 MET A CA 1
ATOM 3361 C C . MET A 1 432 ? -43.262 -0.826 101.559 1.00 81.19 432 MET A C 1
ATOM 3363 O O . MET A 1 432 ? -43.313 -0.686 100.340 1.00 81.19 432 MET A O 1
ATOM 3367 N N . ARG A 1 433 ? -42.100 -0.826 102.225 1.00 82.56 433 ARG A N 1
ATOM 3368 C CA . ARG A 1 433 ? -40.800 -0.766 101.547 1.00 82.56 433 ARG A CA 1
ATOM 3369 C C . ARG A 1 433 ? -40.539 -2.041 100.751 1.00 82.56 433 ARG A C 1
ATOM 3371 O O . ARG A 1 433 ? -40.203 -1.937 99.579 1.00 82.56 433 ARG A O 1
ATOM 3378 N N . ASP A 1 434 ? -40.785 -3.204 101.345 1.00 84.69 434 ASP A N 1
ATOM 3379 C CA . ASP A 1 434 ? -40.603 -4.502 100.691 1.00 84.69 434 ASP A CA 1
ATOM 3380 C C . ASP A 1 434 ? -41.528 -4.647 99.467 1.00 84.69 434 ASP A C 1
ATOM 3382 O O . ASP A 1 434 ? -41.115 -5.168 98.432 1.00 84.69 434 ASP A O 1
ATOM 3386 N N . TYR A 1 435 ? -42.755 -4.115 99.541 1.00 87.56 435 TYR A N 1
ATOM 3387 C CA . TYR A 1 435 ? -43.680 -4.046 98.404 1.00 87.56 435 TYR A CA 1
ATOM 3388 C C . TYR A 1 435 ? -43.205 -3.095 97.293 1.00 87.56 435 TYR A C 1
ATOM 3390 O O . TYR A 1 435 ? -43.330 -3.401 96.110 1.00 87.56 435 TYR A O 1
ATOM 3398 N N . ILE A 1 436 ? -42.655 -1.929 97.645 1.00 79.81 436 ILE A N 1
ATOM 3399 C CA . ILE A 1 436 ? -42.093 -0.998 96.655 1.00 79.81 436 ILE A CA 1
ATOM 3400 C C . ILE A 1 436 ? -40.871 -1.628 95.973 1.00 79.81 436 ILE A C 1
ATOM 3402 O O . ILE A 1 436 ? -40.741 -1.556 94.749 1.00 79.81 436 ILE A O 1
ATOM 3406 N N . ASP A 1 437 ? -40.002 -2.280 96.743 1.00 82.56 437 ASP A N 1
ATOM 3407 C CA . ASP A 1 437 ? -38.805 -2.938 96.225 1.00 82.56 437 ASP A CA 1
ATOM 3408 C C . ASP A 1 437 ? -39.154 -4.125 95.313 1.00 82.56 437 ASP A C 1
ATOM 3410 O O . ASP A 1 437 ? -38.503 -4.303 94.277 1.00 82.56 437 ASP A O 1
ATOM 3414 N N . SER A 1 438 ? -40.205 -4.897 95.622 1.00 86.50 438 SER A N 1
ATOM 3415 C CA . SER A 1 438 ? -40.685 -5.963 94.731 1.00 86.50 438 SER A CA 1
ATOM 3416 C C . SER A 1 438 ? -41.247 -5.405 93.419 1.00 86.50 438 SER A C 1
ATOM 3418 O O . SER A 1 438 ? -40.879 -5.886 92.347 1.00 86.50 438 SER A O 1
ATOM 3420 N N . LEU A 1 439 ? -42.026 -4.318 93.475 1.00 83.62 439 LEU A N 1
ATOM 3421 C CA . LEU A 1 439 ? -42.561 -3.650 92.285 1.00 83.62 439 LEU A CA 1
ATOM 3422 C C . LEU A 1 439 ? -41.440 -3.124 91.367 1.00 83.62 439 LEU A C 1
ATOM 3424 O O . LEU A 1 439 ? -41.502 -3.263 90.144 1.00 83.62 439 LEU A O 1
ATOM 3428 N N . PHE A 1 440 ? -40.375 -2.555 91.946 1.00 81.44 440 PHE A N 1
ATOM 3429 C CA . PHE A 1 440 ? -39.199 -2.121 91.183 1.00 81.44 440 PHE A CA 1
ATOM 3430 C C . PHE A 1 440 ? -38.412 -3.289 90.581 1.00 81.44 440 PHE A C 1
ATOM 3432 O O . PHE A 1 440 ? -37.855 -3.144 89.488 1.00 81.44 440 PHE A O 1
ATOM 3439 N N . GLN A 1 441 ? -38.339 -4.434 91.263 1.00 85.12 441 GLN A N 1
ATOM 3440 C CA . GLN A 1 441 ? -37.705 -5.631 90.708 1.00 85.12 441 GLN A CA 1
ATOM 3441 C C . GLN A 1 441 ? -38.480 -6.186 89.514 1.00 85.12 441 GLN A C 1
ATOM 3443 O O . GLN A 1 441 ? -37.853 -6.535 88.510 1.00 85.12 441 GLN A O 1
ATOM 3448 N N . ASP A 1 442 ? -39.808 -6.213 89.585 1.00 83.31 442 ASP A N 1
ATOM 3449 C CA . ASP A 1 442 ? -40.643 -6.690 88.484 1.00 83.31 442 ASP A CA 1
ATOM 3450 C C . ASP A 1 442 ? -40.563 -5.748 87.273 1.00 83.31 442 ASP A C 1
ATOM 3452 O O . ASP A 1 442 ? -40.260 -6.206 86.172 1.00 83.31 442 ASP A O 1
ATOM 3456 N N . MET A 1 443 ? -40.619 -4.422 87.470 1.00 78.75 443 MET A N 1
ATOM 3457 C CA . MET A 1 443 ? -40.376 -3.469 86.371 1.00 78.75 443 MET A CA 1
ATOM 3458 C C . MET A 1 443 ? -38.989 -3.627 85.732 1.00 78.75 443 MET A C 1
ATOM 3460 O O . MET A 1 443 ? -38.840 -3.501 84.515 1.00 78.75 443 MET A O 1
ATOM 3464 N N . ARG A 1 444 ? -37.943 -3.901 86.526 1.00 82.88 444 ARG A N 1
ATOM 3465 C CA . ARG A 1 444 ? -36.598 -4.157 85.981 1.00 82.88 444 ARG A CA 1
ATOM 3466 C C . ARG A 1 444 ? -36.553 -5.441 85.155 1.00 82.88 444 ARG A C 1
ATOM 3468 O O . ARG A 1 444 ? -35.845 -5.466 84.147 1.00 82.88 444 ARG A O 1
ATOM 3475 N N . ARG A 1 445 ? -37.283 -6.488 85.555 1.00 85.25 445 ARG A N 1
ATOM 3476 C CA . ARG A 1 445 ? -37.403 -7.730 84.773 1.00 85.25 445 ARG A CA 1
ATOM 3477 C C . ARG A 1 445 ? -38.124 -7.485 83.453 1.00 85.25 445 ARG A C 1
ATOM 3479 O O . ARG A 1 445 ? -37.613 -7.916 82.420 1.00 85.25 445 ARG A O 1
ATOM 3486 N N . ASP A 1 446 ? -39.222 -6.740 83.474 1.00 80.69 446 ASP A N 1
ATOM 3487 C CA . ASP A 1 446 ? -39.994 -6.424 82.269 1.00 80.69 446 ASP A CA 1
ATOM 3488 C C . ASP A 1 446 ? -39.186 -5.564 81.291 1.00 80.69 446 ASP A C 1
ATOM 3490 O O . ASP A 1 446 ? -39.117 -5.869 80.100 1.00 80.69 446 ASP A O 1
ATOM 3494 N N . MET A 1 447 ? -38.464 -4.555 81.791 1.00 75.12 447 MET A N 1
ATOM 3495 C CA . MET A 1 447 ? -37.560 -3.748 80.963 1.00 75.12 447 MET A CA 1
ATOM 3496 C C . MET A 1 447 ? -36.415 -4.580 80.375 1.00 75.12 447 MET A C 1
ATOM 3498 O O . MET A 1 447 ? -36.047 -4.390 79.213 1.00 75.12 447 MET A O 1
ATOM 3502 N N . ALA A 1 448 ? -35.855 -5.527 81.131 1.00 81.06 448 ALA A N 1
ATOM 3503 C CA . ALA A 1 448 ? -34.826 -6.426 80.613 1.00 81.06 448 ALA A CA 1
ATOM 3504 C C . ALA A 1 448 ? -35.373 -7.358 79.517 1.00 81.06 448 ALA A C 1
ATOM 3506 O O . ALA A 1 448 ? -34.705 -7.564 78.500 1.00 81.06 448 ALA A O 1
ATOM 3507 N N . ALA A 1 449 ? -36.593 -7.878 79.686 1.00 79.69 449 ALA A N 1
ATOM 3508 C CA . ALA A 1 449 ? -37.273 -8.684 78.675 1.00 79.69 449 ALA A CA 1
ATOM 3509 C C . ALA A 1 449 ? -37.554 -7.871 77.403 1.00 79.69 449 ALA A C 1
ATOM 3511 O O . ALA A 1 449 ? -37.214 -8.314 76.306 1.00 79.69 449 ALA A O 1
ATOM 3512 N N . PHE A 1 450 ? -38.064 -6.646 77.548 1.00 77.38 450 PHE A N 1
ATOM 3513 C CA . PHE A 1 450 ? -38.303 -5.738 76.428 1.00 77.38 450 PHE A CA 1
ATOM 3514 C C . PHE A 1 450 ? -37.011 -5.399 75.675 1.00 77.38 450 PHE A C 1
ATOM 3516 O O . PHE A 1 450 ? -36.952 -5.513 74.454 1.00 77.38 450 PHE A O 1
ATOM 3523 N N . THR A 1 451 ? -35.935 -5.064 76.394 1.00 77.81 451 THR A N 1
ATOM 3524 C CA . THR A 1 451 ? -34.631 -4.754 75.781 1.00 77.81 451 THR A CA 1
ATOM 3525 C C . THR A 1 451 ? -34.091 -5.948 74.988 1.00 77.81 451 THR A C 1
ATOM 3527 O O . THR A 1 451 ? -33.523 -5.783 73.904 1.00 77.81 451 THR A O 1
ATOM 3530 N N . LYS A 1 452 ? -34.300 -7.168 75.497 1.00 81.38 452 LYS A N 1
ATOM 3531 C CA . LYS A 1 452 ? -33.919 -8.410 74.818 1.00 81.38 452 LYS A CA 1
ATOM 3532 C C . LYS A 1 452 ? -34.745 -8.646 73.549 1.00 81.38 452 LYS A C 1
ATOM 3534 O O . LYS A 1 452 ? -34.166 -9.008 72.528 1.00 81.38 452 LYS A O 1
ATOM 3539 N N . GLU A 1 453 ? -36.052 -8.398 73.588 1.00 76.25 453 GLU A N 1
ATOM 3540 C CA . GLU A 1 453 ? -36.944 -8.541 72.428 1.00 76.25 453 GLU A CA 1
ATOM 3541 C C . GLU A 1 453 ? -36.624 -7.507 71.335 1.00 76.25 453 GLU A C 1
ATOM 3543 O O . GLU A 1 453 ? -36.508 -7.856 70.160 1.00 76.25 453 GLU A O 1
ATOM 3548 N N . VAL A 1 454 ? -36.369 -6.249 71.717 1.00 73.31 454 VAL A N 1
ATOM 3549 C CA . VAL A 1 454 ? -35.946 -5.188 70.786 1.00 73.31 454 VAL A CA 1
ATOM 3550 C C . VAL A 1 454 ? -34.622 -5.555 70.118 1.00 73.31 454 VAL A C 1
ATOM 3552 O O . VAL A 1 454 ? -34.525 -5.504 68.891 1.00 73.31 454 VAL A O 1
ATOM 3555 N N . SER A 1 455 ? -33.634 -6.005 70.896 1.00 72.81 455 SER A N 1
ATOM 3556 C CA . SER A 1 455 ? -32.330 -6.436 70.369 1.00 72.81 455 SER A CA 1
ATOM 3557 C C . SER A 1 455 ? -32.465 -7.616 69.402 1.00 72.81 455 SER A C 1
ATOM 3559 O O . SER A 1 455 ? -31.791 -7.657 68.374 1.00 72.81 455 SER A O 1
ATOM 3561 N N . LYS A 1 456 ? -33.369 -8.557 69.700 1.00 79.38 456 LYS A N 1
ATOM 3562 C CA . LYS A 1 456 ? -33.673 -9.699 68.835 1.00 79.38 456 LYS A CA 1
ATOM 3563 C C . LYS A 1 456 ? -34.336 -9.257 67.527 1.00 79.38 456 LYS A C 1
ATOM 3565 O O . LYS A 1 456 ? -33.868 -9.645 66.466 1.00 79.38 456 LYS A O 1
ATOM 3570 N N . SER A 1 457 ? -35.332 -8.370 67.583 1.00 70.75 457 SER A N 1
ATOM 3571 C CA . SER A 1 457 ? -35.994 -7.839 66.380 1.00 70.75 457 SER A CA 1
ATOM 3572 C C . SER A 1 457 ? -35.030 -7.073 65.464 1.00 70.75 457 SER A C 1
ATOM 3574 O O . SER A 1 457 ? -35.092 -7.202 64.243 1.00 70.75 457 SER A O 1
ATOM 3576 N N . GLN A 1 458 ? -34.090 -6.314 66.042 1.00 69.12 458 GLN A N 1
ATOM 3577 C CA . GLN A 1 458 ? -33.064 -5.606 65.280 1.00 69.12 458 GLN A CA 1
ATOM 3578 C C . GLN A 1 458 ? -32.066 -6.575 64.643 1.00 69.12 458 GLN A C 1
ATOM 3580 O O . GLN A 1 458 ? -31.706 -6.391 63.482 1.00 69.12 458 GLN A O 1
ATOM 3585 N N . ALA A 1 459 ? -31.649 -7.620 65.362 1.00 75.94 459 ALA A N 1
ATOM 3586 C CA . ALA A 1 459 ? -30.771 -8.652 64.819 1.00 75.94 459 ALA A CA 1
ATOM 3587 C C . ALA A 1 459 ? -31.443 -9.436 63.678 1.00 75.94 459 ALA A C 1
ATOM 3589 O O . ALA A 1 459 ? -30.828 -9.619 62.626 1.00 75.94 459 ALA A O 1
ATOM 3590 N N . ASP A 1 460 ? -32.706 -9.830 63.853 1.00 76.50 460 ASP A N 1
ATOM 3591 C CA . ASP A 1 460 ? -33.471 -10.593 62.864 1.00 76.50 460 ASP A CA 1
ATOM 3592 C C . ASP A 1 460 ? -33.746 -9.757 61.602 1.00 76.50 460 ASP A C 1
ATOM 3594 O O . ASP A 1 460 ? -33.525 -10.231 60.485 1.00 76.50 460 ASP A O 1
ATOM 3598 N N . ASN A 1 461 ? -34.115 -8.479 61.752 1.00 74.56 461 ASN A N 1
ATOM 3599 C CA . ASN A 1 461 ? -34.306 -7.569 60.616 1.00 74.56 461 ASN A CA 1
ATOM 3600 C C . ASN A 1 461 ? -32.997 -7.290 59.866 1.00 74.56 461 ASN A C 1
ATOM 3602 O O . ASN A 1 461 ? -32.984 -7.236 58.637 1.00 74.56 461 ASN A O 1
ATOM 3606 N N . LEU A 1 462 ? -31.879 -7.141 60.580 1.00 73.75 462 LEU A N 1
ATOM 3607 C CA . LEU A 1 462 ? -30.575 -6.882 59.967 1.00 73.75 462 LEU A CA 1
ATOM 3608 C C . LEU A 1 462 ? -30.028 -8.131 59.259 1.00 73.75 462 LEU A C 1
ATOM 3610 O O . LEU A 1 462 ? -29.388 -8.015 58.212 1.00 73.75 462 LEU A O 1
ATOM 3614 N N . ALA A 1 463 ? -30.323 -9.325 59.777 1.00 77.75 463 ALA A N 1
ATOM 3615 C CA . ALA A 1 463 ? -30.041 -10.588 59.104 1.00 77.75 463 ALA A CA 1
ATOM 3616 C C . ALA A 1 463 ? -30.906 -10.773 57.845 1.00 77.75 463 ALA A C 1
ATOM 3618 O O . ALA A 1 463 ? -30.375 -11.132 56.793 1.00 77.75 463 ALA A O 1
ATOM 3619 N N . ALA A 1 464 ? -32.206 -10.471 57.921 1.00 77.12 464 ALA A N 1
ATOM 3620 C CA . ALA A 1 464 ? -33.117 -10.535 56.778 1.00 77.12 464 ALA A CA 1
ATOM 3621 C C . ALA A 1 464 ? -32.717 -9.552 55.666 1.00 77.12 464 ALA A C 1
ATOM 3623 O O . ALA A 1 464 ? -32.663 -9.935 54.498 1.00 77.12 464 ALA A O 1
ATOM 3624 N N . LEU A 1 465 ? -32.347 -8.319 56.027 1.00 75.69 465 LEU A N 1
ATOM 3625 C CA . LEU A 1 465 ? -31.895 -7.306 55.073 1.00 75.69 465 LEU A CA 1
ATOM 3626 C C . LEU A 1 465 ? -30.564 -7.695 54.414 1.00 75.69 465 LEU A C 1
ATOM 3628 O O . LEU A 1 465 ? -30.418 -7.565 53.202 1.00 75.69 465 LEU A O 1
ATOM 3632 N N . LYS A 1 466 ? -29.602 -8.223 55.187 1.00 75.50 466 LYS A N 1
ATOM 3633 C CA . LYS A 1 466 ? -28.342 -8.746 54.631 1.00 75.50 466 LYS A CA 1
ATOM 3634 C C . LYS A 1 466 ? -28.583 -9.891 53.656 1.00 75.50 466 LYS A C 1
ATOM 3636 O O . LYS A 1 466 ? -27.934 -9.924 52.617 1.00 75.50 466 LYS A O 1
ATOM 3641 N N . LYS A 1 467 ? -29.515 -10.790 53.979 1.00 85.19 467 LYS A N 1
ATOM 3642 C CA . LYS A 1 467 ? -29.878 -11.920 53.123 1.00 85.19 467 LYS A CA 1
ATOM 3643 C C . LYS A 1 467 ? -30.536 -11.461 51.817 1.00 85.19 467 LYS A C 1
ATOM 3645 O O . LYS A 1 467 ? -30.106 -11.888 50.753 1.00 85.19 467 LYS A O 1
ATOM 3650 N N . GLN A 1 468 ? -31.503 -10.543 51.880 1.00 77.00 468 GLN A N 1
ATOM 3651 C CA . GLN A 1 468 ? -32.108 -9.961 50.674 1.00 77.00 468 GLN A CA 1
ATOM 3652 C C . GLN A 1 468 ? -31.086 -9.214 49.815 1.00 77.00 468 GLN A C 1
ATOM 3654 O O . GLN A 1 468 ? -31.121 -9.310 48.591 1.00 77.00 468 GLN A O 1
ATOM 3659 N N . TYR A 1 469 ? -30.160 -8.485 50.442 1.00 75.75 469 TYR A N 1
ATOM 3660 C CA . TYR A 1 469 ? -29.112 -7.782 49.713 1.00 75.75 469 TYR A CA 1
ATOM 3661 C C . TYR A 1 469 ? -28.140 -8.754 49.036 1.00 75.75 469 TYR A C 1
ATOM 3663 O O . TYR A 1 469 ? -27.819 -8.557 47.869 1.00 75.75 469 TYR A O 1
ATOM 3671 N N . SER A 1 470 ? -27.706 -9.823 49.717 1.00 77.19 470 SER A N 1
ATOM 3672 C CA . SER A 1 470 ? -26.842 -10.834 49.094 1.00 77.19 470 SER A CA 1
ATOM 3673 C C . SER A 1 470 ? -27.542 -11.560 47.948 1.00 77.19 470 SER A C 1
ATOM 3675 O O . SER A 1 470 ? -26.942 -11.715 46.894 1.00 77.19 470 SER A O 1
ATOM 3677 N N . GLU A 1 471 ? -28.818 -11.927 48.109 1.00 82.19 471 GLU A N 1
ATOM 3678 C CA . GLU A 1 471 ? -29.597 -12.585 47.051 1.00 82.19 471 GLU A CA 1
ATOM 3679 C C . GLU A 1 471 ? -29.773 -11.665 45.830 1.00 82.19 471 GLU A C 1
ATOM 3681 O O . GLU A 1 471 ? -29.528 -12.089 44.706 1.00 82.19 471 GLU A O 1
ATOM 3686 N N . SER A 1 472 ? -30.092 -10.381 46.042 1.00 78.06 472 SER A N 1
ATOM 3687 C CA . SER A 1 472 ? -30.212 -9.394 44.959 1.00 78.06 472 SER A CA 1
ATOM 3688 C C . SER A 1 472 ? -28.885 -9.125 44.243 1.00 78.06 472 SER A C 1
ATOM 3690 O O . SER A 1 472 ? -28.867 -8.943 43.024 1.00 78.06 472 SER A O 1
ATOM 3692 N N . VAL A 1 473 ? -27.777 -9.071 44.985 1.00 75.38 473 VAL A N 1
ATOM 3693 C CA . VAL A 1 473 ? -26.445 -8.857 44.411 1.00 75.38 473 VAL A CA 1
ATOM 3694 C C . VAL A 1 473 ? -26.012 -10.083 43.610 1.00 75.38 473 VAL A C 1
ATOM 3696 O O . VAL A 1 473 ? -25.570 -9.924 42.474 1.00 75.38 473 VAL A O 1
ATOM 3699 N N . ASP A 1 474 ? -26.192 -11.291 44.143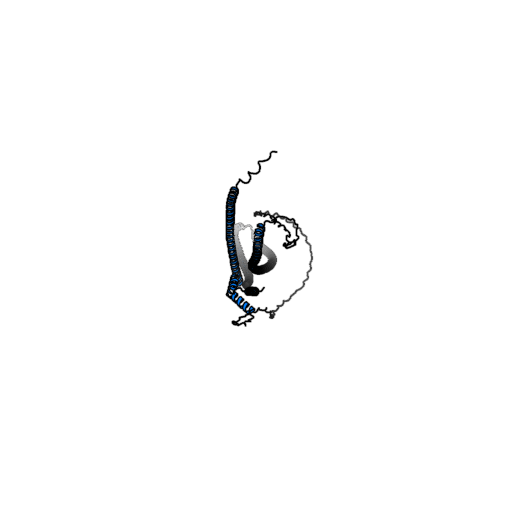 1.00 80.00 474 ASP A N 1
ATOM 3700 C CA . ASP A 1 474 ? -25.848 -12.533 43.446 1.00 80.00 474 ASP A CA 1
ATOM 3701 C C . ASP A 1 474 ? -26.687 -12.725 42.172 1.00 80.00 474 ASP A C 1
ATOM 3703 O O . ASP A 1 474 ? -26.148 -13.118 41.135 1.00 80.00 474 ASP A O 1
ATOM 3707 N N . GLU A 1 475 ? -27.976 -12.376 42.204 1.00 81.38 475 GLU A N 1
ATOM 3708 C CA . GLU A 1 475 ? -28.858 -12.431 41.034 1.00 81.38 475 GLU A CA 1
ATOM 3709 C C . GLU A 1 475 ? -28.396 -11.449 39.942 1.00 81.38 475 GLU A C 1
ATOM 3711 O O . GLU A 1 475 ? -28.176 -11.864 38.800 1.00 81.38 475 GLU A O 1
ATOM 3716 N N . LEU A 1 476 ? -28.093 -10.194 40.305 1.00 75.69 476 LEU A N 1
ATOM 3717 C CA . LEU A 1 476 ? -27.537 -9.197 39.379 1.00 75.69 476 LEU A CA 1
ATOM 3718 C C . LEU A 1 476 ? -26.174 -9.612 38.813 1.00 75.69 476 LEU A C 1
ATOM 3720 O O . LEU A 1 476 ? -25.928 -9.435 37.620 1.00 75.69 476 LEU A O 1
ATOM 3724 N N . PHE A 1 477 ? -25.277 -10.172 39.630 1.00 76.31 477 PHE A N 1
ATOM 3725 C CA . PHE A 1 477 ? -23.991 -10.670 39.139 1.00 76.31 477 PHE A CA 1
ATOM 3726 C C . PHE A 1 477 ? -24.174 -11.859 38.197 1.00 76.31 477 PHE A C 1
ATOM 3728 O O . PHE A 1 477 ? -23.486 -11.926 37.178 1.00 76.31 477 PHE A O 1
ATOM 3735 N N . SER A 1 478 ? -25.107 -12.766 38.489 1.00 80.81 478 SER A N 1
ATOM 3736 C CA . SER A 1 478 ? -25.371 -13.934 37.648 1.00 80.81 478 SER A CA 1
ATOM 3737 C C . SER A 1 478 ? -25.954 -13.555 36.280 1.00 80.81 478 SER A C 1
ATOM 3739 O O . SER A 1 478 ? -25.468 -14.053 35.260 1.00 80.81 478 SER A O 1
ATOM 3741 N N . GLU A 1 479 ? -26.907 -12.616 36.224 1.00 81.00 479 GLU A N 1
ATOM 3742 C CA . GLU A 1 479 ? -27.461 -12.109 34.962 1.00 81.00 479 GLU A CA 1
ATOM 3743 C C . GLU A 1 479 ? -26.401 -11.370 34.143 1.00 81.00 479 GLU A C 1
ATOM 3745 O O . GLU A 1 479 ? -26.250 -11.614 32.941 1.00 81.00 479 GLU A O 1
ATOM 3750 N N . ASN A 1 480 ? -25.614 -10.510 34.790 1.00 77.50 480 ASN A N 1
ATOM 3751 C CA . ASN A 1 480 ? -24.626 -9.693 34.095 1.00 77.50 480 ASN A CA 1
ATOM 3752 C C . ASN A 1 480 ? -23.430 -10.535 33.607 1.00 77.50 480 ASN A C 1
ATOM 3754 O O . ASN A 1 480 ? -22.929 -10.319 32.502 1.00 77.50 480 ASN A O 1
ATOM 3758 N N . LEU A 1 481 ? -23.014 -11.558 34.366 1.00 79.19 481 LEU A N 1
ATOM 3759 C CA . LEU A 1 481 ? -22.006 -12.534 33.927 1.00 79.19 481 LEU A CA 1
ATOM 3760 C C . LEU A 1 481 ? -22.497 -13.367 32.737 1.00 79.19 481 LEU A C 1
ATOM 3762 O O . LEU A 1 481 ? -21.725 -13.610 31.807 1.00 79.19 481 LEU A O 1
ATOM 3766 N N . LEU A 1 482 ? -23.772 -13.768 32.722 1.00 83.25 482 LEU A N 1
ATOM 3767 C CA . LEU A 1 482 ? -24.375 -14.474 31.586 1.00 83.25 482 LEU A CA 1
ATOM 3768 C C . LEU A 1 482 ? -24.452 -13.595 30.332 1.00 83.25 482 LEU A C 1
ATOM 3770 O O . LEU A 1 482 ? -24.186 -14.077 29.226 1.00 83.25 482 LEU A O 1
ATOM 3774 N N . GLU A 1 483 ? -24.788 -12.311 30.473 1.00 82.06 483 GLU A N 1
ATOM 3775 C CA . GLU A 1 483 ? -24.729 -11.359 29.359 1.00 82.06 483 GLU A CA 1
ATOM 3776 C C . GLU A 1 483 ? -23.305 -11.161 28.839 1.00 82.06 483 GLU A C 1
ATOM 3778 O O . GLU A 1 483 ? -23.086 -11.155 27.622 1.00 82.06 483 GLU A O 1
ATOM 3783 N N . TRP A 1 484 ? -22.335 -11.010 29.739 1.00 83.81 484 TRP A N 1
ATOM 3784 C CA . TRP A 1 484 ? -20.932 -10.851 29.373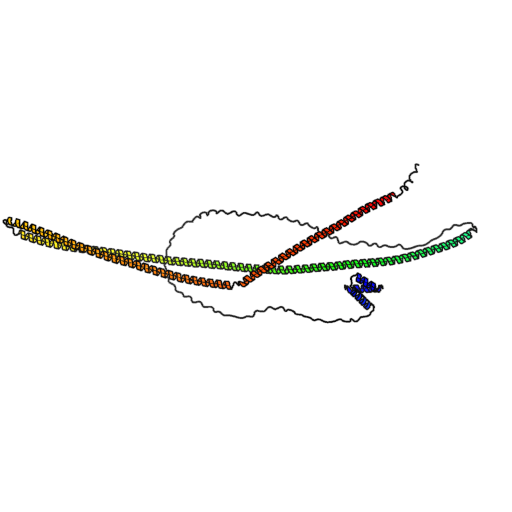 1.00 83.81 484 TRP A CA 1
ATOM 3785 C C . TRP A 1 484 ? -20.391 -12.084 28.653 1.00 83.81 484 TRP A C 1
ATOM 3787 O O . TRP A 1 484 ? -19.758 -11.936 27.609 1.00 83.81 484 TRP A O 1
ATOM 3797 N N . ASP A 1 485 ? -20.698 -13.290 29.131 1.00 87.94 485 ASP A N 1
ATOM 3798 C CA . ASP A 1 485 ? -20.313 -14.542 28.471 1.00 87.94 485 ASP A CA 1
ATOM 3799 C C . ASP A 1 485 ? -20.961 -14.675 27.081 1.00 87.94 485 ASP A C 1
ATOM 3801 O O . ASP A 1 485 ? -20.292 -15.041 26.110 1.00 87.94 485 ASP A O 1
ATOM 3805 N N . LYS A 1 486 ? -22.238 -14.286 26.927 1.00 89.50 486 LYS A N 1
ATOM 3806 C CA . LYS A 1 486 ? -22.897 -14.223 25.608 1.00 89.50 486 LYS A CA 1
ATOM 3807 C C . LYS A 1 486 ? -22.200 -13.238 24.665 1.00 89.50 486 LYS A C 1
ATOM 3809 O O . LYS A 1 486 ? -21.942 -13.595 23.512 1.00 89.50 486 LYS A O 1
ATOM 3814 N N . LYS A 1 487 ? -21.864 -12.030 25.134 1.00 86.81 487 LYS A N 1
ATOM 3815 C CA . LYS A 1 487 ? -21.155 -11.005 24.341 1.00 86.81 487 LYS A CA 1
ATOM 3816 C C . LYS A 1 487 ? -19.746 -11.465 23.956 1.00 86.81 487 LYS A C 1
ATOM 3818 O O . LYS A 1 487 ? -19.360 -11.329 22.796 1.00 86.81 487 LYS A O 1
ATOM 3823 N N . LEU A 1 488 ? -19.009 -12.077 24.883 1.00 83.69 488 LEU A N 1
ATOM 3824 C CA . LEU A 1 488 ? -17.685 -12.658 24.637 1.00 83.69 488 LEU A CA 1
ATOM 3825 C C . LEU A 1 488 ? -17.740 -13.786 23.605 1.00 83.69 488 LEU A C 1
ATOM 3827 O O . LEU A 1 488 ? -16.930 -13.808 22.680 1.00 83.69 488 LEU A O 1
ATOM 3831 N N . LYS A 1 489 ? -18.721 -14.689 23.702 1.00 89.81 489 LYS A N 1
ATOM 3832 C CA . LYS A 1 489 ? -18.915 -15.767 22.719 1.00 89.81 489 LYS A CA 1
ATOM 3833 C C . LYS A 1 489 ? -19.296 -15.237 21.337 1.00 89.81 489 LYS A C 1
ATOM 3835 O O . LYS A 1 489 ? -18.817 -15.778 20.343 1.00 89.81 489 LYS A O 1
ATOM 3840 N N . ALA A 1 490 ? -20.117 -14.189 21.256 1.00 87.44 490 ALA A N 1
ATOM 3841 C CA . ALA A 1 490 ? -20.444 -13.533 19.989 1.00 87.44 490 ALA A CA 1
ATOM 3842 C C . ALA A 1 490 ? -19.202 -12.883 19.355 1.00 87.44 490 ALA A C 1
ATOM 3844 O O . ALA A 1 490 ? -18.891 -13.160 18.199 1.00 87.44 490 ALA A O 1
ATOM 3845 N N . LYS A 1 491 ? -18.429 -12.121 20.140 1.00 86.81 491 LYS A N 1
ATOM 3846 C CA . LYS A 1 491 ? -17.160 -11.513 19.705 1.00 86.81 491 LYS A CA 1
ATOM 3847 C C . LYS A 1 491 ? -16.132 -12.550 19.264 1.00 86.81 491 LYS A C 1
ATOM 3849 O O . LYS A 1 491 ? -15.464 -12.353 18.257 1.00 86.81 491 LYS A O 1
ATOM 3854 N N . LYS A 1 492 ? -16.024 -13.669 19.982 1.00 90.19 492 LYS A N 1
ATOM 3855 C CA . LYS A 1 492 ? -15.136 -14.769 19.597 1.00 90.19 492 LYS A CA 1
ATOM 3856 C C . LYS A 1 492 ? -15.526 -15.356 18.239 1.00 90.19 492 LYS A C 1
ATOM 3858 O O . LYS A 1 492 ? -14.655 -15.543 17.407 1.00 90.19 492 LYS A O 1
ATOM 3863 N N . LYS A 1 493 ? -16.823 -15.555 17.975 1.00 88.69 493 LYS A N 1
ATOM 3864 C CA . LYS A 1 493 ? -17.295 -15.996 16.651 1.00 88.69 493 LYS A CA 1
ATOM 3865 C C . LYS A 1 493 ? -16.983 -14.985 15.545 1.00 88.69 493 LYS A C 1
ATOM 3867 O O . LYS A 1 493 ? -16.576 -15.403 14.470 1.00 88.69 493 LYS A O 1
ATOM 3872 N N . GLU A 1 494 ? -17.145 -13.685 15.802 1.00 83.94 494 GLU A N 1
ATOM 3873 C CA . GLU A 1 494 ? -16.754 -12.634 14.845 1.00 83.94 494 GLU A CA 1
ATOM 3874 C C . GLU A 1 494 ? -15.252 -12.692 14.530 1.00 83.94 494 GLU A C 1
ATOM 3876 O O . GLU A 1 494 ? -14.863 -12.575 13.369 1.00 83.94 494 GLU A O 1
ATOM 3881 N N . ILE A 1 495 ? -14.410 -12.901 15.548 1.00 77.38 495 ILE A N 1
ATOM 3882 C CA . ILE A 1 495 ? -12.958 -13.055 15.385 1.00 77.38 495 ILE A CA 1
ATOM 3883 C C . ILE A 1 495 ? -12.637 -14.320 14.583 1.00 77.38 495 ILE A C 1
ATOM 3885 O O . ILE A 1 495 ? -11.898 -14.226 13.609 1.00 77.38 495 ILE A O 1
ATOM 3889 N N . ASP A 1 496 ? -13.243 -15.462 14.914 1.00 82.81 496 ASP A N 1
ATOM 3890 C CA . ASP A 1 496 ? -13.036 -16.723 14.190 1.00 82.81 496 ASP A CA 1
ATOM 3891 C C . ASP A 1 496 ? -13.502 -16.619 12.717 1.00 82.81 496 ASP A C 1
ATOM 3893 O O . ASP A 1 496 ? -12.920 -17.227 11.816 1.00 82.81 496 ASP A O 1
ATOM 3897 N N . GLU A 1 497 ? -14.560 -15.850 12.431 1.00 84.31 497 GLU A N 1
ATOM 3898 C CA . GLU A 1 497 ? -15.002 -15.559 11.060 1.00 84.31 497 GLU A CA 1
ATOM 3899 C C . GLU A 1 497 ? -14.045 -14.621 10.318 1.00 84.31 497 GLU A C 1
ATOM 3901 O O . GLU A 1 497 ? -13.811 -14.813 9.122 1.00 84.31 497 GLU A O 1
ATOM 3906 N N . LEU A 1 498 ? -13.485 -13.617 10.998 1.00 76.38 498 LEU A N 1
ATOM 3907 C CA . LEU A 1 498 ? -12.466 -12.735 10.429 1.00 76.38 498 LEU A CA 1
ATOM 3908 C C . LEU A 1 498 ? -11.171 -13.494 10.140 1.00 76.38 498 LEU A C 1
ATOM 3910 O O . LEU A 1 498 ? -10.609 -13.324 9.062 1.00 76.38 498 LEU A O 1
ATOM 3914 N N . GLU A 1 499 ? -10.745 -14.368 11.046 1.00 76.06 499 GLU A N 1
ATOM 3915 C CA . GLU A 1 499 ? -9.572 -15.226 10.877 1.00 76.06 499 GLU A CA 1
ATOM 3916 C C . GLU A 1 499 ? -9.753 -16.182 9.691 1.00 76.06 499 GLU A C 1
ATOM 3918 O O . GLU A 1 499 ? -8.841 -16.351 8.893 1.00 76.06 499 GLU A O 1
ATOM 3923 N N . LYS A 1 500 ? -10.963 -16.715 9.472 1.00 81.75 500 LYS A N 1
ATOM 3924 C CA . LYS A 1 500 ? -11.276 -17.508 8.267 1.00 81.75 500 LYS A CA 1
ATOM 3925 C C . LYS A 1 500 ? -11.315 -16.695 6.973 1.00 81.75 500 LYS A C 1
ATOM 3927 O O . LYS A 1 500 ? -11.096 -17.253 5.900 1.00 81.75 500 LYS A O 1
ATOM 3932 N N . ARG A 1 501 ? -11.665 -15.406 7.038 1.00 72.62 501 ARG A N 1
ATOM 3933 C CA . ARG A 1 501 ? -11.692 -14.513 5.863 1.00 72.62 501 ARG A CA 1
ATOM 3934 C C . ARG A 1 501 ? -10.302 -14.004 5.498 1.00 72.62 501 ARG A C 1
ATOM 3936 O O . ARG A 1 501 ? -10.053 -13.730 4.325 1.00 72.62 501 ARG A O 1
ATOM 3943 N N . ILE A 1 502 ? -9.426 -13.851 6.484 1.00 69.81 502 ILE A N 1
ATOM 3944 C CA . ILE A 1 502 ? -8.031 -13.483 6.280 1.00 69.81 502 ILE A CA 1
ATOM 3945 C C . ILE A 1 502 ? -7.273 -14.772 5.994 1.00 69.81 502 ILE A C 1
ATOM 3947 O O . ILE A 1 502 ? -6.837 -15.484 6.887 1.00 69.81 502 ILE A O 1
ATOM 3951 N N . ASP A 1 503 ? -7.130 -15.074 4.712 1.00 79.44 503 ASP A N 1
ATOM 3952 C CA . ASP A 1 503 ? -6.293 -16.171 4.249 1.00 79.44 503 ASP A CA 1
ATOM 3953 C C . ASP A 1 503 ? -4.820 -15.781 4.477 1.00 79.44 503 ASP A C 1
ATOM 3955 O O . ASP A 1 503 ? -4.178 -15.157 3.626 1.00 79.44 503 ASP A O 1
ATOM 3959 N N . VAL A 1 504 ? -4.325 -16.042 5.693 1.00 75.94 504 VAL A N 1
ATOM 3960 C CA . VAL A 1 504 ? -2.974 -15.675 6.153 1.00 75.94 504 VAL A CA 1
ATOM 3961 C C . VAL A 1 504 ? -1.914 -16.244 5.210 1.00 75.94 504 VAL A C 1
ATOM 3963 O O . VAL A 1 504 ? -0.918 -15.578 4.935 1.00 75.94 504 VAL A O 1
ATOM 3966 N N . ASP A 1 505 ? -2.173 -17.413 4.624 1.00 77.19 505 ASP A N 1
ATOM 3967 C CA . ASP A 1 505 ? -1.288 -18.039 3.646 1.00 77.19 505 ASP A CA 1
ATOM 3968 C C . ASP A 1 505 ? -1.234 -17.243 2.338 1.00 77.19 505 ASP A C 1
ATOM 3970 O O . ASP A 1 505 ? -0.149 -17.028 1.795 1.00 77.19 505 ASP A O 1
ATOM 3974 N N . LYS A 1 506 ? -2.364 -16.705 1.853 1.00 79.69 506 LYS A N 1
ATOM 3975 C CA . LYS A 1 506 ? -2.357 -15.782 0.700 1.00 79.69 506 LYS A CA 1
ATOM 3976 C C . LYS A 1 506 ? -1.673 -14.459 1.011 1.00 79.69 506 LYS A C 1
ATOM 3978 O O . LYS A 1 506 ? -1.023 -13.892 0.129 1.00 79.69 506 LYS A O 1
ATOM 3983 N N . PHE A 1 507 ? -1.825 -13.944 2.229 1.00 74.75 507 PHE A N 1
ATOM 3984 C CA . PHE A 1 507 ? -1.153 -12.713 2.636 1.00 74.75 507 PHE A CA 1
ATOM 3985 C C . PHE A 1 507 ? 0.366 -12.910 2.706 1.00 74.75 507 PHE A C 1
ATOM 3987 O O . PHE A 1 507 ? 1.109 -12.115 2.131 1.00 74.75 507 PHE A O 1
ATOM 3994 N N . ASN A 1 508 ? 0.822 -14.009 3.308 1.00 76.56 508 ASN A N 1
ATOM 3995 C CA . ASN A 1 508 ? 2.236 -14.379 3.345 1.00 76.56 508 ASN A CA 1
ATOM 3996 C C . ASN A 1 508 ? 2.786 -14.641 1.938 1.00 76.56 508 ASN A C 1
ATOM 3998 O O . ASN A 1 508 ? 3.816 -14.081 1.582 1.00 76.56 508 ASN A O 1
ATOM 4002 N N . ALA A 1 509 ? 2.052 -15.359 1.082 1.00 82.50 509 ALA A N 1
ATOM 4003 C CA . ALA A 1 509 ? 2.437 -15.544 -0.317 1.00 82.50 509 ALA A CA 1
ATOM 4004 C C . ALA A 1 509 ? 2.535 -14.208 -1.081 1.00 82.50 509 ALA A C 1
ATOM 4006 O O . ALA A 1 509 ? 3.404 -14.036 -1.936 1.00 82.50 509 ALA A O 1
ATOM 4007 N N . SER A 1 510 ? 1.674 -13.237 -0.759 1.00 78.06 510 SER A N 1
ATOM 4008 C CA . SER A 1 510 ? 1.738 -11.890 -1.338 1.00 78.06 510 SER A CA 1
ATOM 4009 C C . SER A 1 510 ? 2.963 -11.120 -0.840 1.00 78.06 510 SER A C 1
ATOM 4011 O O . SER A 1 510 ? 3.633 -10.477 -1.649 1.00 78.06 510 SER A O 1
ATOM 4013 N N . LEU A 1 511 ? 3.301 -11.220 0.450 1.00 79.69 511 LEU A N 1
ATOM 4014 C CA . LEU A 1 511 ? 4.526 -10.645 1.016 1.00 79.69 511 LEU A CA 1
ATOM 4015 C C . LEU A 1 511 ? 5.786 -11.251 0.389 1.00 79.69 511 LEU A C 1
ATOM 4017 O O . LEU A 1 511 ? 6.661 -10.501 -0.046 1.00 79.69 511 LEU A O 1
ATOM 4021 N N . ASP A 1 512 ? 5.841 -12.573 0.250 1.00 84.25 512 ASP A N 1
ATOM 4022 C CA . ASP A 1 512 ? 6.962 -13.269 -0.384 1.00 84.25 512 ASP A CA 1
ATOM 4023 C C . ASP A 1 512 ? 7.091 -12.883 -1.865 1.00 84.25 512 ASP A C 1
ATOM 4025 O O . ASP A 1 512 ? 8.193 -12.630 -2.361 1.00 84.25 512 ASP A O 1
ATOM 4029 N N . SER A 1 513 ? 5.964 -12.749 -2.577 1.00 85.56 513 SER A N 1
ATOM 4030 C CA . SER A 1 513 ? 5.960 -12.274 -3.967 1.00 85.56 513 SER A CA 1
ATOM 4031 C C . SER A 1 513 ? 6.465 -10.833 -4.093 1.00 85.56 513 SER A C 1
ATOM 4033 O O . SER A 1 513 ? 7.170 -10.499 -5.050 1.00 85.56 513 SER A O 1
ATOM 4035 N N . LEU A 1 514 ? 6.149 -9.981 -3.113 1.00 84.50 514 LEU A N 1
ATOM 4036 C CA . LEU A 1 514 ? 6.583 -8.590 -3.079 1.00 84.50 514 LEU A CA 1
ATOM 4037 C C . LEU A 1 514 ? 8.087 -8.491 -2.814 1.00 84.50 514 LEU A C 1
ATOM 4039 O O . LEU A 1 514 ? 8.766 -7.672 -3.435 1.00 84.50 514 LEU A O 1
ATOM 4043 N N . ASP A 1 515 ? 8.623 -9.326 -1.928 1.00 86.38 515 ASP A N 1
ATOM 4044 C CA . ASP A 1 515 ? 10.061 -9.372 -1.672 1.00 86.38 515 ASP A CA 1
ATOM 4045 C C . ASP A 1 515 ? 10.840 -9.950 -2.858 1.00 86.38 515 ASP A C 1
ATOM 4047 O O . ASP A 1 515 ? 11.877 -9.394 -3.235 1.00 86.38 515 ASP A O 1
ATOM 4051 N N . LEU A 1 516 ? 10.304 -10.968 -3.540 1.00 86.94 516 LEU A N 1
ATOM 4052 C CA . LEU A 1 516 ? 10.879 -11.462 -4.793 1.00 86.94 516 LEU A CA 1
ATOM 4053 C C . LEU A 1 516 ? 10.888 -10.368 -5.873 1.00 86.94 516 LEU A C 1
ATOM 4055 O O . LEU A 1 516 ? 11.900 -10.169 -6.551 1.00 86.94 516 LEU A O 1
ATOM 4059 N N . PHE A 1 517 ? 9.796 -9.608 -5.996 1.00 89.62 517 PHE A N 1
ATOM 4060 C CA . PHE A 1 517 ? 9.713 -8.472 -6.912 1.00 89.62 517 PHE A CA 1
ATOM 4061 C C . PHE A 1 517 ? 10.758 -7.398 -6.585 1.00 89.62 517 PHE A C 1
ATOM 4063 O O . PHE A 1 517 ? 11.467 -6.942 -7.483 1.00 89.62 517 PHE A O 1
ATOM 4070 N N . LYS A 1 518 ? 10.922 -7.024 -5.309 1.00 87.62 518 LYS A N 1
ATOM 4071 C CA . LYS A 1 518 ? 11.961 -6.066 -4.891 1.00 87.62 518 LYS A CA 1
ATOM 4072 C C . LYS A 1 518 ? 13.358 -6.553 -5.259 1.00 87.62 518 LYS A C 1
ATOM 4074 O O . LYS A 1 518 ? 14.163 -5.762 -5.749 1.00 87.62 518 LYS A O 1
ATOM 4079 N N . GLN A 1 519 ? 13.656 -7.836 -5.055 1.00 91.12 519 GLN A N 1
ATOM 4080 C CA . GLN A 1 519 ? 14.951 -8.404 -5.434 1.00 91.12 519 GLN A CA 1
ATOM 4081 C C . GLN A 1 519 ? 15.172 -8.351 -6.950 1.00 91.12 519 GLN A C 1
ATOM 4083 O O . GLN A 1 519 ? 16.240 -7.932 -7.398 1.00 91.12 519 GLN A O 1
ATOM 4088 N N . GLN A 1 520 ? 14.165 -8.713 -7.749 1.00 87.00 520 GLN A N 1
ATOM 4089 C CA . GLN A 1 520 ? 14.238 -8.626 -9.211 1.00 87.00 520 GLN A CA 1
ATOM 4090 C C . GLN A 1 520 ? 14.420 -7.183 -9.693 1.00 87.00 520 GLN A C 1
ATOM 4092 O O . GLN A 1 520 ? 15.255 -6.923 -10.565 1.00 87.00 520 GLN A O 1
ATOM 4097 N N . PHE A 1 521 ? 13.698 -6.237 -9.094 1.00 89.50 521 PHE A N 1
ATOM 4098 C CA . PHE A 1 521 ? 13.826 -4.816 -9.390 1.00 89.50 521 PHE A CA 1
ATOM 4099 C C . PHE A 1 521 ? 15.234 -4.306 -9.065 1.00 89.50 521 PHE A C 1
ATOM 4101 O O . PHE A 1 521 ? 15.899 -3.737 -9.930 1.00 89.50 521 PHE A O 1
ATOM 4108 N N . LEU A 1 522 ? 15.743 -4.584 -7.861 1.00 90.56 522 LEU A N 1
ATOM 4109 C CA . LEU A 1 522 ? 17.093 -4.187 -7.455 1.00 90.56 522 LEU A CA 1
ATOM 4110 C C . LEU A 1 522 ? 18.172 -4.799 -8.352 1.00 90.56 522 LEU A C 1
ATOM 4112 O O . LEU A 1 522 ? 19.127 -4.109 -8.704 1.00 90.56 522 LEU A O 1
ATOM 4116 N N . ASN A 1 523 ? 18.025 -6.061 -8.756 1.00 90.56 523 ASN A N 1
ATOM 4117 C CA . ASN A 1 523 ? 18.960 -6.708 -9.677 1.00 90.56 523 ASN A CA 1
ATOM 4118 C C . ASN A 1 523 ? 18.922 -6.070 -11.071 1.00 90.56 523 ASN A C 1
ATOM 4120 O O . ASN A 1 523 ? 19.971 -5.868 -11.681 1.00 90.56 523 ASN A O 1
ATOM 4124 N N . THR A 1 524 ? 17.737 -5.697 -11.554 1.00 90.12 524 THR A N 1
ATOM 4125 C CA . THR A 1 524 ? 17.574 -5.011 -12.844 1.00 90.12 524 THR A CA 1
ATOM 4126 C C . THR A 1 524 ? 18.198 -3.616 -12.809 1.00 90.12 524 THR A C 1
ATOM 4128 O O . THR A 1 524 ? 18.949 -3.256 -13.714 1.00 90.12 524 THR A O 1
ATOM 4131 N N . VAL A 1 525 ? 17.968 -2.855 -11.735 1.00 88.00 525 VAL A N 1
ATOM 4132 C CA . VAL A 1 525 ? 18.571 -1.528 -11.539 1.00 88.00 525 VAL A CA 1
ATOM 4133 C C . VAL A 1 525 ? 20.092 -1.629 -11.420 1.00 88.00 525 VAL A C 1
ATOM 4135 O O . VAL A 1 525 ? 20.799 -0.876 -12.085 1.00 88.00 525 VAL A O 1
ATOM 4138 N N . LYS A 1 526 ? 20.619 -2.585 -10.642 1.00 91.50 526 LYS A N 1
ATOM 4139 C CA . LYS A 1 526 ? 22.070 -2.826 -10.545 1.00 91.50 526 LYS A CA 1
ATOM 4140 C C . LYS A 1 526 ? 22.681 -3.130 -11.908 1.00 91.50 526 LYS A C 1
ATOM 4142 O O . LYS A 1 526 ? 23.660 -2.491 -12.276 1.00 91.50 526 LYS A O 1
ATOM 4147 N N . ARG A 1 527 ? 22.065 -4.028 -12.680 1.00 91.50 527 ARG A N 1
ATOM 4148 C CA . ARG A 1 527 ? 22.528 -4.373 -14.028 1.00 91.50 527 ARG A CA 1
ATOM 4149 C C . ARG A 1 527 ? 22.495 -3.168 -14.969 1.00 91.50 527 ARG A C 1
ATOM 4151 O O . ARG A 1 527 ? 23.465 -2.924 -15.672 1.00 91.50 527 ARG A O 1
ATOM 4158 N N . SER A 1 528 ? 21.438 -2.357 -14.916 1.00 85.38 528 SER A N 1
ATOM 4159 C CA . SER A 1 528 ? 21.356 -1.116 -15.694 1.00 85.38 528 SER A CA 1
ATOM 4160 C C . SER A 1 528 ? 22.446 -0.109 -15.312 1.00 85.38 528 SER A C 1
ATOM 4162 O O . SER A 1 528 ? 22.981 0.565 -16.191 1.00 85.38 528 SER A O 1
ATOM 4164 N N . ILE A 1 529 ? 22.784 0.008 -14.025 1.00 89.00 529 ILE A N 1
ATOM 4165 C CA . ILE A 1 529 ? 23.875 0.871 -13.550 1.00 89.00 529 ILE A CA 1
ATOM 4166 C C . ILE A 1 529 ? 25.232 0.330 -14.021 1.00 89.00 529 ILE A C 1
ATOM 4168 O O . ILE A 1 529 ? 26.089 1.105 -14.445 1.00 89.00 529 ILE A O 1
ATOM 4172 N N . GLU A 1 530 ? 25.438 -0.986 -13.973 1.00 92.19 530 GLU A N 1
ATOM 4173 C CA . GLU A 1 530 ? 26.648 -1.642 -14.480 1.00 92.19 530 GLU A CA 1
ATOM 4174 C C . GLU A 1 530 ? 26.819 -1.430 -15.988 1.00 92.19 530 GLU A C 1
ATOM 4176 O O . GLU A 1 530 ? 27.896 -1.017 -16.425 1.00 92.19 530 GLU A O 1
ATOM 4181 N N . ASP A 1 531 ? 25.756 -1.621 -16.771 1.00 90.38 531 ASP A N 1
ATOM 4182 C CA . ASP A 1 531 ? 25.753 -1.396 -18.218 1.00 90.38 531 ASP A CA 1
ATOM 4183 C C . ASP A 1 531 ? 26.006 0.080 -18.553 1.00 90.38 531 ASP A C 1
ATOM 4185 O O . ASP A 1 531 ? 26.822 0.390 -19.426 1.00 90.38 531 ASP A O 1
ATOM 4189 N N . TYR A 1 532 ? 25.397 1.007 -17.806 1.00 90.62 532 TYR A N 1
ATOM 4190 C CA . TYR A 1 532 ? 25.662 2.440 -17.942 1.00 90.62 532 TYR A CA 1
ATOM 4191 C C . TYR A 1 532 ? 27.125 2.781 -17.644 1.00 90.62 532 TYR A C 1
ATOM 4193 O O . TYR A 1 532 ? 27.774 3.483 -18.421 1.00 90.62 532 TYR A O 1
ATOM 4201 N N . ASN A 1 533 ? 27.686 2.250 -16.556 1.00 90.44 533 ASN A N 1
ATOM 4202 C CA . ASN A 1 533 ? 29.088 2.465 -16.203 1.00 90.44 533 ASN A CA 1
ATOM 4203 C C . ASN A 1 533 ? 30.039 1.864 -17.245 1.00 90.44 533 ASN A C 1
ATOM 4205 O O . ASN A 1 533 ? 31.051 2.482 -17.582 1.00 90.44 533 ASN A O 1
ATOM 4209 N N . LYS A 1 534 ? 29.703 0.697 -17.802 1.00 93.31 534 LYS A N 1
ATOM 4210 C CA . LYS A 1 534 ? 30.454 0.071 -18.894 1.00 93.31 534 LYS A CA 1
ATOM 4211 C C . LYS A 1 534 ? 30.401 0.921 -20.162 1.00 93.31 534 LYS A C 1
ATOM 4213 O O . LYS A 1 534 ? 31.443 1.156 -20.769 1.00 93.31 534 LYS A O 1
ATOM 4218 N N . SER A 1 535 ? 29.228 1.445 -20.515 1.00 90.25 535 SER A N 1
ATOM 4219 C CA . SER A 1 535 ? 29.060 2.367 -21.643 1.00 90.25 535 SER A CA 1
ATOM 4220 C C . SER A 1 535 ? 29.833 3.669 -21.429 1.00 90.25 535 SER A C 1
ATOM 4222 O O . SER A 1 535 ? 30.504 4.141 -22.342 1.00 90.25 535 SER A O 1
ATOM 4224 N N . LYS A 1 536 ? 29.801 4.234 -20.216 1.00 90.00 536 LYS A N 1
ATOM 4225 C CA . LYS A 1 536 ? 30.565 5.434 -19.848 1.00 90.00 536 LYS A CA 1
ATOM 4226 C C . LYS A 1 536 ? 32.072 5.198 -19.974 1.00 90.00 536 LYS A C 1
ATOM 4228 O O . LYS A 1 536 ? 32.778 6.049 -20.509 1.00 90.00 536 LYS A O 1
ATOM 4233 N N . LYS A 1 537 ? 32.562 4.040 -19.519 1.00 93.75 537 LYS A N 1
ATOM 4234 C CA . LYS A 1 537 ? 33.973 3.656 -19.653 1.00 93.75 537 LYS A CA 1
ATOM 4235 C C . LYS A 1 537 ? 34.366 3.465 -21.120 1.00 93.75 537 LYS A C 1
ATOM 4237 O O . LYS A 1 537 ? 35.373 4.021 -21.540 1.00 93.75 537 LYS A O 1
ATOM 4242 N N . GLY A 1 538 ? 33.540 2.768 -21.902 1.00 90.81 538 GLY A N 1
ATOM 4243 C CA . GLY A 1 538 ? 33.761 2.591 -23.339 1.00 90.81 538 GLY A CA 1
ATOM 4244 C C . GLY A 1 538 ? 33.760 3.916 -24.109 1.00 90.81 538 GLY A C 1
ATOM 4245 O O . GLY A 1 538 ? 34.584 4.109 -24.999 1.00 90.81 538 GLY A O 1
ATOM 4246 N N . LEU A 1 539 ? 32.898 4.866 -23.731 1.00 89.81 539 LEU A N 1
ATOM 4247 C CA . LEU A 1 539 ? 32.899 6.213 -24.303 1.00 89.81 539 LEU A CA 1
ATOM 4248 C C . LEU A 1 539 ? 34.199 6.958 -23.974 1.00 89.81 539 LEU A C 1
ATOM 4250 O O . LEU A 1 539 ? 34.801 7.535 -24.873 1.00 89.81 539 LEU A O 1
ATOM 4254 N N . ALA A 1 540 ? 34.652 6.914 -22.718 1.00 88.88 540 ALA A N 1
ATOM 4255 C CA . ALA A 1 540 ? 35.903 7.549 -22.305 1.00 88.88 540 ALA A CA 1
ATOM 4256 C C . ALA A 1 540 ? 37.123 6.948 -23.028 1.00 88.88 540 ALA A C 1
ATOM 4258 O O . ALA A 1 540 ? 37.952 7.687 -23.552 1.00 88.88 540 ALA A O 1
ATOM 4259 N N . GLU A 1 541 ? 37.202 5.617 -23.127 1.00 92.69 541 GLU A N 1
ATOM 4260 C CA . GLU A 1 541 ? 38.240 4.919 -23.900 1.00 92.69 541 GLU A CA 1
ATOM 4261 C C . GLU A 1 541 ? 38.188 5.306 -25.388 1.00 92.69 541 GLU A C 1
ATOM 4263 O O . GLU A 1 541 ? 39.224 5.559 -26.004 1.00 92.69 541 GLU A O 1
ATOM 4268 N N . GLY A 1 542 ? 36.983 5.432 -25.953 1.00 91.81 542 GLY A N 1
ATOM 4269 C CA . GLY A 1 542 ? 36.772 5.899 -27.321 1.00 91.81 542 GLY A CA 1
ATOM 4270 C C . GLY A 1 542 ? 37.206 7.350 -27.550 1.00 91.81 542 GLY A C 1
ATOM 4271 O O . GLY A 1 542 ? 37.786 7.645 -28.595 1.00 91.81 542 GLY A O 1
ATOM 4272 N N . MET A 1 543 ? 36.969 8.251 -26.591 1.00 88.94 543 MET A N 1
ATOM 4273 C CA . MET A 1 543 ? 37.442 9.641 -26.658 1.00 88.94 543 MET A CA 1
ATOM 4274 C C . MET A 1 543 ? 38.970 9.702 -26.599 1.00 88.94 543 MET A C 1
ATOM 4276 O O . MET A 1 543 ? 39.570 10.319 -27.470 1.00 88.94 543 MET A O 1
ATOM 4280 N N . ILE A 1 544 ? 39.604 8.960 -25.685 1.00 91.19 544 ILE A N 1
ATOM 4281 C CA . ILE A 1 544 ? 41.073 8.876 -25.598 1.00 91.19 544 ILE A CA 1
ATOM 4282 C C . ILE A 1 544 ? 41.677 8.349 -26.909 1.00 91.19 544 ILE A C 1
ATOM 4284 O O . ILE A 1 544 ? 42.680 8.875 -27.393 1.00 91.19 544 ILE A O 1
ATOM 4288 N N . ALA A 1 545 ? 41.073 7.319 -27.512 1.00 92.12 545 ALA A N 1
ATOM 4289 C CA . ALA A 1 545 ? 41.535 6.780 -28.790 1.00 92.12 545 ALA A CA 1
ATOM 4290 C C . ALA A 1 545 ? 41.395 7.795 -29.938 1.00 92.12 545 ALA A C 1
ATOM 4292 O O . ALA A 1 545 ? 42.291 7.893 -30.779 1.00 92.12 545 ALA A O 1
ATOM 4293 N N . LYS A 1 546 ? 40.299 8.566 -29.965 1.00 91.50 546 LYS A N 1
ATOM 4294 C CA . LYS A 1 546 ? 40.098 9.645 -30.942 1.00 91.50 546 LYS A CA 1
ATOM 4295 C C . LYS A 1 546 ? 41.085 10.790 -30.738 1.00 91.50 546 LYS A C 1
ATOM 4297 O O . LYS A 1 546 ? 41.682 11.214 -31.719 1.00 91.50 546 LYS A O 1
ATOM 4302 N N . ASP A 1 547 ? 41.312 11.230 -29.505 1.00 91.75 547 ASP A N 1
ATOM 4303 C CA . ASP A 1 547 ? 42.289 12.278 -29.190 1.00 91.75 547 ASP A CA 1
ATOM 4304 C C . ASP A 1 547 ? 43.700 11.851 -29.594 1.00 91.75 547 ASP A C 1
ATOM 4306 O O . ASP A 1 547 ? 44.447 12.626 -30.188 1.00 91.75 547 ASP A O 1
ATOM 4310 N N . LYS A 1 548 ? 44.053 10.581 -29.356 1.00 94.94 548 LYS A N 1
ATOM 4311 C CA . LYS A 1 548 ? 45.313 10.014 -29.839 1.00 94.94 548 LYS A CA 1
ATOM 4312 C C . LYS A 1 548 ? 45.401 10.054 -31.366 1.00 94.94 548 LYS A C 1
ATOM 4314 O O . LYS A 1 548 ? 46.411 10.505 -31.892 1.00 94.94 548 LYS A O 1
ATOM 4319 N N . ALA A 1 549 ? 44.352 9.633 -32.074 1.00 91.62 549 ALA A N 1
ATOM 4320 C CA . ALA A 1 549 ? 44.329 9.683 -33.534 1.00 91.62 549 ALA A CA 1
ATOM 4321 C C . ALA A 1 549 ? 44.441 11.124 -34.061 1.00 91.62 549 ALA A C 1
ATOM 4323 O O . ALA A 1 549 ? 45.188 11.367 -35.003 1.00 91.62 549 ALA A O 1
ATOM 4324 N N . ILE A 1 550 ? 43.745 12.082 -33.441 1.00 90.81 550 ILE A N 1
ATOM 4325 C CA . ILE A 1 550 ? 43.830 13.510 -33.779 1.00 90.81 550 ILE A CA 1
ATOM 4326 C C . ILE A 1 550 ? 45.258 14.021 -33.574 1.00 90.81 550 ILE A C 1
ATOM 4328 O O . ILE A 1 550 ? 45.799 14.657 -34.473 1.00 90.81 550 ILE A O 1
ATOM 4332 N N . ASN A 1 551 ? 45.897 13.697 -32.449 1.00 92.75 551 ASN A N 1
ATOM 4333 C CA . ASN A 1 551 ? 47.288 14.073 -32.194 1.00 92.75 551 ASN A CA 1
ATOM 4334 C C . ASN A 1 551 ? 48.255 13.444 -33.207 1.00 92.75 551 ASN A C 1
ATOM 4336 O O . ASN A 1 551 ? 49.154 14.128 -33.691 1.00 92.75 551 ASN A O 1
ATOM 4340 N N . ASP A 1 552 ? 48.044 12.182 -33.593 1.00 94.06 552 ASP A N 1
ATOM 4341 C CA . ASP A 1 552 ? 48.830 11.533 -34.649 1.00 94.06 552 ASP A CA 1
ATOM 4342 C C . ASP A 1 552 ? 48.642 12.245 -36.007 1.00 94.06 552 ASP A C 1
ATOM 4344 O O . ASP A 1 552 ? 49.600 12.401 -36.769 1.00 94.06 552 ASP A O 1
ATOM 4348 N N . TYR A 1 553 ? 47.426 12.710 -36.323 1.00 92.44 553 TYR A N 1
ATOM 4349 C CA . TYR A 1 553 ? 47.156 13.513 -37.522 1.00 92.44 553 TYR A CA 1
ATOM 4350 C C . TYR A 1 553 ? 47.814 14.894 -37.464 1.00 92.44 553 TYR A C 1
ATOM 4352 O O . TYR A 1 553 ? 48.424 15.300 -38.453 1.00 92.44 553 TYR A O 1
ATOM 4360 N N . LEU A 1 554 ? 47.736 15.591 -36.329 1.00 89.88 554 LEU A N 1
ATOM 4361 C CA . LEU A 1 554 ? 48.402 16.880 -36.123 1.00 89.88 554 LEU A CA 1
ATOM 4362 C C . LEU A 1 554 ? 49.919 16.742 -36.275 1.00 89.88 554 LEU A C 1
ATOM 4364 O O . LEU A 1 554 ? 50.520 17.497 -37.031 1.00 89.88 554 LEU A O 1
ATOM 4368 N N . GLY A 1 555 ? 50.520 15.698 -35.698 1.00 93.69 555 GLY A N 1
ATOM 4369 C CA . GLY A 1 555 ? 51.948 15.420 -35.869 1.00 93.69 555 GLY A CA 1
ATOM 4370 C C . GLY A 1 555 ? 52.351 15.181 -37.331 1.00 93.69 555 GLY A C 1
ATOM 4371 O O . GLY A 1 555 ? 53.424 15.606 -37.758 1.00 93.69 555 GLY A O 1
ATOM 4372 N N . ARG A 1 556 ? 51.487 14.555 -38.145 1.00 93.44 556 ARG A N 1
ATOM 4373 C CA . ARG A 1 556 ? 51.719 14.421 -39.598 1.00 93.44 556 ARG A CA 1
ATOM 4374 C C . ARG A 1 556 ? 51.607 15.754 -40.335 1.00 93.44 556 ARG A C 1
ATOM 4376 O O . ARG A 1 556 ? 52.337 15.959 -41.303 1.00 93.44 556 ARG A O 1
ATOM 4383 N N . ILE A 1 557 ? 50.691 16.627 -39.918 1.00 90.12 557 ILE A N 1
ATOM 4384 C CA . ILE A 1 557 ? 50.560 17.977 -40.478 1.00 90.12 557 ILE A CA 1
ATOM 4385 C C . ILE A 1 557 ? 51.819 18.784 -40.162 1.00 90.12 557 ILE A C 1
ATOM 4387 O O . ILE A 1 557 ? 52.402 19.346 -41.084 1.00 90.12 557 ILE A O 1
ATOM 4391 N N . ASP A 1 558 ? 52.287 18.764 -38.915 1.00 94.19 558 ASP A N 1
ATOM 4392 C CA . ASP A 1 558 ? 53.515 19.449 -38.501 1.00 94.19 558 ASP A CA 1
ATOM 4393 C C . ASP A 1 558 ? 54.735 18.941 -39.280 1.00 94.19 558 ASP A C 1
ATOM 4395 O O . ASP A 1 558 ? 55.512 19.739 -39.806 1.00 94.19 558 ASP A O 1
ATOM 4399 N N . ALA A 1 559 ? 54.859 17.619 -39.455 1.00 94.06 559 ALA A N 1
ATOM 4400 C CA . ALA A 1 559 ? 55.911 17.026 -40.279 1.00 94.06 559 ALA A CA 1
ATOM 4401 C C . ALA A 1 559 ? 55.857 17.526 -41.735 1.00 94.06 559 ALA A C 1
ATOM 4403 O O . ALA A 1 559 ? 56.884 17.915 -42.290 1.00 94.06 559 ALA A O 1
ATOM 4404 N N . LYS A 1 560 ? 54.665 17.593 -42.345 1.00 94.38 560 LYS A N 1
ATOM 4405 C CA . LYS A 1 560 ? 54.499 18.137 -43.704 1.00 94.38 560 LYS A CA 1
ATOM 4406 C C . LYS A 1 560 ? 54.769 19.637 -43.791 1.00 94.38 560 LYS A C 1
ATOM 4408 O O . LYS A 1 560 ? 55.320 20.097 -44.786 1.00 94.38 560 LYS A O 1
ATOM 4413 N N . MET A 1 561 ? 54.392 20.406 -42.775 1.00 91.69 561 MET A N 1
ATOM 4414 C CA . MET A 1 561 ? 54.709 21.834 -42.698 1.00 91.69 561 MET A CA 1
ATOM 4415 C C . MET A 1 561 ? 56.221 22.053 -42.621 1.00 91.69 561 MET A C 1
ATOM 4417 O O . MET A 1 561 ? 56.751 22.962 -43.263 1.00 91.69 561 MET A O 1
ATOM 4421 N N . GLN A 1 562 ? 56.929 21.185 -41.899 1.00 93.62 562 GLN A N 1
ATOM 4422 C CA . GLN A 1 562 ? 58.384 21.200 -41.837 1.00 93.62 562 GLN A CA 1
ATOM 4423 C C . GLN A 1 562 ? 59.019 20.799 -43.178 1.00 93.62 562 GLN A C 1
ATOM 4425 O O . GLN A 1 562 ? 59.901 21.511 -43.655 1.00 93.62 562 GLN A O 1
ATOM 4430 N N . GLU A 1 563 ? 58.515 19.752 -43.843 1.00 94.00 563 GLU A N 1
ATOM 4431 C CA . GLU A 1 563 ? 58.929 19.380 -45.207 1.00 94.00 563 GLU A CA 1
ATOM 4432 C C . GLU A 1 563 ? 58.727 20.528 -46.207 1.00 94.00 563 GLU A C 1
ATOM 4434 O O . GLU A 1 563 ? 59.614 20.797 -47.016 1.00 94.00 563 GLU A O 1
ATOM 4439 N N . LEU A 1 564 ? 57.596 21.239 -46.141 1.00 92.75 564 LEU A N 1
ATOM 4440 C CA . LEU A 1 564 ? 57.324 22.413 -46.977 1.00 92.75 564 LEU A CA 1
ATOM 4441 C C . LEU A 1 564 ? 58.288 23.565 -46.683 1.00 92.75 564 LEU A C 1
ATOM 4443 O O . LEU A 1 564 ? 58.762 24.213 -47.616 1.00 92.75 564 LEU A O 1
ATOM 4447 N N . SER A 1 565 ? 58.611 23.811 -45.411 1.00 93.00 565 SER A N 1
ATOM 4448 C CA . SER A 1 565 ? 59.596 24.828 -45.025 1.00 93.00 565 SER A CA 1
ATOM 4449 C C . SER A 1 565 ? 60.994 24.484 -45.548 1.00 93.00 565 SER A C 1
ATOM 4451 O O . SER A 1 565 ? 61.689 25.345 -46.093 1.00 93.00 565 SER A O 1
ATOM 4453 N N . ASP A 1 566 ? 61.399 23.218 -45.447 1.00 94.19 566 ASP A N 1
ATOM 4454 C CA . ASP A 1 566 ? 62.684 22.745 -45.961 1.00 94.19 566 ASP A CA 1
ATOM 4455 C C . ASP A 1 566 ? 62.726 22.755 -47.493 1.00 94.19 566 ASP A C 1
ATOM 4457 O O . ASP A 1 566 ? 63.741 23.140 -48.081 1.00 94.19 566 ASP A O 1
ATOM 4461 N N . PHE A 1 567 ? 61.617 22.409 -48.152 1.00 95.19 567 PHE A N 1
ATOM 4462 C CA . PHE A 1 567 ? 61.454 22.563 -49.595 1.00 95.19 567 PHE A CA 1
ATOM 4463 C C . PHE A 1 567 ? 61.582 24.028 -50.012 1.00 95.19 567 PHE A C 1
ATOM 4465 O O . PHE A 1 567 ? 62.349 24.329 -50.920 1.00 95.19 567 PHE A O 1
ATOM 4472 N N . GLN A 1 568 ? 60.908 24.954 -49.325 1.00 92.75 568 GLN A N 1
ATOM 4473 C CA . GLN A 1 568 ? 60.992 26.387 -49.610 1.00 92.75 568 GLN A CA 1
ATOM 4474 C C . GLN A 1 568 ? 62.423 26.913 -49.451 1.00 92.75 568 GLN A C 1
ATOM 4476 O O . GLN A 1 568 ? 62.881 27.692 -50.289 1.00 92.75 568 GLN A O 1
ATOM 4481 N N . LYS A 1 569 ? 63.150 26.481 -48.410 1.00 93.88 569 LYS A N 1
ATOM 4482 C CA . LYS A 1 569 ? 64.566 26.836 -48.216 1.00 93.88 569 LYS A CA 1
ATOM 4483 C C . LYS A 1 569 ? 65.437 26.317 -49.358 1.00 93.88 569 LYS A C 1
ATOM 4485 O O . LYS A 1 569 ? 66.217 27.094 -49.903 1.00 93.88 569 LYS A O 1
ATOM 4490 N N . LYS A 1 570 ? 65.287 25.041 -49.739 1.00 93.31 570 LYS A N 1
ATOM 4491 C CA . LYS A 1 570 ? 66.018 24.440 -50.870 1.00 93.31 570 LYS A CA 1
ATOM 4492 C C . LYS A 1 570 ? 65.697 25.143 -52.181 1.00 93.31 570 LYS A C 1
ATOM 4494 O O . LYS A 1 570 ? 66.605 25.589 -52.861 1.00 93.31 570 LYS A O 1
ATOM 4499 N N . PHE A 1 571 ? 64.418 25.341 -52.477 1.00 93.06 571 PHE A N 1
ATOM 4500 C CA . PHE A 1 571 ? 63.969 26.036 -53.676 1.00 93.06 571 PHE A CA 1
ATOM 4501 C C . PHE A 1 571 ? 64.506 27.471 -53.740 1.00 93.06 571 PHE A C 1
ATOM 4503 O O . PHE A 1 571 ? 64.994 27.901 -54.778 1.00 93.06 571 PHE A O 1
ATOM 4510 N N . SER A 1 572 ? 64.478 28.207 -52.624 1.00 90.88 572 SER A N 1
ATOM 4511 C CA . SER A 1 572 ? 65.040 29.563 -52.562 1.00 90.88 572 SER A CA 1
ATOM 4512 C C . SER A 1 572 ? 66.552 29.564 -52.800 1.00 90.88 572 SER A C 1
ATOM 4514 O O . SER A 1 572 ? 67.055 30.462 -53.472 1.00 90.88 572 SER A O 1
ATOM 4516 N N . ALA A 1 573 ? 67.274 28.562 -52.285 1.00 91.00 573 ALA A N 1
ATOM 4517 C CA . ALA A 1 573 ? 68.702 28.390 -52.540 1.00 91.00 573 ALA A CA 1
ATOM 4518 C C . ALA A 1 573 ? 68.981 28.053 -54.015 1.00 91.00 573 ALA A C 1
ATOM 4520 O O . ALA A 1 573 ? 69.822 28.707 -54.628 1.00 91.00 573 ALA A O 1
ATOM 4521 N N . ASP A 1 574 ? 68.229 27.119 -54.604 1.00 90.38 574 ASP A N 1
ATOM 4522 C CA . ASP A 1 574 ? 68.358 26.721 -56.011 1.00 90.38 574 ASP A CA 1
ATOM 4523 C C . ASP A 1 574 ? 68.053 27.894 -56.956 1.00 90.38 574 ASP A C 1
ATOM 4525 O O . ASP A 1 574 ? 68.780 28.129 -57.921 1.00 90.38 574 ASP A O 1
ATOM 4529 N N . VAL A 1 575 ? 67.007 28.678 -56.666 1.00 87.81 575 VAL A N 1
ATOM 4530 C CA . VAL A 1 575 ? 66.659 29.889 -57.428 1.00 87.81 575 VAL A CA 1
ATOM 4531 C C . VAL A 1 575 ? 67.735 30.961 -57.276 1.00 87.81 575 VAL A C 1
ATOM 4533 O O . VAL A 1 575 ? 68.105 31.582 -58.271 1.00 87.81 575 VAL A O 1
ATOM 4536 N N . ALA A 1 576 ? 68.269 31.176 -56.070 1.00 83.75 576 ALA A N 1
ATOM 4537 C CA . ALA A 1 576 ? 69.374 32.110 -55.858 1.00 83.75 576 ALA A CA 1
ATOM 4538 C C . ALA A 1 576 ? 70.637 31.681 -56.627 1.00 83.75 576 ALA A C 1
ATOM 4540 O O . ALA A 1 576 ? 71.305 32.526 -57.223 1.00 83.75 576 ALA A O 1
ATOM 4541 N N . GLU A 1 577 ? 70.933 30.379 -56.681 1.00 86.00 577 GLU A N 1
ATOM 4542 C CA . GLU A 1 577 ? 72.030 29.830 -57.482 1.00 86.00 577 GLU A CA 1
ATOM 4543 C C . GLU A 1 577 ? 71.780 30.007 -58.990 1.00 86.00 577 GLU A C 1
ATOM 4545 O O . GLU A 1 577 ? 72.689 30.399 -59.724 1.00 86.00 577 GLU A O 1
ATOM 4550 N N . LEU A 1 578 ? 70.549 29.777 -59.464 1.00 82.62 578 LEU A N 1
ATOM 4551 C CA . LEU A 1 578 ? 70.171 29.978 -60.867 1.00 82.62 578 LEU A CA 1
ATOM 4552 C C . LEU A 1 578 ? 70.276 31.449 -61.281 1.00 82.62 578 LEU A C 1
ATOM 4554 O O . LEU A 1 578 ? 70.824 31.750 -62.340 1.00 82.62 578 LEU A O 1
ATOM 4558 N N . LEU A 1 579 ? 69.790 32.360 -60.434 1.00 76.25 579 LEU A N 1
ATOM 4559 C CA . LEU A 1 579 ? 69.897 33.804 -60.642 1.00 76.25 579 LEU A CA 1
ATOM 4560 C C . LEU A 1 579 ? 71.359 34.269 -60.596 1.00 76.25 579 LEU A C 1
ATOM 4562 O O . LEU A 1 579 ? 71.740 35.123 -61.390 1.00 76.25 579 LEU A O 1
ATOM 4566 N N . GLY A 1 580 ? 72.196 33.667 -59.744 1.00 75.25 580 GLY A N 1
ATOM 4567 C CA . GLY A 1 580 ? 73.641 33.919 -59.705 1.00 75.25 580 GLY A CA 1
ATOM 4568 C C . GLY A 1 580 ? 74.405 33.410 -60.935 1.00 75.25 580 GLY A C 1
ATOM 4569 O O . GLY A 1 580 ? 75.485 33.915 -61.234 1.00 75.25 580 GLY A O 1
ATOM 4570 N N . LYS A 1 581 ? 73.851 32.439 -61.676 1.00 72.12 581 LYS A N 1
ATOM 4571 C CA . LYS A 1 581 ? 74.409 31.920 -62.939 1.00 72.12 581 LYS A CA 1
ATOM 4572 C C . LYS A 1 581 ? 73.954 32.693 -64.177 1.00 72.12 581 LYS A C 1
ATOM 4574 O O . LYS A 1 581 ? 74.467 32.415 -65.261 1.00 72.12 581 LYS A O 1
ATOM 4579 N N . ILE A 1 582 ? 73.031 33.651 -64.051 1.00 61.72 582 ILE A N 1
ATOM 4580 C CA . ILE A 1 582 ? 72.715 34.571 -65.147 1.00 61.72 582 ILE A CA 1
ATOM 4581 C C . ILE A 1 582 ? 73.928 35.496 -65.318 1.00 61.72 582 ILE A C 1
ATOM 4583 O O . ILE A 1 582 ? 74.212 36.287 -64.419 1.00 61.72 582 ILE A O 1
ATOM 4587 N N . PRO A 1 583 ? 74.665 35.425 -66.441 1.00 53.50 583 PRO A N 1
ATOM 4588 C CA . PRO A 1 583 ? 75.821 36.279 -66.646 1.00 53.50 583 PRO A CA 1
ATOM 4589 C C . PRO A 1 583 ? 75.349 37.732 -66.711 1.00 53.50 583 PRO A C 1
ATOM 4591 O O . PRO A 1 583 ? 74.580 38.108 -67.598 1.00 53.50 583 PRO A O 1
ATOM 4594 N N . GLU A 1 584 ? 75.855 38.570 -65.811 1.00 53.66 584 GLU A N 1
ATOM 4595 C CA . GLU A 1 584 ? 75.632 40.024 -65.789 1.00 53.66 584 GLU A CA 1
ATOM 4596 C C . GLU A 1 584 ? 76.203 40.755 -67.035 1.00 53.66 584 GLU A C 1
ATOM 4598 O O . GLU A 1 584 ? 76.171 41.983 -67.130 1.00 53.66 584 GLU A O 1
ATOM 4603 N N . ASP A 1 585 ? 76.682 40.013 -68.039 1.00 50.91 585 ASP A N 1
ATOM 4604 C CA . ASP A 1 585 ? 77.387 40.510 -69.222 1.00 50.91 585 ASP A CA 1
ATOM 4605 C C . ASP A 1 585 ? 76.496 40.842 -70.437 1.00 50.91 585 ASP A C 1
ATOM 4607 O O . ASP A 1 585 ? 77.000 41.305 -71.464 1.00 50.91 585 ASP A O 1
ATOM 4611 N N . ALA A 1 586 ? 75.166 40.707 -70.348 1.00 52.34 586 ALA A N 1
ATOM 4612 C CA . ALA A 1 586 ? 74.272 40.989 -71.484 1.00 52.34 586 ALA A CA 1
ATOM 4613 C C . ALA A 1 586 ? 73.551 42.358 -71.466 1.00 52.34 586 ALA A C 1
ATOM 4615 O O . ALA A 1 586 ? 72.905 42.701 -72.457 1.00 52.34 586 ALA A O 1
ATOM 4616 N N . VAL A 1 587 ? 73.672 43.191 -70.418 1.00 48.66 587 VAL A N 1
ATOM 4617 C CA . VAL A 1 587 ? 72.918 44.474 -70.336 1.00 48.66 587 VAL A CA 1
ATOM 4618 C C . VAL A 1 587 ? 73.800 45.738 -70.368 1.00 48.66 587 VAL A C 1
ATOM 4620 O O . VAL A 1 587 ? 73.296 46.849 -70.534 1.00 48.66 587 VAL A O 1
ATOM 4623 N N . ARG A 1 588 ? 75.137 45.629 -70.359 1.00 47.34 588 ARG A N 1
ATOM 4624 C CA . ARG A 1 588 ? 76.032 46.814 -70.348 1.00 47.34 588 ARG A CA 1
ATOM 4625 C C . ARG A 1 588 ? 76.564 47.319 -71.702 1.00 47.34 588 ARG A C 1
ATOM 4627 O O . ARG A 1 588 ? 77.428 48.194 -71.705 1.00 47.34 588 ARG A O 1
ATOM 4634 N N . LYS A 1 589 ? 76.036 46.882 -72.859 1.00 49.97 589 LYS A N 1
ATOM 4635 C CA . LYS A 1 589 ? 76.564 47.296 -74.190 1.00 49.97 589 LYS A CA 1
ATOM 4636 C C . LYS A 1 589 ? 75.661 48.112 -75.130 1.00 49.97 589 LYS A C 1
ATOM 4638 O O . LYS A 1 589 ? 76.062 48.362 -76.262 1.00 49.97 589 LYS A O 1
ATOM 4643 N N . LYS A 1 590 ? 74.510 48.639 -74.693 1.00 51.16 590 LYS A N 1
ATOM 4644 C CA . LYS A 1 590 ? 73.726 49.609 -75.497 1.00 51.16 590 LYS A CA 1
ATOM 4645 C C . LYS A 1 590 ? 73.224 50.799 -74.675 1.00 51.16 590 LYS A C 1
ATOM 4647 O O . LYS A 1 590 ? 72.032 50.931 -74.441 1.00 51.16 590 LYS A O 1
ATOM 4652 N N . ARG A 1 591 ? 74.134 51.691 -74.258 1.00 46.47 591 ARG A N 1
ATOM 4653 C CA . ARG A 1 591 ? 73.833 53.124 -74.013 1.00 46.47 591 ARG A CA 1
ATOM 4654 C C . ARG A 1 591 ? 75.098 53.968 -73.777 1.00 46.47 591 ARG A C 1
ATOM 4656 O O . ARG A 1 591 ? 75.247 54.665 -72.783 1.00 46.47 591 ARG A O 1
ATOM 4663 N N . LYS A 1 592 ? 76.020 53.938 -74.741 1.00 48.28 592 LYS A N 1
ATOM 4664 C CA . LYS A 1 592 ? 76.943 55.053 -75.013 1.00 48.28 592 LYS A CA 1
ATOM 4665 C C . LYS A 1 592 ? 76.847 55.361 -76.504 1.00 48.28 592 LYS A C 1
ATOM 4667 O O . LYS A 1 592 ? 77.283 54.552 -77.311 1.00 48.28 592 LYS A O 1
ATOM 4672 N N . GLY A 1 593 ? 76.252 56.503 -76.851 1.00 45.94 593 GLY A N 1
ATOM 4673 C CA . GLY A 1 593 ? 76.297 57.040 -78.213 1.00 45.94 593 GLY A CA 1
ATOM 4674 C C . GLY A 1 593 ? 75.031 57.758 -78.674 1.00 45.94 593 GLY A C 1
ATOM 4675 O O . GLY A 1 593 ? 74.279 57.187 -79.452 1.00 45.94 593 GLY A O 1
ATOM 4676 N N . ARG A 1 594 ? 74.819 59.000 -78.213 1.00 39.12 594 ARG A N 1
ATOM 4677 C CA . ARG A 1 594 ? 74.526 60.180 -79.060 1.00 39.12 594 ARG A CA 1
ATOM 4678 C C . ARG A 1 594 ? 74.215 61.406 -78.192 1.00 39.12 594 ARG A C 1
ATOM 4680 O O . ARG A 1 594 ? 73.126 61.551 -77.654 1.00 39.12 594 ARG A O 1
ATOM 4687 N N . LYS A 1 595 ? 75.233 62.260 -78.051 1.00 43.69 595 LYS A N 1
ATOM 4688 C CA . LYS A 1 595 ? 75.081 63.718 -78.127 1.00 43.69 595 LYS A CA 1
ATOM 4689 C C . LYS A 1 595 ? 74.989 64.070 -79.619 1.00 43.69 595 LYS A C 1
ATOM 4691 O O . LYS A 1 595 ? 75.687 63.420 -80.402 1.00 43.69 595 LYS A O 1
ATOM 4696 N N . GLY A 1 596 ? 74.202 65.086 -79.965 1.00 37.81 596 GLY A N 1
ATOM 4697 C CA . GLY A 1 596 ? 74.023 65.590 -81.331 1.00 37.81 596 GLY A CA 1
ATOM 4698 C C . GLY A 1 596 ? 72.587 65.459 -81.778 1.00 37.81 596 GLY A C 1
ATOM 4699 O O . GLY A 1 596 ? 72.249 64.346 -82.243 1.00 37.81 596 GLY A O 1
#

Radius of gyration: 82.72 Å; chains: 1; bounding box: 150×102×271 Å

Sequence (596 aa):
MDKRQVLKDSIVRLLQLNISDKEILDNLRAVGIDMQLAKGLLDETKAELSGRKVAQQGLPEGWPGAGQQAKQPQPVQPGPSDAVQRKVPEKPPQVAPAQSQGKAGRPFFQFGGQPAQKPQPVQAGKAQVREKPDAKAHAEAKDEGPMIPDDEDIYSDADEEEEPLVTPVKGKQINNPGYSAGPDESVSELWEKGILSTVDAKLGEMKRIKAELDAVLEQKISEKVALESKKVEILLDSQRALFTNKIDAHLEARSNEVMKVVEARAREMQDIHTKVQAELAKVQGEKKFNTELLNSLNERLAGLDAVKSQMISETNGSIMGMESKFGEFMRNAERSRGEDEDKLNRALQLHEKITEGTLEDLRQKISSMRLEKEQELGARVQSKLAQLDQLTAQVDPKGITDRLASLKELEQQLMRRGKEIDLQVLDKKREMRDYIDSLFQDMRRDMAAFTKEVSKSQADNLAALKKQYSESVDELFSENLLEWDKKLKAKKKEIDELEKRIDVDKFNASLDSLDLFKQQFLNTVKRSIEDYNKSKKGLAEGMIAKDKAINDYLGRIDAKMQELSDFQKKFSADVAELLGKIPEDAVRKKRKGRKG

Secondary structure (DSSP, 8-state):
--HHHHHHHHHHHHHHTT--HHHHHHHHHHTT--HHHHHHHHHHHHHHHTT--PPPPP----------PPPPPPPPPPPP-------PPPPPPP--------------------PPPPPPPPP-PPPP-PPPPP---------------------------PPPP---------------------HHHHHHHHHHHHHHHHHHHHHHHHHHHHHHHHHHHHHHHHHHHHHHHHHHHHHHHHHHHHHHHHHHHHHHHHHHHHHHHHHHHHHHHHHHHHHHHHHHHHHHHHHHHHHHHHHHHHHHHHHHHHHHHHHHHHHHHHHHHHHHHHHHHHHHHHHHHHHHHHHHHHHHHHHHHHHHHHHHHHHHHHHHHHHHHHHHHHHHHHHHHHHHT---TT-HHHHHHHHHHHHHHHHHHHHHHHHHHHHHHHHHHHHHHHHHHHHHHHHHHHHHHHHHHHHHHHHHHHHHHHHHHHHHHHHHHHHHHHHHHHHHHHHHHHHHHS-HHHHHHHHHHHHHHHHHHHHHHHHHHHHHHHHHHHHHHHHHHHHHHHHHHHHHHHHHHHHHHHHHHHHHHHHHHHHHTS-GGGSSSS------

Organism: NCBI:txid3101447